Protein AF-0000000080792402 (afdb_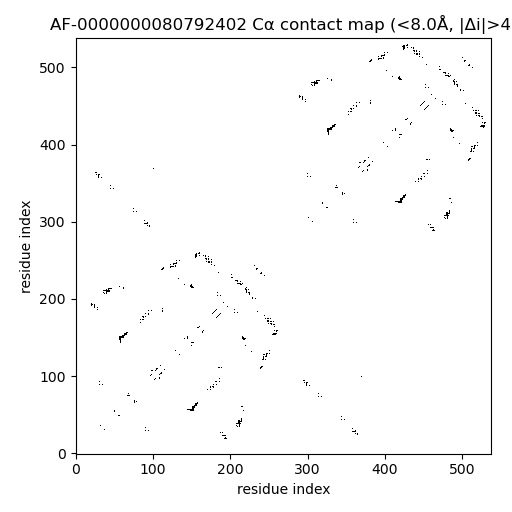homodimer)

pLDDT: mean 88.93, std 15.82, range [32.0, 98.88]

Nearest PDB structures (foldseek):
  7cz9-assembly2_E  TM=2.278E-01  e=2.398E+00  Klebsiella pneumoniae

InterPro domains:
  IPR003675 CAAX prenyl protease 2/Lysostaphin resistance protein A-like domain [PF02517] (164-253)

Foldseek 3Di:
DDPPPPDDPPPDPVVVLQVLLVVLVCVLVVLCCVPLLVLLVVLVVLLVVDVPVDDFQLAAEDEALAFPCPPDVVVSVVVLVVVLVVLCVSLVVLLVCCVPPPPPDPDLCVQLAVDCPPVPVLLVLLVVVLCVLQVVLVVLLVVCSVVRFFYHYHYQNDALDPVSLVSQLSSQLSNLSSLLCSLASRQLSSNVSSPDDLQVSQQVSLQSQLSSQCSGGDSSSVSSSVVSNVLNVVCVVPSHRSSSSNSSSVSSSCVNNVCNVCVVVPVPD/DDPPPPPDPPPDPVVVLQVLLVVLVCVLVVLCCVPLLVLLVVLVVLLVVDVPVDDFQLAAEDEALAFPCPPDVVVSVVVLVVVLVVLCVSLVVLLVCCVPPPPPDPDLCVQLAVDCPPVPVLLVLLVVVLCVLQVVLVVLLVVCSVVRFFYHYHYQNDALDPVSLVSQLSSQLSNLSSLLCSLASRQLSSNVSSPDDLQVSQQVSLQSQLSSQCSGGDSSSVSSSVLSNVLNVVCVVPSHRSSSSNSSSVSSSCVNNVCNVCVVVPVPD

Structure (mmCIF, N/CA/C/O backbone):
data_AF-0000000080792402-model_v1
#
loop_
_entity.id
_entity.type
_entity.pdbx_description
1 polymer 'Hypothetical membrane protein'
#
loop_
_atom_site.group_PDB
_atom_site.id
_atom_site.type_symbol
_atom_site.label_atom_id
_atom_site.label_alt_id
_atom_site.label_comp_id
_atom_site.label_asym_id
_atom_site.label_entity_id
_atom_site.label_seq_id
_atom_site.pdbx_PDB_ins_code
_atom_site.Cartn_x
_atom_site.Cartn_y
_atom_site.Cartn_z
_atom_site.occupancy
_atom_site.B_iso_or_equiv
_atom_site.auth_seq_id
_atom_site.auth_comp_id
_atom_site.auth_asym_id
_atom_site.auth_atom_id
_atom_site.pdbx_PDB_model_num
ATOM 1 N N . MET A 1 1 ? -64.938 14.344 -10.492 1 33.25 1 MET A N 1
ATOM 2 C CA . MET A 1 1 ? -63.719 14.133 -11.297 1 33.25 1 MET A CA 1
ATOM 3 C C . MET A 1 1 ? -62.656 13.43 -10.484 1 33.25 1 MET A C 1
ATOM 5 O O . MET A 1 1 ? -62.25 13.914 -9.43 1 33.25 1 MET A O 1
ATOM 9 N N . PRO A 1 2 ? -62.438 12.086 -10.594 1 41 2 PRO A N 1
ATOM 10 C CA . PRO A 1 2 ? -61.531 11.266 -9.789 1 41 2 PRO A CA 1
ATOM 11 C C . PRO A 1 2 ? -60.062 11.664 -9.969 1 41 2 PRO A C 1
ATOM 13 O O . PRO A 1 2 ? -59.656 12.031 -11.07 1 41 2 PRO A O 1
ATOM 16 N N . LEU A 1 3 ? -59.406 12.336 -8.977 1 40.69 3 LEU A N 1
ATOM 17 C CA . LEU A 1 3 ? -58 12.602 -8.883 1 40.69 3 LEU A CA 1
ATOM 18 C C . LEU A 1 3 ? -57.188 11.336 -9.141 1 40.69 3 LEU A C 1
ATOM 20 O O . LEU A 1 3 ? -57.344 10.328 -8.453 1 40.69 3 LEU A O 1
ATOM 24 N N . SER A 1 4 ? -56.906 10.977 -10.43 1 39.59 4 SER A N 1
ATOM 25 C CA . SER A 1 4 ? -55.969 9.922 -10.812 1 39.59 4 SER A CA 1
ATOM 26 C C . SER A 1 4 ? -54.656 10.086 -10.086 1 39.59 4 SER A C 1
ATOM 28 O O . SER A 1 4 ? -54 11.125 -10.219 1 39.59 4 SER A O 1
ATOM 30 N N . GLY A 1 5 ? -54.5 9.492 -8.922 1 39.06 5 GLY A N 1
ATOM 31 C CA . GLY A 1 5 ? -53.219 9.344 -8.211 1 39.06 5 GLY A CA 1
ATOM 32 C C . GLY A 1 5 ? -52.094 8.852 -9.094 1 39.06 5 GLY A C 1
ATOM 33 O O . GLY A 1 5 ? -52.125 7.703 -9.531 1 39.06 5 GLY A O 1
ATOM 34 N N . GLU A 1 6 ? -51.5 9.719 -9.906 1 39.34 6 GLU A N 1
ATOM 35 C CA . GLU A 1 6 ? -50.25 9.383 -10.625 1 39.34 6 GLU A CA 1
ATOM 36 C C . GLU A 1 6 ? -49.25 8.727 -9.703 1 39.34 6 GLU A C 1
ATOM 38 O O . GLU A 1 6 ? -48.844 9.312 -8.688 1 39.34 6 GLU A O 1
ATOM 43 N N . SER A 1 7 ? -49.312 7.41 -9.641 1 38.84 7 SER A N 1
ATOM 44 C CA . SER A 1 7 ? -48.281 6.629 -8.961 1 38.84 7 SER A CA 1
ATOM 45 C C . SER A 1 7 ? -46.875 7.078 -9.375 1 38.84 7 SER A C 1
ATOM 47 O O . SER A 1 7 ? -46.594 7.254 -10.562 1 38.84 7 SER A O 1
ATOM 49 N N . ALA A 1 8 ? -46.219 7.844 -8.523 1 46.72 8 ALA A N 1
ATOM 50 C CA . ALA A 1 8 ? -44.781 8.102 -8.703 1 46.72 8 ALA A CA 1
ATOM 51 C C . ALA A 1 8 ? -44.094 6.898 -9.32 1 46.72 8 ALA A C 1
ATOM 53 O O . ALA A 1 8 ? -44.312 5.758 -8.914 1 46.72 8 ALA A O 1
ATOM 54 N N . PRO A 1 9 ? -43.594 7.051 -10.531 1 40.91 9 PRO A N 1
ATOM 55 C CA . PRO A 1 9 ? -42.875 5.887 -11.047 1 40.91 9 PRO A CA 1
ATOM 56 C C . PRO A 1 9 ? -41.969 5.223 -9.992 1 40.91 9 PRO A C 1
ATOM 58 O O . PRO A 1 9 ? -41.375 5.91 -9.18 1 40.91 9 PRO A O 1
ATOM 61 N N . LEU A 1 10 ? -42.312 4.027 -9.516 1 39.47 10 LEU A N 1
ATOM 62 C CA . LEU A 1 10 ? -41.375 3.172 -8.781 1 39.47 10 LEU A CA 1
ATOM 63 C C . LEU A 1 10 ? -39.969 3.305 -9.328 1 39.47 10 LEU A C 1
ATOM 65 O O . LEU A 1 10 ? -39.719 3.072 -10.516 1 39.47 10 LEU A O 1
ATOM 69 N N . LEU A 1 11 ? -39.281 4.309 -9.102 1 42.5 11 LEU A N 1
ATOM 70 C CA . LEU A 1 11 ? -37.844 4.176 -9.367 1 42.5 11 LEU A CA 1
ATOM 71 C C . LEU A 1 11 ? -37.406 2.721 -9.273 1 42.5 11 LEU A C 1
ATOM 73 O O . LEU A 1 11 ? -37.469 2.115 -8.203 1 42.5 11 LEU A O 1
ATOM 77 N N . GLY A 1 12 ? -37.656 1.82 -10.281 1 40.66 12 GLY A N 1
ATOM 78 C CA . GLY A 1 12 ? -37.594 0.385 -10.508 1 40.66 12 GLY A CA 1
ATOM 79 C C . GLY A 1 12 ? -36.344 -0.247 -9.961 1 40.66 12 GLY A C 1
ATOM 80 O O . GLY A 1 12 ? -35.375 0.455 -9.625 1 40.66 12 GLY A O 1
ATOM 81 N N . ASP A 1 13 ? -36.219 -1.727 -9.641 1 49.59 13 ASP A N 1
ATOM 82 C CA . ASP A 1 13 ? -35.344 -2.83 -9.227 1 49.59 13 ASP A CA 1
ATOM 83 C C . ASP A 1 13 ? -34 -2.758 -9.93 1 49.59 13 ASP A C 1
ATOM 85 O O . ASP A 1 13 ? -33.031 -3.424 -9.516 1 49.59 13 ASP A O 1
ATOM 89 N N . GLY A 1 14 ? -33.812 -2.078 -11.039 1 49.22 14 GLY A N 1
ATOM 90 C CA . GLY A 1 14 ? -32.625 -2.062 -11.859 1 49.22 14 GLY A CA 1
ATOM 91 C C . GLY A 1 14 ? -31.516 -1.192 -11.289 1 49.22 14 GLY A C 1
ATOM 92 O O . GLY A 1 14 ? -30.328 -1.412 -11.57 1 49.22 14 GLY A O 1
ATOM 93 N N . ALA A 1 15 ? -31.766 -0.056 -10.617 1 55.47 15 ALA A N 1
ATOM 94 C CA . ALA A 1 15 ? -30.797 0.881 -10.07 1 55.47 15 ALA A CA 1
ATOM 95 C C . ALA A 1 15 ? -29.969 0.232 -8.969 1 55.47 15 ALA A C 1
ATOM 97 O O . ALA A 1 15 ? -28.781 0.524 -8.812 1 55.47 15 ALA A O 1
ATOM 98 N N . ARG A 1 16 ? -30.531 -0.619 -8.352 1 70.5 16 ARG A N 1
ATOM 99 C CA . ARG A 1 16 ? -29.875 -1.274 -7.223 1 70.5 16 ARG A CA 1
ATOM 100 C C . ARG A 1 16 ? -28.75 -2.191 -7.691 1 70.5 16 ARG A C 1
ATOM 102 O O . ARG A 1 16 ? -27.656 -2.152 -7.148 1 70.5 16 ARG A O 1
ATOM 109 N N . PRO A 1 17 ? -29.094 -2.861 -8.867 1 72.62 17 PRO A N 1
ATOM 110 C CA . PRO A 1 17 ? -28 -3.697 -9.352 1 72.62 17 PRO A CA 1
ATOM 111 C C . PRO A 1 17 ? -26.844 -2.879 -9.914 1 72.62 17 PRO A C 1
ATOM 113 O O . PRO A 1 17 ? -25.672 -3.229 -9.711 1 72.62 17 PRO A O 1
ATOM 116 N N . ALA A 1 18 ? -27.109 -1.822 -10.578 1 82.38 18 ALA A N 1
ATOM 117 C CA . ALA A 1 18 ? -26.062 -0.973 -11.148 1 82.38 18 ALA A CA 1
ATOM 118 C C . ALA A 1 18 ? -25.234 -0.311 -10.055 1 82.38 18 ALA A C 1
ATOM 120 O O . ALA A 1 18 ? -24.016 -0.23 -10.164 1 82.38 18 ALA A O 1
ATOM 121 N N . ARG A 1 19 ? -25.859 0.147 -9.031 1 82.12 19 ARG A N 1
ATOM 122 C CA . ARG A 1 19 ? -25.156 0.772 -7.91 1 82.12 19 ARG A CA 1
ATOM 123 C C . ARG A 1 19 ? -24.266 -0.233 -7.195 1 82.12 19 ARG A C 1
ATOM 125 O O . ARG A 1 19 ? -23.156 0.105 -6.777 1 82.12 19 ARG A O 1
ATOM 132 N N . ARG A 1 20 ? -24.75 -1.38 -7.16 1 85.31 20 ARG A N 1
ATOM 133 C CA . ARG A 1 20 ? -23.969 -2.439 -6.523 1 85.31 20 ARG A CA 1
ATOM 134 C C . ARG A 1 20 ? -22.719 -2.758 -7.328 1 85.31 20 ARG A C 1
ATOM 136 O O . ARG A 1 20 ? -21.641 -2.945 -6.762 1 85.31 20 ARG A O 1
ATOM 143 N N . ARG A 1 21 ? -22.891 -2.82 -8.633 1 90.12 21 ARG A N 1
ATOM 144 C CA . ARG A 1 21 ? -21.766 -3.092 -9.516 1 90.12 21 ARG A CA 1
ATOM 145 C C . ARG A 1 21 ? -20.688 -2.02 -9.375 1 90.12 21 ARG A C 1
ATOM 147 O O . ARG A 1 21 ? -19.5 -2.332 -9.297 1 90.12 21 ARG A O 1
ATOM 154 N N . VAL A 1 22 ? -21.109 -0.84 -9.289 1 89.62 22 VAL A N 1
ATOM 155 C CA . 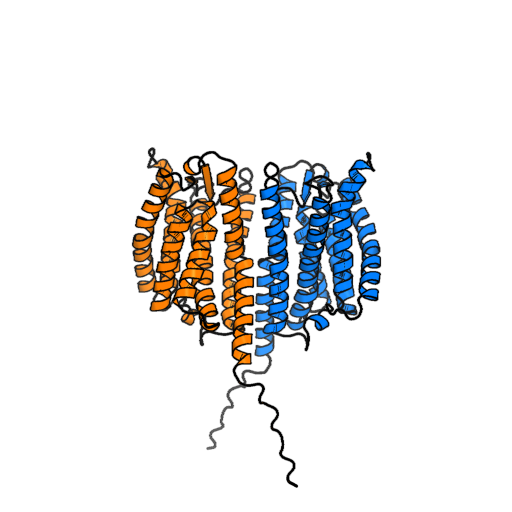VAL A 1 22 ? -20.172 0.279 -9.188 1 89.62 22 VAL A CA 1
ATOM 156 C C . VAL A 1 22 ? -19.469 0.243 -7.828 1 89.62 22 VAL A C 1
ATOM 158 O O . VAL A 1 22 ? -18.266 0.456 -7.742 1 89.62 22 VAL A O 1
ATOM 161 N N . ARG A 1 23 ? -20.203 -0.062 -6.82 1 90.69 23 ARG A N 1
ATOM 162 C CA . ARG A 1 23 ? -19.656 -0.104 -5.473 1 90.69 23 ARG A CA 1
ATOM 163 C C . ARG A 1 23 ? -18.625 -1.218 -5.344 1 90.69 23 ARG A C 1
ATOM 165 O O . ARG A 1 23 ? -17.531 -1.008 -4.793 1 90.69 23 ARG A O 1
ATOM 172 N N . LEU A 1 24 ? -18.938 -2.348 -5.895 1 93.12 24 LEU A N 1
ATOM 173 C CA . LEU A 1 24 ? -18 -3.469 -5.82 1 93.12 24 LEU A CA 1
ATOM 174 C C . LEU A 1 24 ? -16.797 -3.227 -6.711 1 93.12 24 LEU A C 1
ATOM 176 O O . LEU A 1 24 ? -15.68 -3.646 -6.383 1 93.12 24 LEU A O 1
ATOM 180 N N . GLY A 1 25 ? -17.078 -2.547 -7.805 1 93.94 25 GLY A N 1
ATOM 181 C CA . GLY A 1 25 ? -15.969 -2.139 -8.648 1 93.94 25 GLY A CA 1
ATOM 182 C C . GLY A 1 25 ? -15 -1.201 -7.953 1 93.94 25 GLY A C 1
ATOM 183 O O . GLY A 1 25 ? -13.781 -1.375 -8.047 1 93.94 25 GLY A O 1
ATOM 184 N N . LEU A 1 26 ? -15.492 -0.244 -7.246 1 92.56 26 LEU A N 1
ATOM 185 C CA . LEU A 1 26 ? -14.664 0.697 -6.5 1 92.56 26 LEU A CA 1
ATOM 186 C C . LEU A 1 26 ? -13.914 -0.012 -5.379 1 92.56 26 LEU A C 1
ATOM 188 O O . LEU A 1 26 ? -12.742 0.276 -5.133 1 92.56 26 LEU A O 1
ATOM 192 N N . GLU A 1 27 ? -14.562 -0.924 -4.793 1 95 27 GLU A N 1
ATOM 193 C CA . GLU A 1 27 ? -13.953 -1.692 -3.711 1 95 27 GLU A CA 1
ATOM 194 C C . GLU A 1 27 ? -12.758 -2.494 -4.207 1 95 27 GLU A C 1
ATOM 196 O O . GLU A 1 27 ? -11.672 -2.42 -3.623 1 95 27 GLU A O 1
ATOM 201 N N . THR A 1 28 ? -12.992 -3.225 -5.305 1 97.25 28 THR A N 1
ATOM 202 C CA . THR A 1 28 ? -11.938 -4.098 -5.805 1 97.25 28 THR A CA 1
ATOM 203 C C . THR A 1 28 ? -10.805 -3.281 -6.418 1 97.25 28 THR A C 1
ATOM 205 O O . THR A 1 28 ? -9.633 -3.625 -6.27 1 97.25 28 THR A O 1
ATOM 208 N N . PHE A 1 29 ? -11.18 -2.215 -7.098 1 96.19 29 PHE A N 1
ATOM 209 C CA . PHE A 1 29 ?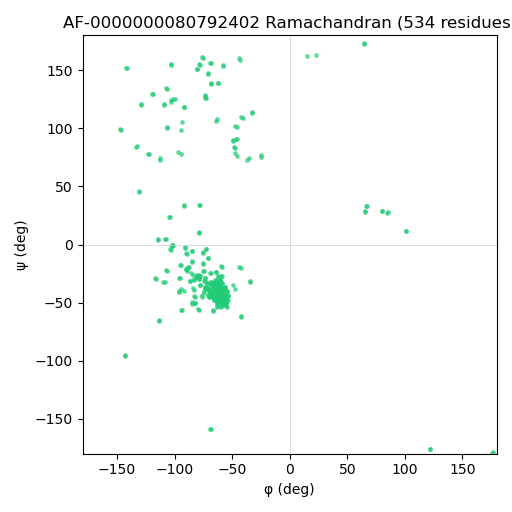 -10.164 -1.318 -7.637 1 96.19 29 PHE A CA 1
ATOM 210 C C . PHE A 1 29 ? -9.328 -0.712 -6.516 1 96.19 29 PHE A C 1
ATOM 212 O O . PHE A 1 29 ? -8.109 -0.621 -6.629 1 96.19 29 PHE A O 1
ATOM 219 N N . GLY A 1 30 ? -9.969 -0.309 -5.461 1 95.94 30 GLY A N 1
ATOM 220 C CA . GLY A 1 30 ? -9.281 0.272 -4.32 1 95.94 30 GLY A CA 1
ATOM 221 C C . GLY A 1 30 ? -8.312 -0.69 -3.654 1 95.94 30 GLY A C 1
ATOM 222 O O . GLY A 1 30 ? -7.145 -0.357 -3.438 1 95.94 30 GLY A O 1
ATOM 223 N N . LEU A 1 31 ? -8.781 -1.885 -3.371 1 96.44 31 LEU A N 1
ATOM 224 C CA . LEU A 1 31 ? -7.93 -2.857 -2.697 1 96.44 31 LEU A CA 1
ATOM 225 C C . LEU A 1 31 ? -6.746 -3.24 -3.576 1 96.44 31 LEU A C 1
ATOM 227 O O . LEU A 1 31 ? -5.605 -3.27 -3.109 1 96.44 31 LEU A O 1
ATOM 231 N N . LEU A 1 32 ? -6.984 -3.463 -4.902 1 97.56 32 LEU A N 1
ATOM 232 C CA . LEU A 1 32 ? -5.914 -3.824 -5.824 1 97.56 32 LEU A CA 1
ATOM 233 C C . LEU A 1 32 ? -4.883 -2.705 -5.926 1 97.56 32 LEU A C 1
ATOM 235 O O . LEU A 1 32 ? -3.678 -2.965 -5.957 1 97.56 32 LEU A O 1
ATOM 239 N N . SER A 1 33 ? -5.375 -1.504 -5.926 1 97.25 33 SER A N 1
ATOM 240 C CA . SER A 1 33 ? -4.5 -0.349 -6.086 1 97.25 33 SER A CA 1
ATOM 241 C C . SER A 1 33 ? -3.645 -0.129 -4.844 1 97.25 33 SER A C 1
ATOM 243 O O . SER A 1 33 ? -2.67 0.626 -4.879 1 97.25 33 SER A O 1
ATOM 245 N N . LEU A 1 34 ? -3.957 -0.804 -3.775 1 96.62 34 LEU A N 1
ATOM 246 C CA . LEU A 1 34 ? -3.162 -0.65 -2.562 1 96.62 34 LEU A CA 1
ATOM 247 C C . LEU A 1 34 ? -2.211 -1.828 -2.385 1 96.62 34 LEU A C 1
ATOM 249 O O . LEU A 1 34 ? -1.453 -1.878 -1.413 1 96.62 34 LEU A O 1
ATOM 253 N N . CYS A 1 35 ? -2.264 -2.785 -3.287 1 96.81 35 CYS A N 1
ATOM 254 C CA . CYS A 1 35 ? -1.363 -3.928 -3.174 1 96.81 35 CYS A CA 1
ATOM 255 C C . CYS A 1 35 ? -0.894 -4.391 -4.547 1 96.81 35 CYS A C 1
ATOM 257 O O . CYS A 1 35 ? -0.061 -3.736 -5.176 1 96.81 35 CYS A O 1
ATOM 259 N N . LEU A 1 36 ? -1.555 -5.422 -5.168 1 98.25 36 LEU A N 1
ATOM 260 C CA . LEU A 1 36 ? -1.001 -6.082 -6.34 1 98.25 36 LEU A CA 1
ATOM 261 C C . LEU A 1 36 ? -1.223 -5.242 -7.594 1 98.25 36 LEU A C 1
ATOM 263 O O . LEU A 1 36 ? -0.445 -5.324 -8.547 1 98.25 36 LEU A O 1
ATOM 267 N N . GLY A 1 37 ? -2.277 -4.445 -7.668 1 98.12 37 GLY A N 1
ATOM 268 C CA . GLY A 1 37 ? -2.441 -3.5 -8.766 1 98.12 37 GLY A CA 1
ATOM 269 C C . GLY A 1 37 ? -1.34 -2.459 -8.82 1 98.12 37 GLY A C 1
ATOM 270 O O . GLY A 1 37 ? -0.89 -2.086 -9.906 1 98.12 37 GLY A O 1
ATOM 271 N N . LYS A 1 38 ? -1.015 -1.963 -7.688 1 97.94 38 LYS A N 1
ATOM 272 C CA . LYS A 1 38 ? 0.117 -1.044 -7.602 1 97.94 38 LYS A CA 1
ATOM 273 C C . LYS A 1 38 ? 1.403 -1.711 -8.078 1 97.94 38 LYS A C 1
ATOM 275 O O . LYS A 1 38 ? 2.158 -1.128 -8.859 1 97.94 38 LYS A O 1
ATOM 280 N N . SER A 1 39 ? 1.643 -2.912 -7.629 1 98.19 39 SER A N 1
ATOM 281 C CA . SER A 1 39 ? 2.816 -3.668 -8.055 1 98.19 39 SER A CA 1
ATOM 282 C C . SER A 1 39 ? 2.848 -3.83 -9.57 1 98.19 39 SER A C 1
ATOM 284 O O . SER A 1 39 ? 3.918 -3.811 -10.18 1 98.19 39 SER A O 1
ATOM 286 N N . ALA A 1 40 ? 1.702 -4.012 -10.141 1 98.69 40 ALA A N 1
ATOM 287 C CA . ALA A 1 40 ? 1.62 -4.168 -11.586 1 98.69 40 ALA A CA 1
ATOM 288 C C . ALA A 1 40 ? 2.109 -2.91 -12.305 1 98.69 40 ALA A C 1
ATOM 290 O O . ALA A 1 40 ? 2.906 -2.992 -13.242 1 98.69 40 ALA A O 1
ATOM 291 N N . VAL A 1 41 ? 1.664 -1.769 -11.859 1 98.5 41 VAL A N 1
ATOM 292 C CA . VAL A 1 41 ? 2.039 -0.502 -12.477 1 98.5 41 VAL A CA 1
ATOM 293 C C . VAL A 1 41 ? 3.547 -0.293 -12.352 1 98.5 41 VAL A C 1
ATOM 295 O O . VAL A 1 41 ? 4.219 0.019 -13.344 1 98.5 41 VAL A O 1
ATOM 298 N N . TYR A 1 42 ? 4.078 -0.532 -11.211 1 98.25 42 TYR A N 1
ATOM 299 C CA . TYR A 1 42 ? 5.5 -0.287 -11.008 1 98.25 42 TYR A CA 1
ATOM 300 C C . TYR A 1 42 ? 6.344 -1.345 -11.711 1 98.25 42 TYR A C 1
ATOM 302 O O . TYR A 1 42 ? 7.477 -1.078 -12.109 1 98.25 42 TYR A O 1
ATOM 310 N N . SER A 1 43 ? 5.805 -2.525 -11.844 1 98.56 43 SER A N 1
ATOM 311 C CA . SER A 1 43 ? 6.477 -3.559 -12.625 1 98.56 43 SER A CA 1
ATOM 312 C C . SER A 1 43 ? 6.598 -3.15 -14.086 1 98.56 43 SER A C 1
ATOM 314 O O . SER A 1 43 ? 7.633 -3.387 -14.719 1 98.56 43 SER A O 1
ATOM 316 N N . VAL A 1 44 ? 5.586 -2.564 -14.602 1 98.5 44 VAL A N 1
ATOM 317 C CA . VAL A 1 44 ? 5.621 -2.064 -15.969 1 98.5 44 VAL A CA 1
ATOM 318 C C . VAL A 1 44 ? 6.684 -0.976 -16.094 1 98.5 44 VAL A C 1
ATOM 320 O O . VAL A 1 44 ? 7.488 -0.987 -17.031 1 98.5 44 VAL A O 1
ATOM 323 N N . LEU A 1 45 ? 6.734 -0.076 -15.148 1 98.38 45 LEU A N 1
ATOM 324 C CA . LEU A 1 45 ? 7.73 0.989 -15.164 1 98.38 45 LEU A CA 1
ATOM 325 C C . LEU A 1 45 ? 9.141 0.417 -15.031 1 98.38 45 LEU A C 1
ATOM 327 O O . LEU A 1 45 ? 10.07 0.899 -15.672 1 98.38 45 LEU A O 1
ATOM 331 N N . SER A 1 46 ? 9.273 -0.588 -14.203 1 97.44 46 SER A N 1
ATOM 332 C CA . SER A 1 46 ? 10.562 -1.255 -14.047 1 97.44 46 SER A CA 1
ATOM 333 C C . SER A 1 46 ? 11.016 -1.911 -15.352 1 97.44 46 SER A C 1
ATOM 335 O O . SER A 1 46 ? 12.195 -1.87 -15.695 1 97.44 46 SER A O 1
ATOM 337 N N . LEU A 1 47 ? 10.086 -2.541 -16.031 1 97.88 47 LEU A N 1
ATOM 338 C CA . LEU A 1 47 ? 10.414 -3.133 -17.328 1 97.88 47 LEU A CA 1
ATOM 339 C C . LEU A 1 47 ? 10.867 -2.064 -18.312 1 97.88 47 LEU A C 1
ATOM 341 O O . LEU A 1 47 ? 11.859 -2.254 -19.031 1 97.88 47 LEU A O 1
ATOM 345 N N . VAL A 1 48 ? 10.125 -0.96 -18.359 1 97.75 48 VAL A N 1
ATOM 346 C CA . VAL A 1 48 ? 10.5 0.146 -19.234 1 97.75 48 VAL A CA 1
ATOM 347 C C . VAL A 1 48 ? 11.898 0.636 -18.875 1 97.75 48 VAL A C 1
ATOM 349 O O . VAL A 1 48 ? 12.703 0.927 -19.766 1 97.75 48 VAL A O 1
ATOM 352 N N . THR A 1 49 ? 12.195 0.688 -17.625 1 97 49 THR A N 1
ATOM 353 C CA . THR A 1 49 ? 13.539 1.062 -17.172 1 97 49 THR A CA 1
ATOM 354 C C . THR A 1 49 ? 14.578 0.08 -17.703 1 97 49 THR A C 1
ATOM 356 O O . THR A 1 49 ? 15.578 0.487 -18.297 1 97 49 THR A O 1
ATOM 359 N N . SER A 1 50 ? 14.344 -1.174 -17.547 1 96.5 50 SER A N 1
ATOM 360 C CA . SER A 1 50 ? 15.281 -2.203 -17.984 1 96.5 50 SER A CA 1
ATOM 361 C C . SER A 1 50 ? 15.477 -2.164 -19.5 1 96.5 50 SER A C 1
ATOM 363 O O . SER A 1 50 ? 16.594 -2.346 -19.984 1 96.5 50 SER A O 1
ATOM 365 N N . LEU A 1 51 ? 14.43 -1.873 -20.203 1 96.69 51 LEU A N 1
ATOM 366 C CA . LEU A 1 51 ? 14.477 -1.864 -21.656 1 96.69 51 LEU A CA 1
ATOM 367 C C . LEU A 1 51 ? 15.219 -0.632 -22.172 1 96.69 51 LEU A C 1
ATOM 369 O O . LEU A 1 51 ? 15.75 -0.639 -23.281 1 96.69 51 LEU A O 1
ATOM 373 N N . THR A 1 52 ? 15.289 0.458 -21.359 1 96.19 52 THR A N 1
ATOM 374 C CA . THR A 1 52 ? 15.812 1.718 -21.891 1 96.19 52 THR A CA 1
ATOM 375 C C . THR A 1 52 ? 17.203 1.991 -21.328 1 96.19 52 THR A C 1
ATOM 377 O O . THR A 1 52 ? 17.953 2.797 -21.891 1 96.19 52 THR A O 1
ATOM 380 N N . VAL A 1 53 ? 17.578 1.413 -20.203 1 91.62 53 VAL A N 1
ATOM 381 C CA . VAL A 1 53 ? 18.906 1.618 -19.641 1 91.62 53 VAL A CA 1
ATOM 382 C C . VAL A 1 53 ? 19.906 0.676 -20.297 1 91.62 53 VAL A C 1
ATOM 384 O O . VAL A 1 53 ? 21.047 1.058 -20.562 1 91.62 53 VAL A O 1
ATOM 387 N N . GLY A 1 54 ? 19.547 -0.452 -20.734 1 83.25 54 GLY A N 1
ATOM 388 C CA . GLY A 1 54 ? 20.438 -1.488 -21.234 1 83.25 54 GLY A CA 1
ATOM 389 C C . GLY A 1 54 ? 21.375 -2.031 -20.172 1 83.25 54 GLY A C 1
ATOM 390 O O . GLY A 1 54 ? 21.297 -1.644 -19 1 83.25 54 GLY A O 1
ATOM 391 N N . PRO A 1 55 ? 22.125 -3.07 -20.516 1 93.19 55 PRO A N 1
ATOM 392 C CA . PRO A 1 55 ? 22.094 -3.816 -21.781 1 93.19 55 PRO A CA 1
ATOM 393 C C . PRO A 1 55 ? 20.797 -4.609 -21.953 1 93.19 55 PRO A C 1
ATOM 395 O O . PRO A 1 55 ? 19.781 -4.27 -21.359 1 93.19 55 PRO A O 1
ATOM 398 N N . LYS A 1 56 ? 20.953 -5.641 -22.859 1 95.44 56 LYS A N 1
ATOM 399 C CA . LYS A 1 56 ? 19.781 -6.465 -23.125 1 95.44 56 LYS A CA 1
ATOM 400 C C . LYS A 1 56 ? 19.234 -7.102 -21.859 1 95.44 56 LYS A C 1
ATOM 402 O O . LYS A 1 56 ? 19.984 -7.285 -20.891 1 95.44 56 LYS A O 1
ATOM 407 N N . LEU A 1 57 ? 17.984 -7.422 -21.812 1 96.12 57 LEU A N 1
ATOM 408 C CA . LEU A 1 57 ? 17.328 -7.93 -20.609 1 96.12 57 LEU A CA 1
ATOM 409 C C . LEU A 1 57 ? 18.062 -9.133 -20.047 1 96.12 57 LEU A C 1
ATOM 411 O O . LEU A 1 57 ? 18.266 -9.234 -18.828 1 96.12 57 LEU A O 1
ATOM 415 N N . ASN A 1 58 ? 18.453 -10.039 -20.969 1 94.75 58 ASN A N 1
ATOM 416 C CA . ASN A 1 58 ? 19.062 -11.273 -20.484 1 94.75 58 ASN A CA 1
ATOM 417 C C . ASN A 1 58 ? 20.469 -11.031 -19.953 1 94.75 58 ASN A C 1
ATOM 419 O O . ASN A 1 58 ? 21.094 -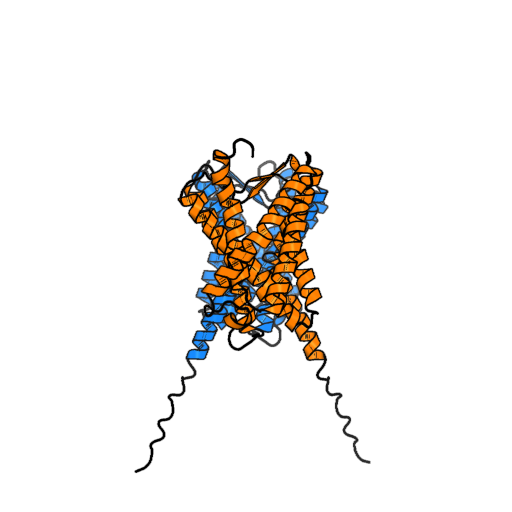11.938 -19.422 1 94.75 58 ASN A O 1
ATOM 423 N N . GLU A 1 59 ? 20.984 -9.859 -20.047 1 95.94 59 GLU A N 1
ATOM 424 C CA . GLU A 1 59 ? 22.266 -9.461 -19.484 1 95.94 59 GLU A CA 1
ATOM 425 C C . GLU A 1 59 ? 22.078 -8.664 -18.203 1 95.94 59 GLU A C 1
ATOM 427 O O . GLU A 1 59 ? 23.047 -8.219 -17.578 1 95.94 59 GLU A O 1
ATOM 432 N N . GLN A 1 60 ? 20.875 -8.477 -17.844 1 95.5 60 GLN A N 1
ATOM 433 C CA . GLN A 1 60 ? 20.531 -7.805 -16.594 1 95.5 60 GLN A CA 1
ATOM 434 C C . GLN A 1 60 ? 20.094 -8.805 -15.523 1 95.5 60 GLN A C 1
ATOM 436 O O . GLN A 1 60 ? 19.703 -9.93 -15.844 1 95.5 60 GLN A O 1
ATOM 441 N N . THR A 1 61 ? 20.234 -8.453 -14.234 1 92.5 61 THR A N 1
ATOM 442 C CA . THR A 1 61 ? 19.828 -9.289 -13.117 1 92.5 61 THR A CA 1
ATOM 443 C C . THR A 1 61 ? 18.766 -8.586 -12.273 1 92.5 61 THR A C 1
ATOM 445 O O . THR A 1 61 ? 18.875 -7.395 -11.984 1 92.5 61 THR A O 1
ATOM 448 N N . THR A 1 62 ? 17.734 -9.25 -12.023 1 91.75 62 THR A N 1
ATOM 449 C CA . THR A 1 62 ? 16.719 -8.828 -11.062 1 91.75 62 THR A CA 1
ATOM 450 C C . THR A 1 62 ? 16.844 -9.609 -9.758 1 91.75 62 THR A C 1
ATOM 452 O O . THR A 1 62 ? 16.812 -10.844 -9.758 1 91.75 62 THR A O 1
ATOM 455 N N . THR A 1 63 ? 17.016 -8.875 -8.68 1 88.44 63 THR A N 1
ATOM 456 C CA . THR A 1 63 ? 17.172 -9.516 -7.379 1 88.44 63 THR A CA 1
ATOM 457 C C . THR A 1 63 ? 15.852 -9.492 -6.605 1 88.44 63 THR A C 1
ATOM 459 O O . THR A 1 63 ? 15.219 -8.445 -6.48 1 88.44 63 THR A O 1
ATOM 462 N N . ILE A 1 64 ? 15.484 -10.617 -6.23 1 87.56 64 ILE A N 1
ATOM 463 C CA . ILE A 1 64 ? 14.297 -10.773 -5.398 1 87.56 64 ILE A CA 1
ATOM 464 C C . ILE A 1 64 ? 14.703 -11.117 -3.971 1 87.56 64 ILE A C 1
ATOM 466 O O . ILE A 1 64 ? 15.586 -11.953 -3.758 1 87.56 64 ILE A O 1
ATOM 470 N N . ASN A 1 65 ? 14.117 -10.469 -2.949 1 85.12 65 ASN A N 1
ATOM 471 C CA . ASN A 1 65 ? 14.383 -10.68 -1.531 1 85.12 65 ASN A CA 1
ATOM 472 C C . ASN A 1 65 ? 15.797 -10.227 -1.157 1 85.12 65 ASN A C 1
ATOM 474 O O . ASN A 1 65 ? 16.469 -10.883 -0.365 1 85.12 65 ASN A O 1
ATOM 478 N N . GLY A 1 66 ? 16.266 -9.211 -1.824 1 84.25 66 GLY A N 1
ATOM 479 C CA . GLY A 1 66 ? 17.578 -8.688 -1.493 1 84.25 66 GLY A CA 1
ATOM 480 C C . GLY A 1 66 ? 17.625 -7.996 -0.142 1 84.25 66 GLY A C 1
ATOM 481 O O . GLY A 1 66 ? 16.578 -7.574 0.378 1 84.25 66 GLY A O 1
ATOM 482 N N . ALA A 1 67 ? 18.812 -7.969 0.374 1 86.81 67 ALA A N 1
ATOM 483 C CA . ALA A 1 67 ? 19 -7.285 1.651 1 86.81 67 ALA A CA 1
ATOM 484 C C . ALA A 1 67 ? 18.812 -5.777 1.498 1 86.81 67 ALA A C 1
ATOM 486 O O . ALA A 1 67 ? 19.266 -5.188 0.516 1 86.81 67 ALA A O 1
ATOM 487 N N . VAL A 1 68 ? 18.156 -5.133 2.406 1 88.94 68 VAL A N 1
ATOM 488 C CA . VAL A 1 68 ? 18 -3.686 2.455 1 88.94 68 VAL A CA 1
ATOM 489 C C . VAL A 1 68 ? 19.234 -3.051 3.102 1 88.94 68 VAL A C 1
ATOM 491 O O . VAL A 1 68 ? 19.703 -2.008 2.65 1 88.94 68 VAL A O 1
ATOM 494 N N . THR A 1 69 ? 19.656 -3.674 4.211 1 92.19 69 THR A N 1
ATOM 495 C CA . THR A 1 69 ? 20.844 -3.238 4.926 1 92.19 69 THR A CA 1
ATOM 496 C C . THR A 1 69 ? 21.859 -4.375 5.027 1 92.19 69 THR A C 1
ATOM 498 O O . THR A 1 69 ? 22.047 -4.945 6.102 1 92.19 69 THR A O 1
ATOM 501 N N . PRO A 1 70 ? 22.578 -4.633 3.965 1 87.69 70 PRO A N 1
ATOM 502 C CA . PRO A 1 70 ? 23.5 -5.781 3.938 1 87.69 70 PRO A CA 1
ATOM 503 C C . PRO A 1 70 ? 24.562 -5.711 5.023 1 87.69 70 PRO A C 1
ATOM 505 O O . PRO A 1 70 ? 25.016 -6.742 5.523 1 87.69 70 PRO A O 1
ATOM 508 N N . ASP A 1 71 ? 24.938 -4.539 5.488 1 91.38 71 ASP A N 1
ATOM 509 C CA . ASP A 1 71 ? 26.016 -4.367 6.457 1 91.38 71 ASP A CA 1
ATOM 510 C C . ASP A 1 71 ? 25.469 -4.43 7.887 1 91.38 71 ASP A C 1
ATOM 512 O O . ASP A 1 71 ? 26.25 -4.438 8.844 1 91.38 71 ASP A O 1
ATOM 516 N N . ARG A 1 72 ? 24.219 -4.469 8.078 1 93.44 72 ARG A N 1
ATOM 517 C CA . ARG A 1 72 ? 23.562 -4.566 9.375 1 93.44 72 ARG A CA 1
ATOM 518 C C . ARG A 1 72 ? 22.469 -5.629 9.359 1 93.44 72 ARG A C 1
ATOM 520 O O . ARG A 1 72 ? 21.281 -5.305 9.234 1 93.44 72 ARG A O 1
ATOM 527 N N . PRO A 1 73 ? 22.828 -6.844 9.57 1 88.19 73 PRO A N 1
ATOM 528 C CA . PRO A 1 73 ? 21.906 -7.965 9.391 1 88.19 73 PRO A CA 1
ATOM 529 C C . PRO A 1 73 ? 20.703 -7.895 10.328 1 88.19 73 PRO A C 1
ATOM 531 O O . PRO A 1 73 ? 19.609 -8.312 9.969 1 88.19 73 PRO A O 1
ATOM 534 N N . TRP A 1 74 ? 20.984 -7.387 11.562 1 92.12 74 TRP A N 1
ATOM 535 C CA . TRP A 1 74 ? 19.875 -7.293 12.508 1 92.12 74 TRP A CA 1
ATOM 536 C C . TRP A 1 74 ? 18.812 -6.324 12 1 92.12 74 TRP A C 1
ATOM 538 O O . TRP A 1 74 ? 17.609 -6.559 12.18 1 92.12 74 TRP A O 1
ATOM 548 N N . LEU A 1 75 ? 19.203 -5.23 11.352 1 94.62 75 LEU A N 1
ATOM 549 C CA . LEU A 1 75 ? 18.266 -4.27 10.797 1 94.62 75 LEU A CA 1
ATOM 550 C C . LEU A 1 75 ? 17.609 -4.82 9.523 1 94.62 75 LEU A C 1
ATOM 552 O O . LEU A 1 75 ? 16.438 -4.555 9.25 1 94.62 75 LEU A O 1
ATOM 556 N N . ASP A 1 76 ? 18.359 -5.609 8.836 1 92.44 76 ASP A N 1
ATOM 557 C CA . ASP A 1 76 ? 17.812 -6.234 7.641 1 92.44 76 ASP A CA 1
ATOM 558 C C . ASP A 1 76 ? 16.672 -7.191 8 1 92.44 76 ASP A C 1
ATOM 560 O O . ASP A 1 76 ? 15.672 -7.273 7.281 1 92.44 76 ASP A O 1
ATOM 564 N N . VAL A 1 77 ? 16.891 -7.941 9.062 1 91.19 77 VAL A N 1
ATOM 565 C CA . VAL A 1 77 ? 15.844 -8.844 9.547 1 91.19 77 VAL A CA 1
ATOM 566 C C . VAL A 1 77 ? 14.594 -8.055 9.891 1 91.19 77 VAL A C 1
ATOM 568 O O . VAL A 1 77 ? 13.477 -8.477 9.586 1 91.19 77 VAL A O 1
ATOM 571 N N . ALA A 1 78 ? 14.758 -6.883 10.492 1 95.25 78 ALA A N 1
ATOM 572 C CA . ALA A 1 78 ? 13.625 -6.039 10.844 1 95.25 78 ALA A CA 1
ATOM 573 C C . ALA A 1 78 ? 12.867 -5.59 9.594 1 95.25 78 ALA A C 1
ATOM 575 O O . ALA A 1 78 ? 11.633 -5.613 9.57 1 95.25 78 ALA A O 1
ATOM 576 N N . TYR A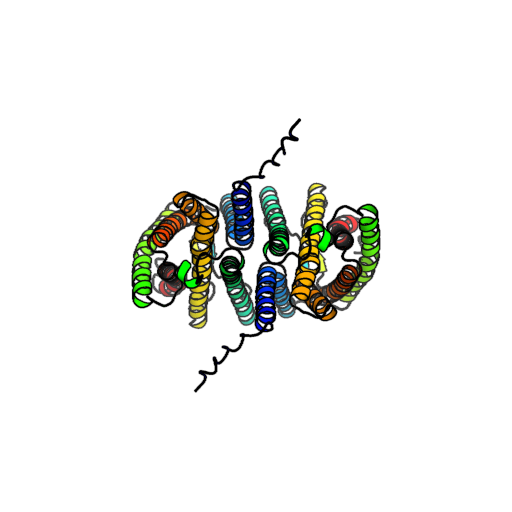 1 79 ? 13.609 -5.199 8.578 1 94.5 79 TYR A N 1
ATOM 577 C CA . TYR A 1 79 ? 12.984 -4.82 7.312 1 94.5 79 TYR A CA 1
ATOM 578 C C . TYR A 1 79 ? 12.219 -5.992 6.711 1 94.5 79 TYR A C 1
ATOM 580 O O . TYR A 1 79 ? 11.094 -5.824 6.223 1 94.5 79 TYR A O 1
ATOM 588 N N . LYS A 1 80 ? 12.781 -7.168 6.734 1 90.88 80 LYS A N 1
ATOM 589 C CA . LYS A 1 80 ? 12.156 -8.352 6.148 1 90.88 80 LYS A CA 1
ATOM 590 C C . LYS A 1 80 ? 10.883 -8.727 6.902 1 90.88 80 LYS A C 1
ATOM 592 O O . LYS A 1 80 ? 9.883 -9.102 6.289 1 90.88 80 LYS A O 1
ATOM 597 N N . LEU A 1 81 ? 10.969 -8.633 8.211 1 92.38 81 LEU A N 1
ATOM 598 C CA . LEU A 1 81 ? 9.789 -8.914 9.023 1 92.38 81 LEU A CA 1
ATOM 599 C C . LEU A 1 81 ? 8.672 -7.918 8.734 1 92.38 81 LEU A C 1
ATOM 601 O O . LEU A 1 81 ? 7.508 -8.297 8.625 1 92.38 81 LEU A O 1
ATOM 605 N N . ALA A 1 82 ? 9.047 -6.648 8.633 1 95.5 82 ALA A N 1
ATOM 606 C CA . ALA A 1 82 ? 8.062 -5.625 8.281 1 95.5 82 ALA A CA 1
ATOM 607 C C . ALA A 1 82 ? 7.449 -5.902 6.914 1 95.5 82 ALA A C 1
ATOM 609 O O . ALA A 1 82 ? 6.227 -5.832 6.75 1 95.5 82 ALA A O 1
ATOM 610 N N . ASP A 1 83 ? 8.273 -6.258 5.957 1 93.5 83 ASP A N 1
ATOM 611 C CA . ASP A 1 83 ? 7.801 -6.547 4.609 1 93.5 83 ASP A CA 1
ATOM 612 C C . ASP A 1 83 ? 6.797 -7.695 4.613 1 93.5 83 ASP A C 1
ATOM 614 O O . ASP A 1 83 ? 5.738 -7.602 3.984 1 93.5 83 ASP A O 1
ATOM 618 N N . ASP A 1 84 ? 7.129 -8.727 5.281 1 90.94 84 ASP A N 1
ATOM 619 C CA . ASP A 1 84 ? 6.254 -9.891 5.324 1 90.94 84 ASP A CA 1
ATOM 620 C C . ASP A 1 84 ? 4.941 -9.57 6.039 1 90.94 84 ASP A C 1
ATOM 622 O O . ASP A 1 84 ? 3.877 -10.047 5.641 1 90.94 84 ASP A O 1
ATOM 626 N N . PHE A 1 85 ? 5.062 -8.82 7.109 1 93.75 85 PHE A N 1
ATOM 627 C CA . PHE A 1 85 ? 3.869 -8.406 7.832 1 93.75 85 PHE A CA 1
ATOM 628 C C . PHE A 1 85 ? 2.918 -7.645 6.914 1 93.75 85 PHE A C 1
ATOM 630 O O . PHE A 1 85 ? 1.723 -7.941 6.867 1 93.75 85 PHE A O 1
ATOM 637 N N . PHE A 1 86 ? 3.406 -6.699 6.176 1 95.44 86 PHE A N 1
ATOM 638 C CA . PHE A 1 86 ? 2.555 -5.84 5.363 1 95.44 86 PHE A CA 1
ATOM 639 C C . PHE A 1 86 ? 2.066 -6.582 4.125 1 95.44 86 PHE A C 1
ATOM 641 O O . PHE A 1 86 ? 1.095 -6.168 3.488 1 95.44 86 PHE A O 1
ATOM 648 N N . LEU A 1 87 ? 2.699 -7.699 3.787 1 94.38 87 LEU A N 1
ATOM 649 C CA . LEU A 1 87 ? 2.229 -8.547 2.697 1 94.38 87 LEU A CA 1
ATOM 650 C C . LEU A 1 87 ? 0.912 -9.227 3.064 1 94.38 87 LEU A C 1
ATOM 652 O O . LEU A 1 87 ? 0.098 -9.523 2.188 1 94.38 87 LEU A O 1
ATOM 656 N N . ILE A 1 88 ? 0.672 -9.375 4.285 1 94.56 88 ILE A N 1
ATOM 657 C CA . ILE A 1 88 ? -0.484 -10.125 4.754 1 94.56 88 ILE A CA 1
ATOM 658 C C . ILE A 1 88 ? -1.678 -9.188 4.926 1 94.56 88 ILE A C 1
ATOM 660 O O . ILE A 1 88 ? -2.83 -9.633 4.895 1 94.56 88 ILE A O 1
ATOM 664 N N . VAL A 1 89 ? -1.435 -7.961 5.059 1 96.56 89 VAL A N 1
ATOM 665 C CA . VAL A 1 89 ? -2.459 -6.988 5.426 1 96.56 89 VAL A CA 1
ATOM 666 C C . VAL A 1 89 ? -3.547 -6.953 4.355 1 96.56 89 VAL A C 1
ATOM 668 O O . VAL A 1 89 ? -4.738 -6.992 4.672 1 96.56 89 VAL A O 1
ATOM 671 N N . PRO A 1 90 ? -3.201 -6.906 3.08 1 97.38 90 PRO A N 1
ATOM 672 C CA . PRO A 1 90 ? -4.266 -6.898 2.074 1 97.38 90 PRO A CA 1
ATOM 673 C C . PRO A 1 90 ? -5.141 -8.148 2.131 1 97.38 90 PRO A C 1
ATOM 675 O O . PRO A 1 90 ? -6.324 -8.094 1.786 1 97.38 90 PRO A O 1
ATOM 678 N N . VAL A 1 91 ? -4.574 -9.266 2.537 1 97.5 91 VAL A N 1
ATOM 679 C CA . VAL A 1 91 ? -5.32 -10.508 2.678 1 97.5 91 VAL A CA 1
ATOM 680 C C . VAL A 1 91 ? -6.395 -10.352 3.752 1 97.5 91 VAL A C 1
ATOM 682 O O . VAL A 1 91 ? -7.562 -10.68 3.525 1 97.5 91 VAL A O 1
ATOM 685 N N . VAL A 1 92 ? -5.992 -9.812 4.863 1 95.69 92 VAL A N 1
ATOM 686 C CA . VAL A 1 92 ? -6.906 -9.609 5.98 1 95.69 92 VAL A CA 1
ATOM 687 C C . VAL A 1 92 ? -8.023 -8.648 5.566 1 95.69 92 VAL A C 1
ATOM 689 O O . VAL A 1 92 ? -9.195 -8.891 5.855 1 95.69 92 VAL A O 1
ATOM 692 N N . LEU A 1 93 ? -7.664 -7.621 4.859 1 95.56 93 LEU A N 1
ATOM 693 C CA . LEU A 1 93 ? -8.664 -6.648 4.426 1 95.56 93 LEU A CA 1
ATOM 694 C C . LEU A 1 93 ? -9.617 -7.258 3.404 1 95.56 93 LEU A C 1
ATOM 696 O O . LEU A 1 93 ? -10.812 -6.969 3.414 1 95.56 93 LEU A O 1
ATOM 700 N N . ALA A 1 94 ? -9.078 -8.047 2.492 1 96.88 94 ALA A N 1
ATOM 701 C CA . ALA A 1 94 ? -9.922 -8.734 1.52 1 96.88 94 ALA A CA 1
ATOM 702 C C . ALA A 1 94 ? -10.961 -9.609 2.217 1 96.88 94 ALA A C 1
ATOM 704 O O . ALA A 1 94 ? -12.141 -9.57 1.868 1 96.88 94 ALA A O 1
ATOM 705 N N . ILE A 1 95 ? -10.539 -10.359 3.199 1 95.94 95 ILE A N 1
ATOM 706 C CA . ILE A 1 95 ? -11.43 -11.242 3.941 1 95.94 95 ILE A CA 1
ATOM 707 C C . ILE A 1 95 ? -12.445 -10.414 4.73 1 95.94 95 ILE A C 1
ATOM 709 O O . ILE A 1 95 ? -13.625 -10.766 4.797 1 95.94 95 ILE A O 1
ATOM 713 N N . TYR A 1 96 ? -11.969 -9.344 5.305 1 94.62 96 TYR A N 1
ATOM 714 C CA . TYR A 1 96 ? -12.852 -8.422 6.016 1 94.62 96 TYR A CA 1
ATOM 715 C C . TYR A 1 96 ? -13.953 -7.898 5.102 1 94.62 96 TYR A C 1
ATOM 717 O O . TYR A 1 96 ? -15.125 -7.875 5.48 1 94.62 96 TYR A O 1
ATOM 725 N N . LEU A 1 97 ? -13.547 -7.461 3.938 1 93.81 97 LEU A N 1
ATOM 726 C CA . LEU A 1 97 ? -14.508 -6.902 2.99 1 93.81 97 LEU A CA 1
ATOM 727 C C . LEU A 1 97 ? -15.5 -7.965 2.531 1 93.81 97 LEU A C 1
ATOM 729 O O . LEU A 1 97 ? -16.703 -7.695 2.434 1 93.81 97 LEU A O 1
ATOM 733 N N . LEU A 1 98 ? -15.039 -9.195 2.268 1 94.81 98 LEU A N 1
ATOM 734 C CA . LEU A 1 98 ? -15.93 -10.289 1.912 1 94.81 98 LEU A CA 1
ATOM 735 C C . LEU A 1 98 ? -16.938 -10.555 3.021 1 94.81 98 LEU A C 1
ATOM 737 O O . LEU A 1 98 ? -18.125 -10.805 2.748 1 94.81 98 LEU A O 1
ATOM 741 N N . ALA A 1 99 ? -16.469 -10.43 4.242 1 92 99 ALA A N 1
ATOM 742 C CA . ALA A 1 99 ? -17.297 -10.773 5.395 1 92 99 ALA A CA 1
ATOM 743 C C . ALA A 1 99 ? -18.266 -9.641 5.734 1 92 99 ALA A C 1
ATOM 745 O O . ALA A 1 99 ? -19.359 -9.883 6.25 1 92 99 ALA A O 1
ATOM 746 N N . SER A 1 100 ? -17.953 -8.406 5.414 1 87 100 SER A N 1
ATOM 747 C CA . SER A 1 100 ? -18.656 -7.273 5.996 1 87 100 SER A CA 1
ATOM 748 C C . SER A 1 100 ? -19.531 -6.582 4.961 1 87 100 SER A C 1
ATOM 750 O O . SER A 1 100 ? -20.531 -5.945 5.312 1 87 100 SER A O 1
ATOM 752 N N . VAL A 1 101 ? -19.125 -6.578 3.736 1 84.5 101 VAL A N 1
ATOM 753 C CA . VAL A 1 101 ? -19.859 -5.793 2.742 1 84.5 101 VAL A CA 1
ATOM 754 C C . VAL A 1 101 ? -20.891 -6.676 2.049 1 84.5 101 VAL A C 1
ATOM 756 O O . VAL A 1 101 ? -22.094 -6.371 2.078 1 84.5 101 VAL A O 1
ATOM 759 N N . ARG A 1 102 ? -20.453 -7.742 1.487 1 86.06 102 ARG A N 1
ATOM 760 C CA . ARG A 1 102 ? -21.328 -8.719 0.841 1 86.06 102 ARG A CA 1
ATOM 761 C C . ARG A 1 102 ? -20.766 -10.133 0.987 1 86.06 102 ARG A C 1
ATOM 763 O O . ARG A 1 102 ? -19.938 -10.57 0.177 1 86.06 102 ARG A O 1
ATOM 770 N N . ARG A 1 103 ? -21.297 -10.75 1.871 1 90.88 103 ARG A N 1
ATOM 771 C CA . ARG A 1 103 ? -20.797 -12.086 2.18 1 90.88 103 ARG A CA 1
ATOM 772 C C . ARG A 1 103 ? -21.203 -13.086 1.104 1 90.88 103 ARG A C 1
ATOM 774 O O . ARG A 1 103 ? -22.375 -13.148 0.723 1 90.88 103 ARG A O 1
ATOM 781 N N . PRO A 1 104 ? -20.234 -13.797 0.622 1 91.94 104 PRO A N 1
ATOM 782 C CA . PRO A 1 104 ? -20.547 -14.758 -0.44 1 91.94 104 PRO A CA 1
ATOM 783 C C . PRO A 1 104 ? -21.25 -16.016 0.082 1 91.94 104 PRO A C 1
ATOM 785 O O . PRO A 1 104 ? -21.781 -16.797 -0.704 1 91.94 104 PRO A O 1
ATOM 788 N N . GLY A 1 105 ? -21.391 -16.234 1.318 1 88 105 GLY A N 1
ATOM 789 C CA . GLY A 1 105 ? -22.016 -17.375 1.982 1 88 105 GLY A CA 1
ATOM 790 C C . GLY A 1 105 ? -21.906 -17.312 3.494 1 88 105 GLY A C 1
ATOM 791 O O . GLY A 1 105 ? -21.422 -16.328 4.047 1 88 105 GLY A O 1
ATOM 792 N N . PRO A 1 106 ? -22.406 -18.281 4.098 1 86.44 106 PRO A N 1
ATOM 793 C CA . PRO A 1 106 ? -22.391 -18.266 5.562 1 86.44 106 PRO A CA 1
ATOM 794 C C . PRO A 1 106 ? -20.984 -18.219 6.141 1 86.44 106 PRO A C 1
ATOM 796 O O . PRO A 1 106 ? -20.781 -17.625 7.203 1 86.44 106 PRO A O 1
ATOM 799 N N . SER A 1 107 ? -20.109 -18.812 5.406 1 93.06 107 SER A N 1
ATOM 800 C CA . SER A 1 107 ? -18.703 -18.766 5.805 1 93.06 107 SER A CA 1
ATOM 801 C C . SER A 1 107 ? -17.812 -18.312 4.652 1 93.06 107 SER A C 1
ATOM 803 O O . SER A 1 107 ? -17.781 -18.953 3.598 1 93.06 107 SER A O 1
ATOM 805 N N . VAL A 1 108 ? -17.125 -17.219 4.93 1 94.88 108 VAL A N 1
ATOM 806 C CA . VAL A 1 108 ? -16.219 -16.703 3.916 1 94.88 108 VAL A CA 1
ATOM 807 C C . VAL A 1 108 ? -15.125 -17.734 3.631 1 94.88 108 VAL A C 1
ATOM 809 O O . VAL A 1 108 ? -14.75 -17.953 2.477 1 94.88 108 VAL A O 1
ATOM 812 N N . TRP A 1 109 ? -14.656 -18.453 4.637 1 94.69 109 TRP A N 1
ATOM 813 C CA . TRP A 1 109 ? -13.602 -19.453 4.516 1 94.69 109 TRP A CA 1
ATOM 814 C C . TRP A 1 109 ? -14.039 -20.609 3.613 1 94.69 109 TRP A C 1
ATOM 816 O O . TRP A 1 109 ? -13.281 -21.047 2.756 1 94.69 109 TRP A O 1
ATOM 826 N N . ARG A 1 110 ? -15.211 -21.031 3.785 1 94.19 110 ARG A N 1
ATOM 827 C CA . ARG A 1 110 ? -15.75 -22.109 2.963 1 94.19 110 ARG A CA 1
ATOM 828 C C . ARG A 1 110 ? -16.047 -21.609 1.55 1 94.19 110 ARG A C 1
ATOM 830 O O . ARG A 1 110 ? -15.828 -22.344 0.577 1 94.19 110 ARG A O 1
ATOM 837 N N . ALA A 1 111 ? -16.516 -20.406 1.518 1 95 111 ALA A N 1
ATOM 838 C CA . ALA A 1 111 ? -16.938 -19.859 0.232 1 95 111 ALA A CA 1
ATOM 839 C C . ALA A 1 111 ? -15.758 -19.734 -0.728 1 95 111 ALA A C 1
ATOM 841 O O . ALA A 1 111 ? -15.914 -19.906 -1.94 1 95 111 ALA A O 1
ATOM 842 N N . ILE A 1 112 ? -14.578 -19.469 -0.191 1 96.06 112 ILE A N 1
ATOM 843 C CA . ILE A 1 112 ? -13.453 -19.281 -1.094 1 96.06 112 ILE A CA 1
ATOM 844 C C . ILE A 1 112 ? -12.516 -20.484 -1.005 1 96.06 112 ILE A C 1
ATOM 846 O O . ILE A 1 112 ? -11.438 -20.484 -1.606 1 96.06 112 ILE A O 1
ATOM 850 N N . GLY A 1 113 ? -12.93 -21.5 -0.231 1 96.44 113 GLY A N 1
ATOM 851 C CA . GLY A 1 113 ? -12.227 -22.781 -0.25 1 96.44 113 GLY A CA 1
ATOM 852 C C . GLY A 1 113 ? -11.031 -22.812 0.681 1 96.44 113 GLY A C 1
ATOM 853 O O . GLY A 1 113 ? -10.047 -23.5 0.406 1 96.44 113 GLY A O 1
ATOM 854 N N . LEU A 1 114 ? -11.102 -21.984 1.741 1 96.31 114 LEU A N 1
ATOM 855 C CA . LEU A 1 114 ? -10.031 -21.953 2.732 1 96.31 114 LEU A CA 1
ATOM 856 C C . LEU A 1 114 ? -10.453 -22.688 4.004 1 96.31 114 LEU A C 1
ATOM 858 O O . LEU A 1 114 ? -9.891 -22.453 5.074 1 96.31 114 LEU A O 1
ATOM 862 N N . ASP A 1 115 ? -11.359 -23.516 3.738 1 91.88 115 ASP A N 1
ATOM 863 C CA . ASP A 1 115 ? -11.734 -24.328 4.898 1 91.88 115 ASP A CA 1
ATOM 864 C C . ASP A 1 115 ? -10.742 -25.469 5.125 1 91.88 115 ASP A C 1
ATOM 866 O O . ASP A 1 115 ? -9.938 -25.781 4.246 1 91.88 115 ASP A O 1
ATOM 870 N N . GLY A 1 116 ? -10.445 -26.016 6.223 1 89.81 116 GLY A N 1
ATOM 871 C CA . GLY A 1 116 ? -9.508 -27.078 6.562 1 89.81 116 GLY A CA 1
ATOM 872 C C . GLY A 1 116 ? -10.133 -28.469 6.543 1 89.81 116 GLY A C 1
ATOM 873 O O . GLY A 1 116 ? -9.703 -29.359 7.266 1 89.81 116 GLY A O 1
ATOM 874 N N . LEU A 1 117 ? -11.086 -28.641 5.609 1 89.44 117 LEU A N 1
ATOM 875 C CA . LEU A 1 117 ? -11.875 -29.875 5.66 1 89.44 117 LEU A CA 1
ATOM 876 C C . LEU A 1 117 ? -11.297 -30.938 4.738 1 89.44 117 LEU A C 1
ATOM 878 O O . LEU A 1 117 ? -11.609 -32.125 4.867 1 89.44 117 LEU A O 1
ATOM 882 N N . ARG A 1 118 ? -10.477 -30.625 3.793 1 94.19 118 ARG A N 1
ATOM 883 C CA . ARG A 1 118 ? -9.922 -31.547 2.811 1 94.19 118 ARG A CA 1
ATOM 884 C C . ARG A 1 118 ? -8.406 -31.391 2.707 1 94.19 118 ARG A C 1
ATOM 886 O O . ARG A 1 118 ? -7.855 -31.328 1.604 1 94.19 118 ARG A O 1
ATOM 893 N N . VAL A 1 119 ? -7.789 -31.328 3.775 1 92.5 119 VAL A N 1
ATOM 894 C CA . VAL A 1 119 ? -6.379 -30.969 3.871 1 92.5 119 VAL A CA 1
ATOM 895 C C . VAL A 1 119 ? -5.543 -31.906 3.018 1 92.5 119 VAL A C 1
ATOM 897 O O . VAL A 1 119 ? -4.719 -31.469 2.213 1 92.5 119 VAL A O 1
ATOM 900 N N . ARG A 1 120 ? -5.723 -33.25 3.178 1 96 120 ARG A N 1
ATOM 901 C CA . ARG A 1 120 ? -4.906 -34.219 2.455 1 96 120 ARG A CA 1
ATOM 902 C C . ARG A 1 120 ? -5.07 -34.062 0.948 1 96 120 ARG A C 1
ATOM 904 O O . ARG A 1 120 ? -4.082 -34 0.214 1 96 120 ARG A O 1
ATOM 911 N N . ARG A 1 121 ? -6.246 -34 0.493 1 96.56 121 ARG A N 1
ATOM 912 C CA . ARG A 1 121 ? -6.516 -33.844 -0.932 1 96.56 121 ARG A CA 1
ATOM 913 C C . ARG A 1 121 ? -5.984 -32.5 -1.45 1 96.56 121 ARG A C 1
ATOM 915 O O . ARG A 1 121 ? -5.41 -32.438 -2.539 1 96.56 121 ARG A O 1
ATOM 922 N N . ASP A 1 122 ? -6.207 -31.422 -0.725 1 97.62 122 ASP A N 1
ATOM 923 C CA . ASP A 1 122 ? -5.738 -30.094 -1.122 1 97.62 122 ASP A CA 1
ATOM 924 C C . ASP A 1 122 ? -4.219 -30.078 -1.273 1 97.62 122 ASP A C 1
ATOM 926 O O . ASP A 1 122 ? -3.693 -29.516 -2.236 1 97.62 122 ASP A O 1
ATOM 930 N N . VAL A 1 123 ? -3.545 -30.703 -0.349 1 97.5 123 VAL A N 1
ATOM 931 C CA . VAL A 1 123 ? -2.088 -30.734 -0.389 1 97.5 123 VAL A CA 1
ATOM 932 C C . VAL A 1 123 ? -1.622 -31.578 -1.581 1 97.5 123 VAL A C 1
ATOM 934 O O . VAL A 1 123 ? -0.72 -31.172 -2.316 1 97.5 123 VAL A O 1
ATOM 937 N N . LEU A 1 124 ? -2.221 -32.719 -1.822 1 97.75 124 LEU A N 1
ATOM 938 C CA . LEU A 1 124 ? -1.825 -33.594 -2.918 1 97.75 124 LEU A CA 1
ATOM 939 C C . LEU A 1 124 ? -2.053 -32.938 -4.266 1 97.75 124 LEU A C 1
ATOM 941 O O . LEU A 1 124 ? -1.188 -32.969 -5.145 1 97.75 124 LEU A O 1
ATOM 945 N N . VAL A 1 125 ? -3.199 -32.312 -4.41 1 97.81 125 VAL A N 1
ATOM 946 C CA . VAL A 1 125 ? -3.494 -31.594 -5.645 1 97.81 125 VAL A CA 1
ATOM 947 C C . VAL A 1 125 ? -2.52 -30.438 -5.805 1 97.81 125 VAL A C 1
ATOM 949 O O . VAL A 1 125 ? -2.047 -30.172 -6.914 1 97.81 125 VAL A O 1
ATOM 952 N N . GLY A 1 126 ? -2.217 -29.719 -4.699 1 98.38 126 GLY A N 1
ATOM 953 C CA . GLY A 1 126 ? -1.244 -28.625 -4.734 1 98.38 126 GLY A CA 1
ATOM 954 C C . GLY A 1 126 ? 0.132 -29.078 -5.188 1 98.38 126 GLY A C 1
ATOM 955 O O . GLY A 1 126 ? 0.776 -28.422 -6 1 98.38 126 GLY A O 1
ATOM 956 N N . VAL A 1 127 ? 0.531 -30.203 -4.684 1 97.94 127 VAL A N 1
ATOM 957 C CA . VAL A 1 127 ? 1.83 -30.766 -5.055 1 97.94 127 VAL A CA 1
ATOM 958 C C . VAL A 1 127 ? 1.829 -31.141 -6.535 1 97.94 127 VAL A C 1
ATOM 960 O O . VAL A 1 127 ? 2.785 -30.844 -7.254 1 97.94 127 VAL A O 1
ATOM 963 N N . GLY A 1 128 ? 0.798 -31.812 -6.926 1 98.06 128 GLY A N 1
ATOM 964 C CA . GLY A 1 128 ? 0.669 -32.125 -8.344 1 98.06 128 GLY A CA 1
ATOM 965 C C . GLY A 1 128 ? 0.679 -30.891 -9.227 1 98.06 128 GLY A C 1
ATOM 966 O O . GLY A 1 128 ? 1.322 -30.891 -10.273 1 98.06 128 GLY A O 1
ATOM 967 N N . ALA A 1 129 ? -0.023 -29.844 -8.805 1 98.19 129 ALA A N 1
ATOM 968 C CA . ALA A 1 129 ? -0.087 -28.594 -9.555 1 98.19 129 ALA A CA 1
ATOM 969 C C . ALA A 1 129 ? 1.278 -27.906 -9.602 1 98.19 129 ALA A C 1
ATOM 971 O O . ALA A 1 129 ? 1.6 -27.219 -10.57 1 98.19 129 ALA A O 1
ATOM 972 N N . THR A 1 130 ? 2.049 -28.062 -8.547 1 97.75 130 THR A N 1
ATOM 973 C CA . THR A 1 130 ? 3.402 -27.531 -8.531 1 97.75 130 THR A CA 1
ATOM 974 C C . THR A 1 130 ? 4.207 -28.047 -9.719 1 97.75 130 THR A C 1
ATOM 976 O O . THR A 1 130 ? 4.828 -27.25 -10.438 1 97.75 130 THR A O 1
ATOM 979 N N . ALA A 1 131 ? 4.195 -29.312 -9.922 1 96.5 131 ALA A N 1
ATOM 980 C CA . ALA A 1 131 ? 4.93 -29.906 -11.031 1 96.5 131 ALA A CA 1
ATOM 981 C C . ALA A 1 131 ? 4.328 -29.5 -12.367 1 96.5 131 ALA A C 1
ATOM 983 O O . ALA A 1 131 ? 5.059 -29.141 -13.305 1 96.5 131 ALA A O 1
ATOM 984 N N . ALA A 1 132 ? 3.014 -29.531 -12.414 1 97.31 132 ALA A N 1
ATOM 985 C CA . ALA A 1 132 ? 2.311 -29.234 -13.664 1 97.31 132 ALA A CA 1
ATOM 986 C C . ALA A 1 132 ? 2.584 -27.797 -14.117 1 97.31 132 ALA A C 1
ATOM 988 O O . ALA A 1 132 ? 2.68 -27.531 -15.32 1 97.31 132 ALA A O 1
ATOM 989 N N . VAL A 1 133 ? 2.746 -26.891 -13.203 1 96.94 133 VAL A N 1
ATOM 990 C CA . VAL A 1 133 ? 2.965 -25.484 -13.508 1 96.94 133 VAL A CA 1
ATOM 991 C C . VAL A 1 133 ? 4.461 -25.172 -13.492 1 96.94 133 VAL A C 1
ATOM 993 O O . VAL A 1 133 ? 4.953 -24.422 -14.336 1 96.94 133 VAL A O 1
ATOM 996 N N . GLY A 1 134 ? 5.113 -25.75 -12.539 1 95.25 134 GLY A N 1
ATOM 997 C CA . GLY A 1 134 ? 6.52 -25.438 -12.32 1 95.25 134 GLY A CA 1
ATOM 998 C C . GLY A 1 134 ? 7.414 -25.906 -13.461 1 95.25 134 GLY A C 1
ATOM 999 O O . GLY A 1 134 ? 8.328 -25.188 -13.859 1 95.25 134 GLY A O 1
ATOM 1000 N N . ILE A 1 135 ? 7.223 -27.031 -13.984 1 93.56 135 ILE A N 1
ATOM 1001 C CA . ILE A 1 135 ? 8.078 -27.609 -15.023 1 93.56 135 ILE A CA 1
ATOM 1002 C C . ILE A 1 135 ? 7.961 -26.781 -16.297 1 93.56 135 ILE A C 1
ATOM 1004 O O . ILE A 1 135 ? 8.961 -26.25 -16.797 1 93.56 135 ILE A O 1
ATOM 1008 N N . PRO A 1 136 ? 6.777 -26.609 -16.828 1 94.44 136 PRO A N 1
ATOM 1009 C CA . PRO A 1 136 ? 6.684 -25.719 -17.984 1 94.44 136 PRO A CA 1
ATOM 1010 C C . PRO A 1 136 ? 7.125 -24.281 -17.672 1 94.44 136 PRO A C 1
ATOM 1012 O O . PRO A 1 136 ? 7.652 -23.594 -18.547 1 94.44 136 PRO A O 1
ATOM 1015 N N . GLY A 1 137 ? 6.84 -23.828 -16.438 1 93.06 137 GLY A N 1
ATOM 1016 C CA . GLY A 1 137 ? 7.277 -22.516 -16.031 1 93.06 137 GLY A CA 1
ATOM 1017 C C . GLY A 1 137 ? 8.781 -22.328 -16.109 1 93.06 137 GLY A C 1
ATOM 1018 O O . GLY A 1 137 ? 9.273 -21.297 -16.562 1 93.06 137 GLY A O 1
ATOM 1019 N N . LEU A 1 138 ? 9.469 -23.328 -15.672 1 90.62 138 LEU A N 1
ATOM 1020 C CA . LEU A 1 138 ? 10.922 -23.297 -15.773 1 90.62 138 LEU A CA 1
ATOM 1021 C C . LEU A 1 138 ? 11.367 -23.297 -17.234 1 90.62 138 LEU A C 1
ATOM 1023 O O . LEU A 1 138 ? 12.312 -22.578 -17.594 1 90.62 138 LEU A O 1
ATOM 1027 N N . GLY A 1 139 ? 10.75 -24.094 -18.031 1 92.56 139 GLY A N 1
ATOM 1028 C CA . GLY A 1 139 ? 11.016 -24.062 -19.469 1 92.56 139 GLY A CA 1
ATOM 1029 C C . GLY A 1 139 ? 10.805 -22.703 -20.078 1 92.56 139 GLY A C 1
ATOM 1030 O O . GLY A 1 139 ? 11.625 -22.234 -20.875 1 92.56 139 GLY A O 1
ATOM 1031 N N . CYS A 1 140 ? 9.734 -22.078 -19.672 1 93.62 140 CYS A N 1
ATOM 1032 C CA . CYS A 1 140 ? 9.414 -20.75 -20.156 1 93.62 140 CYS A CA 1
ATOM 1033 C C . CYS A 1 140 ? 10.484 -19.734 -19.734 1 93.62 140 CYS A C 1
ATOM 1035 O O . CYS A 1 140 ? 10.891 -18.891 -20.531 1 93.62 140 CYS A O 1
ATOM 1037 N N . TYR A 1 141 ? 10.898 -19.844 -18.531 1 90.5 141 TYR A N 1
ATOM 1038 C CA . TYR A 1 141 ? 11.93 -18.938 -18.016 1 90.5 141 TYR A CA 1
ATOM 1039 C C . TYR A 1 141 ? 13.242 -19.125 -18.766 1 90.5 141 TYR A C 1
ATOM 1041 O O . TYR A 1 141 ? 13.852 -18.156 -19.203 1 90.5 141 TYR A O 1
ATOM 1049 N N . LEU A 1 142 ? 13.656 -20.359 -19.016 1 90.69 142 LEU A N 1
ATOM 1050 C CA . LEU A 1 142 ? 14.922 -20.656 -19.688 1 90.69 142 LEU A CA 1
ATOM 1051 C C . LEU A 1 142 ? 14.875 -20.25 -21.156 1 90.69 142 LEU A C 1
ATOM 1053 O O . LEU A 1 142 ? 15.836 -19.672 -21.672 1 90.69 142 LEU A O 1
ATOM 1057 N N . LEU A 1 143 ? 13.758 -20.516 -21.734 1 93.62 143 LEU A N 1
ATOM 1058 C CA . LEU A 1 143 ? 13.586 -20.078 -23.125 1 93.62 143 LEU A CA 1
ATOM 1059 C C . LEU A 1 143 ? 13.578 -18.562 -23.219 1 93.62 143 LEU A C 1
ATOM 1061 O O . LEU A 1 143 ? 14.172 -17.984 -24.141 1 93.62 143 LEU A O 1
ATOM 1065 N N . GLY A 1 144 ? 12.961 -17.953 -22.344 1 93.88 144 GLY A N 1
ATOM 1066 C CA . GLY A 1 144 ? 12.93 -16.5 -22.297 1 93.88 144 GLY A CA 1
ATOM 1067 C C . GLY A 1 144 ? 14.305 -15.875 -22.125 1 93.88 144 GLY A C 1
ATOM 1068 O O . GLY A 1 144 ? 14.633 -14.891 -22.781 1 93.88 144 GLY A O 1
ATOM 1069 N N . ARG A 1 145 ? 15.016 -16.438 -21.266 1 91.75 145 ARG A N 1
ATOM 1070 C CA . ARG A 1 145 ? 16.375 -15.953 -21.062 1 91.75 145 ARG A CA 1
ATOM 1071 C C . ARG A 1 145 ? 17.219 -16.109 -22.328 1 91.75 145 ARG A C 1
ATOM 1073 O O . ARG A 1 145 ? 17.938 -15.203 -22.719 1 91.75 145 ARG A O 1
ATOM 1080 N N . GLN A 1 146 ? 17.109 -17.219 -22.938 1 93.69 146 GLN A N 1
ATOM 1081 C CA . GLN A 1 146 ? 17.859 -17.484 -24.156 1 93.69 146 GLN A CA 1
ATOM 1082 C C . GLN A 1 146 ? 17.484 -16.516 -25.266 1 93.69 146 GLN A C 1
ATOM 1084 O O . GLN A 1 146 ? 18.344 -16.094 -26.047 1 93.69 146 GLN A O 1
ATOM 1089 N N . LEU A 1 147 ? 16.234 -16.141 -25.266 1 96.44 147 LEU A N 1
ATOM 1090 C CA . LEU A 1 147 ? 15.727 -15.281 -26.328 1 96.44 147 LEU A CA 1
ATOM 1091 C C . LEU A 1 147 ? 15.867 -13.812 -25.938 1 96.44 147 LEU A C 1
ATOM 1093 O O . LEU A 1 147 ? 15.461 -12.93 -26.703 1 96.44 147 LEU A O 1
ATOM 1097 N N . GLY A 1 148 ? 16.328 -13.57 -24.766 1 95.19 148 GLY A N 1
ATOM 1098 C CA . GLY A 1 148 ? 16.531 -12.203 -24.312 1 95.19 148 GLY A CA 1
ATOM 1099 C C . GLY A 1 148 ? 15.258 -11.531 -23.844 1 95.19 148 GLY A C 1
ATOM 1100 O O . GLY A 1 148 ? 15.125 -10.305 -23.922 1 95.19 148 GLY A O 1
ATOM 1101 N N . LEU A 1 149 ? 14.359 -12.305 -23.359 1 96.31 149 LEU A N 1
ATOM 1102 C CA . LEU A 1 149 ? 13.047 -11.789 -22.984 1 96.31 149 LEU A CA 1
ATOM 1103 C C . LEU A 1 149 ? 12.922 -11.633 -21.484 1 96.31 149 LEU A C 1
ATOM 1105 O O . LEU A 1 149 ? 11.914 -11.117 -20.984 1 96.31 149 LEU A O 1
ATOM 1109 N N . ASN A 1 150 ? 14.008 -12.086 -20.719 1 95.81 150 ASN A N 1
ATOM 1110 C CA . ASN A 1 150 ? 13.984 -11.984 -19.266 1 95.81 150 ASN A CA 1
ATOM 1111 C C . ASN A 1 150 ? 15.359 -11.594 -18.703 1 95.81 150 ASN A C 1
ATOM 1113 O O . ASN A 1 150 ? 16.391 -11.922 -19.297 1 95.81 150 ASN A O 1
ATOM 1117 N N . THR A 1 151 ? 15.219 -10.953 -17.578 1 94.06 151 THR A N 1
ATOM 1118 C CA . THR A 1 151 ? 16.422 -10.781 -16.781 1 94.06 151 THR A CA 1
ATOM 1119 C C . THR A 1 151 ? 16.812 -12.078 -16.078 1 94.06 151 THR A C 1
ATOM 1121 O O . THR A 1 151 ? 16.016 -13.031 -16.047 1 94.06 151 THR A O 1
ATOM 1124 N N . THR A 1 152 ? 18.047 -12.156 -15.664 1 90.81 152 THR A N 1
ATOM 1125 C CA . THR A 1 152 ? 18.422 -13.234 -14.758 1 90.81 152 THR A CA 1
ATOM 1126 C C . THR A 1 152 ? 17.875 -12.984 -13.359 1 90.81 152 THR A C 1
ATOM 1128 O O . THR A 1 152 ? 18.062 -11.906 -12.789 1 90.81 152 THR A O 1
ATOM 1131 N N . ILE A 1 153 ? 17.156 -13.938 -12.828 1 86.69 153 ILE A N 1
ATOM 1132 C CA . ILE A 1 153 ? 16.531 -13.781 -11.523 1 86.69 153 ILE A CA 1
ATOM 1133 C C . ILE A 1 153 ? 17.469 -14.305 -10.438 1 86.69 153 ILE A C 1
ATOM 1135 O O . ILE A 1 153 ? 17.859 -15.477 -10.461 1 86.69 153 ILE A O 1
ATOM 1139 N N . ASN A 1 154 ? 17.844 -13.445 -9.578 1 83.38 154 ASN A N 1
ATOM 1140 C CA . ASN A 1 154 ? 18.625 -13.789 -8.391 1 83.38 154 ASN A CA 1
ATOM 1141 C C . ASN A 1 154 ? 17.766 -13.719 -7.129 1 83.38 154 ASN A C 1
ATOM 1143 O O . ASN A 1 154 ? 17.375 -12.633 -6.707 1 83.38 154 ASN A O 1
ATOM 1147 N N . THR A 1 155 ? 17.234 -14.82 -6.52 1 75.88 155 THR A N 1
ATOM 1148 C CA . THR A 1 155 ? 16.281 -14.852 -5.414 1 75.88 155 THR A CA 1
ATOM 1149 C C . THR A 1 155 ? 17.016 -14.852 -4.074 1 75.88 155 THR A C 1
ATOM 1151 O O . THR A 1 155 ? 16.422 -14.594 -3.029 1 75.88 155 THR A O 1
ATOM 1154 N N . ALA A 1 156 ? 18.391 -15.297 -3.896 1 66 156 ALA A N 1
ATOM 1155 C CA . ALA A 1 156 ? 18.922 -15.531 -2.559 1 66 156 ALA A CA 1
ATOM 1156 C C . ALA A 1 156 ? 20 -14.508 -2.211 1 66 156 ALA A C 1
ATOM 1158 O O . ALA A 1 156 ? 20.969 -14.328 -2.961 1 66 156 ALA A O 1
ATOM 1159 N N . GLY A 1 157 ? 19.328 -13.219 -1.925 1 55.81 157 GLY A N 1
ATOM 1160 C CA . GLY A 1 157 ? 20.344 -12.297 -1.424 1 55.81 157 GLY A CA 1
ATOM 1161 C C . GLY A 1 157 ? 21.297 -12.945 -0.438 1 55.81 157 GLY A C 1
ATOM 1162 O O . GLY A 1 157 ? 22.516 -12.797 -0.559 1 55.81 157 GLY A O 1
ATOM 1163 N N . SER A 1 158 ? 20.656 -13.398 0.729 1 54.94 158 SER A N 1
ATOM 1164 C CA . SER A 1 158 ? 21.469 -13.672 1.915 1 54.94 158 SER A CA 1
ATOM 1165 C C . SER A 1 158 ? 21.859 -15.141 1.988 1 54.94 158 SER A C 1
ATOM 1167 O O . SER A 1 158 ? 21 -16.016 2.057 1 54.94 158 SER A O 1
ATOM 1169 N N . GLY A 1 159 ? 22.828 -15.492 1.654 1 59.91 159 GLY A N 1
ATOM 1170 C CA . GLY A 1 159 ? 23.531 -16.75 1.859 1 59.91 159 GLY A CA 1
ATOM 1171 C C . GLY A 1 159 ? 22.594 -17.906 2.197 1 59.91 159 GLY A C 1
ATOM 1172 O O . GLY A 1 159 ? 21.391 -17.719 2.305 1 59.91 159 GLY A O 1
ATOM 1173 N N . ALA A 1 160 ? 22.891 -19.156 2.129 1 65.75 160 ALA A N 1
ATOM 1174 C CA . ALA A 1 160 ? 22.25 -20.453 2.324 1 65.75 160 ALA A CA 1
ATOM 1175 C C . ALA A 1 160 ? 22.156 -20.797 3.807 1 65.75 160 ALA A C 1
ATOM 1177 O O . ALA A 1 160 ? 22.094 -21.984 4.172 1 65.75 160 ALA A O 1
ATOM 1178 N N . SER A 1 161 ? 21.969 -19.766 4.66 1 75.94 161 SER A N 1
ATOM 1179 C CA . SER A 1 161 ? 21.828 -20.125 6.066 1 75.94 161 SER A CA 1
ATOM 1180 C C . SER A 1 161 ? 20.422 -20.656 6.359 1 75.94 161 SER A C 1
ATOM 1182 O O . SER A 1 161 ? 19.484 -20.422 5.586 1 75.94 161 SER A O 1
ATOM 1184 N N . LEU A 1 162 ? 20.297 -21.469 7.391 1 80.5 162 LEU A N 1
ATOM 1185 C CA . LEU A 1 162 ? 19.016 -22.031 7.809 1 80.5 162 LEU A CA 1
ATOM 1186 C C . LEU A 1 162 ? 18.016 -20.922 8.094 1 80.5 162 LEU A C 1
ATOM 1188 O O . LEU A 1 162 ? 16.828 -21.062 7.773 1 80.5 162 LEU A O 1
ATOM 1192 N N . ALA A 1 163 ? 18.484 -19.859 8.68 1 80.94 163 ALA A N 1
ATOM 1193 C CA . ALA A 1 163 ? 17.625 -18.719 8.977 1 80.94 163 ALA A CA 1
ATOM 1194 C C . ALA A 1 163 ? 17.094 -18.078 7.691 1 80.94 163 ALA A C 1
ATOM 1196 O O . ALA A 1 163 ? 15.922 -17.719 7.613 1 80.94 163 ALA A O 1
ATOM 1197 N N . ALA A 1 164 ? 17.953 -17.984 6.754 1 81.25 164 ALA A N 1
ATOM 1198 C CA . ALA A 1 164 ? 17.547 -17.422 5.473 1 81.25 164 ALA A CA 1
ATOM 1199 C C . ALA A 1 164 ? 16.516 -18.297 4.789 1 81.25 164 ALA A C 1
ATOM 1201 O O . ALA A 1 164 ? 15.523 -17.797 4.238 1 81.25 164 ALA A O 1
ATOM 1202 N N . ILE A 1 165 ? 16.75 -19.562 4.875 1 84.12 165 ILE A N 1
ATOM 1203 C CA . ILE A 1 165 ? 15.828 -20.516 4.266 1 84.12 165 ILE A CA 1
ATOM 1204 C C . ILE A 1 165 ? 14.453 -20.406 4.926 1 84.12 165 ILE A C 1
ATOM 1206 O O . ILE A 1 165 ? 13.43 -20.375 4.242 1 84.12 165 ILE A O 1
ATOM 1210 N N . ALA A 1 166 ? 14.43 -20.375 6.234 1 86.81 166 ALA A N 1
ATOM 1211 C CA . ALA A 1 166 ? 13.172 -20.25 6.961 1 86.81 166 ALA A CA 1
ATOM 1212 C C . ALA A 1 166 ? 12.43 -18.984 6.539 1 86.81 166 ALA A C 1
ATOM 1214 O O . ALA A 1 166 ? 11.211 -19.016 6.344 1 86.81 166 ALA A O 1
ATOM 1215 N N . PHE A 1 167 ? 13.172 -17.906 6.355 1 85.88 167 PHE A N 1
ATOM 1216 C CA . PHE A 1 167 ? 12.578 -16.641 5.938 1 85.88 167 PHE A CA 1
ATOM 1217 C C . PHE A 1 167 ? 11.977 -16.766 4.543 1 85.88 167 PHE A C 1
ATOM 1219 O O . PHE A 1 167 ? 10.883 -16.25 4.281 1 85.88 167 PHE A O 1
ATOM 1226 N N . TYR A 1 168 ? 12.68 -17.469 3.715 1 87.31 168 TYR A N 1
ATOM 1227 C CA . TYR A 1 168 ? 12.227 -17.594 2.336 1 87.31 168 TYR A CA 1
ATOM 1228 C C . TYR A 1 168 ? 10.961 -18.438 2.256 1 87.31 168 TYR A C 1
ATOM 1230 O O . TYR A 1 168 ? 10.094 -18.188 1.418 1 87.31 168 TYR A O 1
ATOM 1238 N N . VAL A 1 169 ? 10.898 -19.391 3.115 1 91.31 169 VAL A N 1
ATOM 1239 C CA . VAL A 1 169 ? 9.703 -20.234 3.154 1 91.31 169 VAL A CA 1
ATOM 1240 C C . VAL A 1 169 ? 8.508 -19.406 3.619 1 91.31 169 VAL A C 1
ATOM 1242 O O . VAL A 1 169 ? 7.422 -19.5 3.035 1 91.31 169 VAL A O 1
ATOM 1245 N N . VAL A 1 170 ? 8.758 -18.594 4.594 1 92 170 VAL A N 1
ATOM 1246 C CA . VAL A 1 170 ? 7.695 -17.734 5.109 1 92 170 VAL A CA 1
ATOM 1247 C C . VAL A 1 170 ? 7.289 -16.719 4.051 1 92 170 VAL A C 1
ATOM 1249 O O . VAL A 1 170 ? 6.098 -16.5 3.816 1 92 170 VAL A O 1
ATOM 1252 N N . ALA A 1 171 ? 8.305 -16.141 3.426 1 91.81 171 ALA A N 1
ATOM 1253 C CA . ALA A 1 171 ? 8.039 -15.164 2.369 1 91.81 171 ALA A CA 1
ATOM 1254 C C . ALA A 1 171 ? 7.254 -15.797 1.225 1 91.81 171 ALA A C 1
ATOM 1256 O O . ALA A 1 171 ? 6.336 -15.18 0.678 1 91.81 171 ALA A O 1
ATOM 1257 N N . ALA A 1 172 ? 7.641 -17.031 0.892 1 94.44 172 ALA A N 1
ATOM 1258 C CA . ALA A 1 172 ? 6.953 -17.766 -0.166 1 94.44 172 ALA A CA 1
ATOM 1259 C C . ALA A 1 172 ? 5.484 -17.984 0.184 1 94.44 172 ALA A C 1
ATOM 1261 O O . ALA A 1 172 ? 4.602 -17.734 -0.639 1 94.44 172 ALA A O 1
ATOM 1262 N N . ALA A 1 173 ? 5.238 -18.391 1.39 1 96.31 173 ALA A N 1
ATOM 1263 C CA . ALA A 1 173 ? 3.871 -18.625 1.839 1 96.31 173 ALA A CA 1
ATOM 1264 C C . ALA A 1 173 ? 3.062 -17.344 1.877 1 96.31 173 ALA A C 1
ATOM 1266 O O . ALA A 1 173 ? 1.89 -17.312 1.497 1 96.31 173 ALA A O 1
ATOM 1267 N N . ALA A 1 174 ? 3.697 -16.281 2.338 1 96 174 ALA A N 1
ATOM 1268 C CA . ALA A 1 174 ? 3.031 -14.984 2.408 1 96 174 ALA A CA 1
ATOM 1269 C C . ALA A 1 174 ? 2.666 -14.477 1.017 1 96 174 ALA A C 1
ATOM 1271 O O . ALA A 1 174 ? 1.55 -14 0.795 1 96 174 ALA A O 1
ATOM 1272 N N . ASN A 1 175 ? 3.572 -14.586 0.104 1 96.5 175 ASN A N 1
ATOM 1273 C CA . ASN A 1 175 ? 3.332 -14.164 -1.273 1 96.5 175 ASN A CA 1
ATOM 1274 C C . ASN A 1 175 ? 2.215 -14.984 -1.921 1 96.5 175 ASN A C 1
ATOM 1276 O O . ASN A 1 175 ? 1.33 -14.422 -2.57 1 96.5 175 ASN A O 1
ATOM 1280 N N . ALA A 1 176 ? 2.314 -16.25 -1.727 1 98.19 176 ALA A N 1
ATOM 1281 C CA . ALA A 1 176 ? 1.288 -17.141 -2.268 1 98.19 176 ALA A CA 1
ATOM 1282 C C . ALA A 1 176 ? -0.084 -16.812 -1.685 1 98.19 176 ALA A C 1
ATOM 1284 O O . ALA A 1 176 ? -1.077 -16.75 -2.412 1 98.19 176 ALA A O 1
ATOM 1285 N N . GLY A 1 177 ? -0.115 -16.672 -0.377 1 97.94 177 GLY A N 1
ATOM 1286 C CA . GLY A 1 177 ? -1.359 -16.281 0.266 1 97.94 177 GLY A CA 1
ATOM 1287 C C . GLY A 1 177 ? -1.929 -14.977 -0.275 1 97.94 177 GLY A C 1
ATOM 1288 O O . GLY A 1 177 ? -3.119 -14.898 -0.583 1 97.94 177 GLY A O 1
ATOM 1289 N N . LEU A 1 178 ? -1.099 -13.977 -0.373 1 98.25 178 LEU A N 1
ATOM 1290 C CA . LEU A 1 178 ? -1.532 -12.68 -0.894 1 98.25 178 LEU A CA 1
ATOM 1291 C C . LEU A 1 178 ? -2.109 -12.828 -2.297 1 98.25 178 LEU A C 1
ATOM 1293 O O . LEU A 1 178 ? -3.234 -12.398 -2.559 1 98.25 178 LEU A O 1
ATOM 1297 N N . GLU A 1 179 ? -1.37 -13.445 -3.137 1 98.75 179 GLU A N 1
ATOM 1298 C CA . GLU A 1 179 ? -1.758 -13.492 -4.543 1 98.75 179 GLU A CA 1
ATOM 1299 C C . GLU A 1 179 ? -2.988 -14.375 -4.746 1 98.75 179 GLU A C 1
ATOM 1301 O O . GLU A 1 179 ? -3.938 -13.977 -5.426 1 98.75 179 GLU A O 1
ATOM 1306 N N . GLU A 1 180 ? -3.016 -15.531 -4.137 1 98.81 180 GLU A N 1
ATOM 1307 C CA . GLU A 1 180 ? -4.125 -16.438 -4.398 1 98.81 180 GLU A CA 1
ATOM 1308 C C . GLU A 1 180 ? -5.402 -15.969 -3.709 1 98.81 180 GLU A C 1
ATOM 1310 O O . GLU A 1 180 ? -6.492 -16.078 -4.273 1 98.81 180 GLU A O 1
ATOM 1315 N N . ILE A 1 181 ? -5.289 -15.484 -2.51 1 98.62 181 ILE A N 1
ATOM 1316 C CA . ILE A 1 181 ? -6.484 -15.047 -1.796 1 98.62 181 ILE A CA 1
ATOM 1317 C C . ILE A 1 181 ? -7.031 -13.773 -2.439 1 98.62 181 ILE A C 1
ATOM 1319 O O . ILE A 1 181 ? -8.242 -13.633 -2.617 1 98.62 181 ILE A O 1
ATOM 1323 N N . VAL A 1 182 ? -6.168 -12.867 -2.857 1 98.69 182 VAL A N 1
ATOM 1324 C CA . VAL A 1 182 ? -6.637 -11.594 -3.4 1 98.69 182 VAL A CA 1
ATOM 1325 C C . VAL A 1 182 ? -7.02 -11.773 -4.867 1 98.69 182 VAL A C 1
ATOM 1327 O O . VAL A 1 182 ? -8.125 -11.414 -5.273 1 98.69 182 VAL A O 1
ATOM 1330 N N . MET A 1 183 ? -6.168 -12.367 -5.711 1 98.75 183 MET A N 1
ATOM 1331 C CA . MET A 1 183 ? -6.359 -12.398 -7.156 1 98.75 183 MET A CA 1
ATOM 1332 C C . MET A 1 183 ? -7.398 -13.445 -7.547 1 98.75 183 MET A C 1
ATOM 1334 O O . MET A 1 183 ? -8.016 -13.344 -8.609 1 98.75 183 MET A O 1
ATOM 1338 N N . ILE A 1 184 ? -7.559 -14.477 -6.746 1 98.69 184 ILE A N 1
ATOM 1339 C CA . ILE A 1 184 ? -8.484 -15.539 -7.113 1 98.69 184 ILE A CA 1
ATOM 1340 C C . ILE A 1 184 ? -9.656 -15.562 -6.137 1 98.69 184 ILE A C 1
ATOM 1342 O O . ILE A 1 184 ? -10.758 -15.117 -6.465 1 98.69 184 ILE A O 1
ATOM 1346 N N . GLY A 1 185 ? -9.438 -15.859 -4.871 1 98.25 185 GLY A N 1
ATOM 1347 C CA . GLY A 1 185 ? -10.516 -15.961 -3.9 1 98.25 185 GLY A CA 1
ATOM 1348 C C . GLY A 1 185 ? -11.375 -14.711 -3.822 1 98.25 185 GLY A C 1
ATOM 1349 O O . GLY A 1 185 ? -12.594 -14.773 -3.994 1 98.25 185 GLY A O 1
ATOM 1350 N N . TYR A 1 186 ? -10.758 -13.617 -3.627 1 98.5 186 TYR A N 1
ATOM 1351 C CA . TYR A 1 186 ? -11.445 -12.359 -3.402 1 98.5 186 TYR A CA 1
ATOM 1352 C C . TYR A 1 186 ? -11.93 -11.758 -4.719 1 98.5 186 TYR A C 1
ATOM 1354 O O . TYR A 1 186 ? -13.133 -11.523 -4.895 1 98.5 186 TYR A O 1
ATOM 1362 N N . LEU A 1 187 ? -11.07 -11.531 -5.707 1 98.44 187 LEU A N 1
ATOM 1363 C CA . LEU A 1 187 ? -11.391 -10.781 -6.914 1 98.44 187 LEU A CA 1
ATOM 1364 C C . LEU A 1 187 ? -12.414 -11.523 -7.762 1 98.44 187 LEU A C 1
ATOM 1366 O O . LEU A 1 187 ? -13.367 -10.922 -8.273 1 98.44 187 LEU A O 1
ATOM 1370 N N . LEU A 1 188 ? -12.234 -12.82 -7.938 1 98.31 188 LEU A N 1
ATOM 1371 C CA . LEU A 1 188 ? -13.18 -13.562 -8.766 1 98.31 188 LEU A CA 1
ATOM 1372 C C . LEU A 1 188 ? -14.547 -13.625 -8.102 1 98.31 188 LEU A C 1
ATOM 1374 O O . LEU A 1 188 ? -15.578 -13.594 -8.781 1 98.31 188 LEU A O 1
ATOM 1378 N N . THR A 1 189 ? -14.578 -13.711 -6.754 1 97.81 189 THR A N 1
ATOM 1379 C CA . THR A 1 189 ? -15.836 -13.656 -6.023 1 97.81 189 THR A CA 1
ATOM 1380 C C . THR A 1 189 ? -16.516 -12.305 -6.207 1 97.81 189 THR A C 1
ATOM 1382 O O . THR A 1 189 ? -17.703 -12.234 -6.555 1 97.81 189 THR A O 1
ATOM 1385 N N . ARG A 1 190 ? -15.773 -11.234 -6.047 1 97.56 190 ARG A N 1
ATOM 1386 C CA . ARG A 1 190 ? -16.328 -9.891 -6.117 1 97.56 190 ARG A CA 1
ATOM 1387 C C . ARG A 1 190 ? -16.766 -9.555 -7.535 1 97.56 190 ARG A C 1
ATOM 1389 O O . ARG A 1 190 ? -17.828 -8.961 -7.738 1 97.56 190 ARG A O 1
ATOM 1396 N N . TRP A 1 191 ? -15.922 -9.93 -8.477 1 97.69 191 TRP A N 1
ATOM 1397 C CA . TRP A 1 191 ? -16.281 -9.602 -9.852 1 97.69 191 TRP A CA 1
ATOM 1398 C C . TRP A 1 191 ? -17.484 -10.406 -10.312 1 97.69 191 TRP A C 1
ATOM 1400 O O . TRP A 1 191 ? -18.312 -9.914 -11.078 1 97.69 191 TRP A O 1
ATOM 1410 N N . ARG A 1 192 ? -17.641 -11.609 -9.828 1 95.88 192 ARG A N 1
ATOM 1411 C CA . ARG A 1 192 ? -18.875 -12.367 -10.086 1 95.88 192 ARG A CA 1
ATOM 1412 C C . ARG A 1 192 ? -20.078 -11.68 -9.445 1 95.88 192 ARG A C 1
ATOM 1414 O O . ARG A 1 192 ? -21.125 -11.555 -10.078 1 95.88 192 ARG A O 1
ATOM 1421 N N . GLN A 1 193 ? -19.891 -11.266 -8.234 1 95.38 193 GLN A N 1
ATOM 1422 C CA . GLN A 1 193 ? -20.953 -10.562 -7.527 1 95.38 193 GLN A CA 1
ATOM 1423 C C . GLN A 1 193 ? -21.312 -9.258 -8.234 1 95.38 193 GLN A C 1
ATOM 1425 O O . GLN A 1 193 ? -22.438 -8.781 -8.141 1 95.38 193 GLN A O 1
ATOM 1430 N N . ALA A 1 194 ? -20.359 -8.719 -8.914 1 95.5 194 ALA A N 1
ATOM 1431 C CA . ALA A 1 194 ? -20.562 -7.473 -9.648 1 95.5 194 ALA A CA 1
ATOM 1432 C C . ALA A 1 194 ? -21.156 -7.742 -11.031 1 95.5 194 ALA A C 1
ATOM 1434 O O . ALA A 1 194 ? -21.406 -6.809 -11.797 1 95.5 194 ALA A O 1
ATOM 1435 N N . GLY A 1 195 ? -21.297 -9.047 -11.438 1 95.31 195 GLY A N 1
ATOM 1436 C CA . GLY A 1 195 ? -22 -9.406 -12.664 1 95.31 195 GLY A CA 1
ATOM 1437 C C . GLY A 1 195 ? -21.062 -9.727 -13.812 1 95.31 195 GLY A C 1
ATOM 1438 O O . GLY A 1 195 ? -21.5 -9.859 -14.961 1 95.31 195 GLY A O 1
ATOM 1439 N N . TRP A 1 196 ? -19.812 -9.867 -13.492 1 96.5 196 TRP A N 1
ATOM 1440 C CA . TRP A 1 196 ? -18.875 -10.203 -14.555 1 96.5 196 TRP A CA 1
ATOM 1441 C C . TRP A 1 196 ? -19.078 -11.641 -15.023 1 96.5 196 TRP A C 1
ATOM 1443 O O . TRP A 1 196 ? -19.438 -12.516 -14.234 1 96.5 196 TRP A O 1
ATOM 1453 N N . ASN A 1 197 ? -18.797 -11.742 -16.359 1 97.06 197 ASN A N 1
ATOM 1454 C CA . ASN A 1 197 ? -18.609 -13.086 -16.891 1 97.06 197 ASN A CA 1
ATOM 1455 C C . ASN A 1 197 ? -17.406 -13.781 -16.234 1 97.06 197 ASN A C 1
ATOM 1457 O O . ASN A 1 197 ? -16.375 -13.148 -16.016 1 97.06 197 ASN A O 1
ATOM 1461 N N . ALA A 1 198 ? -17.594 -15.078 -15.945 1 96.56 198 ALA A N 1
ATOM 1462 C CA . ALA A 1 198 ? -16.562 -15.828 -15.242 1 96.56 198 ALA A CA 1
ATOM 1463 C C . ALA A 1 198 ? -15.234 -15.781 -16 1 96.56 198 ALA A C 1
ATOM 1465 O O . ALA A 1 198 ? -14.172 -15.602 -15.398 1 96.56 198 ALA A O 1
ATOM 1466 N N . TRP A 1 199 ? -15.266 -15.953 -17.281 1 97.69 199 TRP A N 1
ATOM 1467 C CA . TRP A 1 199 ? -14.047 -15.984 -18.078 1 97.69 199 TRP A CA 1
ATOM 1468 C C . TRP A 1 199 ? -13.406 -14.602 -18.156 1 97.69 199 TRP A C 1
ATOM 1470 O O . TRP A 1 199 ? -12.18 -14.477 -18.125 1 97.69 199 TRP A O 1
ATOM 1480 N N . ALA A 1 200 ? -14.195 -13.578 -18.281 1 98.38 200 ALA A N 1
ATOM 1481 C CA . ALA A 1 200 ? -13.656 -12.219 -18.266 1 98.38 200 ALA A CA 1
ATOM 1482 C C . ALA A 1 200 ? -12.922 -11.93 -16.953 1 98.38 200 ALA A C 1
ATOM 1484 O O . ALA A 1 200 ? -11.859 -11.305 -16.953 1 98.38 200 ALA A O 1
ATOM 1485 N N . ALA A 1 201 ? -13.539 -12.391 -15.891 1 98.5 201 ALA A N 1
ATOM 1486 C CA . ALA A 1 201 ? -12.922 -12.203 -14.578 1 98.5 201 ALA A CA 1
ATOM 1487 C C . ALA A 1 201 ? -11.594 -12.938 -14.484 1 98.5 201 ALA A C 1
ATOM 1489 O O . ALA A 1 201 ? -10.586 -12.367 -14.055 1 98.5 201 ALA A O 1
ATOM 1490 N N . ILE A 1 202 ? -11.57 -14.172 -14.961 1 98.75 202 ILE A N 1
ATOM 1491 C CA . ILE A 1 202 ? -10.367 -15 -14.898 1 98.75 202 ILE A CA 1
ATOM 1492 C C . ILE A 1 202 ? -9.273 -14.391 -15.766 1 98.75 202 ILE A C 1
ATOM 1494 O O . ILE A 1 202 ? -8.133 -14.242 -15.328 1 98.75 202 ILE A O 1
ATOM 1498 N N . VAL A 1 203 ? -9.617 -13.984 -16.953 1 98.81 203 VAL A N 1
ATOM 1499 C CA . VAL A 1 203 ? -8.648 -13.453 -17.891 1 98.81 203 VAL A CA 1
ATOM 1500 C C . VAL A 1 203 ? -8.086 -12.133 -17.375 1 98.81 203 VAL A C 1
ATOM 1502 O O . VAL A 1 203 ? -6.871 -11.906 -17.422 1 98.81 203 VAL A O 1
ATOM 1505 N N . THR A 1 204 ? -8.969 -11.258 -16.891 1 98.75 204 THR A N 1
ATOM 1506 C CA . THR A 1 204 ? -8.516 -9.969 -16.359 1 98.75 204 THR A CA 1
ATOM 1507 C C . THR A 1 204 ? -7.605 -10.18 -15.156 1 98.75 204 THR A C 1
ATOM 1509 O O . THR A 1 204 ? -6.543 -9.555 -15.062 1 98.75 204 THR A O 1
ATOM 1512 N N . SER A 1 205 ? -7.988 -11.062 -14.273 1 98.81 205 SER A N 1
ATOM 1513 C CA . SER A 1 205 ? -7.164 -11.375 -13.109 1 98.81 205 SER A CA 1
ATOM 1514 C C . SER A 1 205 ? -5.801 -11.922 -13.523 1 98.81 205 SER A C 1
ATOM 1516 O O . SER A 1 205 ? -4.77 -11.516 -12.984 1 98.81 205 SER A O 1
ATOM 1518 N N . ALA A 1 206 ? -5.793 -12.789 -14.492 1 98.88 206 ALA A N 1
ATOM 1519 C CA . ALA A 1 206 ? -4.559 -13.398 -14.984 1 98.88 206 ALA A CA 1
ATOM 1520 C C . ALA A 1 206 ? -3.65 -12.344 -15.625 1 98.88 206 ALA A C 1
ATOM 1522 O O . ALA A 1 206 ? -2.428 -12.398 -15.461 1 98.88 206 ALA A O 1
ATOM 1523 N N . LEU A 1 207 ? -4.219 -11.445 -16.344 1 98.88 207 LEU A N 1
ATOM 1524 C CA . LEU A 1 207 ? -3.438 -10.391 -16.984 1 98.88 207 LEU A CA 1
ATOM 1525 C C . LEU A 1 207 ? -2.82 -9.469 -15.93 1 98.88 207 LEU A C 1
ATOM 1527 O O . LEU A 1 207 ? -1.679 -9.023 -16.078 1 98.88 207 LEU A O 1
ATOM 1531 N N . ILE A 1 208 ? -3.551 -9.164 -14.891 1 98.81 208 ILE A N 1
ATOM 1532 C CA . ILE A 1 208 ? -3.006 -8.367 -13.797 1 98.81 208 ILE A CA 1
ATOM 1533 C C . ILE A 1 208 ? -1.857 -9.117 -13.133 1 98.81 208 ILE A C 1
ATOM 1535 O O . ILE A 1 208 ? -0.801 -8.547 -12.867 1 98.81 208 ILE A O 1
ATOM 1539 N N . ARG A 1 209 ? -2.041 -10.422 -12.953 1 98.75 209 ARG A N 1
ATOM 1540 C CA . ARG A 1 209 ? -0.994 -11.266 -12.383 1 98.75 209 ARG A CA 1
ATOM 1541 C C . ARG A 1 209 ? 0.266 -11.227 -13.242 1 98.75 209 ARG A C 1
ATOM 1543 O O . ARG A 1 209 ? 1.369 -11.039 -12.727 1 98.75 209 ARG A O 1
ATOM 1550 N N . GLY A 1 210 ? 0.086 -11.43 -14.461 1 98.69 210 GLY A N 1
ATOM 1551 C CA . GLY A 1 210 ? 1.229 -11.32 -15.352 1 98.69 210 GLY A CA 1
ATOM 1552 C C . GLY A 1 210 ? 1.907 -9.961 -15.281 1 98.69 210 GLY A C 1
ATOM 1553 O O . GLY A 1 210 ? 3.137 -9.875 -15.312 1 98.69 210 GLY A O 1
ATOM 1554 N N . SER A 1 211 ? 1.146 -8.914 -15.18 1 98.75 211 SER A N 1
ATOM 1555 C CA . SER A 1 211 ? 1.663 -7.551 -15.219 1 98.75 211 SER A CA 1
ATOM 1556 C C . SER A 1 211 ? 2.57 -7.27 -14.023 1 98.75 211 SER A C 1
ATOM 1558 O O . SER A 1 211 ? 3.6 -6.605 -14.164 1 98.75 211 SER A O 1
ATOM 1560 N N . TYR A 1 212 ? 2.191 -7.754 -12.844 1 98.56 212 TYR A N 1
ATOM 1561 C CA . TYR A 1 212 ? 3.072 -7.441 -11.719 1 98.56 212 TYR A CA 1
ATOM 1562 C C . TYR A 1 212 ? 4.297 -8.352 -11.719 1 98.56 212 TYR A C 1
ATOM 1564 O O . TYR A 1 212 ? 5.109 -8.305 -10.797 1 98.56 212 TYR A O 1
ATOM 1572 N N . HIS A 1 213 ? 4.582 -9.148 -12.781 1 98.25 213 HIS A N 1
ATOM 1573 C CA . HIS A 1 213 ? 5.805 -9.914 -12.969 1 98.25 213 HIS A CA 1
ATOM 1574 C C . HIS A 1 213 ? 6.602 -9.406 -14.164 1 98.25 213 HIS A C 1
ATOM 1576 O O . HIS A 1 213 ? 7.648 -9.969 -14.5 1 98.25 213 HIS A O 1
ATOM 1582 N N . LEU A 1 214 ? 6.141 -8.336 -14.766 1 98.38 214 LEU A N 1
ATOM 1583 C CA . LEU A 1 214 ? 6.82 -7.773 -15.93 1 98.38 214 LEU A CA 1
ATOM 1584 C C . LEU A 1 214 ? 8.211 -7.273 -15.555 1 98.38 214 LEU A C 1
ATOM 1586 O O . LEU A 1 214 ? 9.086 -7.152 -16.422 1 98.38 214 LEU A O 1
ATOM 1590 N N . TYR A 1 215 ? 8.445 -6.941 -14.266 1 97.12 215 TYR A N 1
ATOM 1591 C CA . TYR A 1 215 ? 9.758 -6.484 -13.836 1 97.12 215 TYR A CA 1
ATOM 1592 C C . TYR A 1 215 ? 10.82 -7.539 -14.109 1 97.12 215 TYR A C 1
ATOM 1594 O O . TYR A 1 215 ? 12.016 -7.23 -14.172 1 97.12 215 TYR A O 1
ATOM 1602 N N . GLN A 1 216 ? 10.383 -8.781 -14.305 1 96.06 216 GLN A N 1
ATOM 1603 C CA . GLN A 1 216 ? 11.297 -9.883 -14.609 1 96.06 216 GLN A CA 1
ATOM 1604 C C . GLN A 1 216 ? 11.539 -9.992 -16.109 1 96.06 216 GLN A C 1
ATOM 1606 O O . GLN A 1 216 ? 12.461 -10.68 -16.547 1 96.06 216 GLN A O 1
ATOM 1611 N N . GLY A 1 217 ? 10.672 -9.43 -16.906 1 97.56 217 GLY A N 1
ATOM 1612 C CA . GLY A 1 217 ? 10.68 -9.562 -18.344 1 97.56 217 GLY A CA 1
ATOM 1613 C C . GLY A 1 217 ? 9.398 -10.141 -18.906 1 97.56 217 GLY A C 1
ATOM 1614 O O . GLY A 1 217 ? 8.438 -10.367 -18.172 1 97.56 217 GLY A O 1
ATOM 1615 N N . PHE A 1 218 ? 9.398 -10.359 -20.188 1 97.94 218 PHE A N 1
ATOM 1616 C CA . PHE A 1 218 ? 8.195 -10.773 -20.906 1 97.94 218 PHE A CA 1
ATOM 1617 C C . PHE A 1 218 ? 7.863 -12.234 -20.609 1 97.94 218 PHE A C 1
ATOM 1619 O O . PHE A 1 218 ? 6.691 -12.609 -20.562 1 97.94 218 PHE A O 1
ATOM 1626 N N . ALA A 1 219 ? 8.875 -13.039 -20.469 1 96.69 219 ALA A N 1
ATOM 1627 C CA . ALA A 1 219 ? 8.617 -14.43 -20.125 1 96.69 219 ALA A CA 1
ATOM 1628 C C . ALA A 1 219 ? 7.969 -14.555 -18.75 1 96.69 219 ALA A C 1
ATOM 1630 O O . ALA A 1 219 ? 7.121 -15.422 -18.531 1 96.69 219 ALA A O 1
ATOM 1631 N N . GLY A 1 220 ? 8.461 -13.719 -17.828 1 96.19 220 GLY A N 1
ATOM 1632 C CA . GLY A 1 220 ? 7.801 -13.672 -16.531 1 96.19 220 GLY A CA 1
ATOM 1633 C C . GLY A 1 220 ? 6.328 -13.32 -16.625 1 96.19 220 GLY A C 1
ATOM 1634 O O . GLY A 1 220 ? 5.496 -13.914 -15.938 1 96.19 220 GLY A O 1
ATOM 1635 N N . PHE A 1 221 ? 5.992 -12.391 -17.453 1 98.25 221 PHE A N 1
ATOM 1636 C CA . PHE A 1 221 ? 4.609 -12.008 -17.719 1 98.25 221 PHE A CA 1
ATOM 1637 C C . PHE A 1 221 ? 3.816 -13.188 -18.25 1 98.25 221 PHE A C 1
ATOM 1639 O O . PHE A 1 221 ? 2.777 -13.555 -17.703 1 98.25 221 PHE A O 1
ATOM 1646 N N . ILE A 1 222 ? 4.316 -13.797 -19.281 1 98.06 222 ILE A N 1
ATOM 1647 C CA . ILE A 1 222 ? 3.615 -14.875 -19.969 1 98.06 222 ILE A CA 1
ATOM 1648 C C . ILE A 1 222 ? 3.414 -16.047 -19.016 1 98.06 222 ILE A C 1
ATOM 1650 O O . ILE A 1 222 ? 2.311 -16.594 -18.922 1 98.06 222 ILE A O 1
ATOM 1654 N N . GLY A 1 223 ? 4.465 -16.469 -18.328 1 97.38 223 GLY A N 1
ATOM 1655 C CA . GLY A 1 223 ? 4.367 -17.562 -17.391 1 97.38 223 GLY A CA 1
ATOM 1656 C C . GLY A 1 223 ? 3.314 -17.344 -16.312 1 97.38 223 GLY A C 1
ATOM 1657 O O . GLY A 1 223 ? 2.553 -18.266 -15.992 1 97.38 223 GLY A O 1
ATOM 1658 N N . ASN A 1 224 ? 3.242 -16.203 -15.844 1 98.19 224 ASN A N 1
ATOM 1659 C CA . ASN A 1 224 ? 2.318 -15.93 -14.75 1 98.19 224 ASN A CA 1
ATOM 1660 C C . ASN A 1 224 ? 0.893 -15.727 -15.258 1 98.19 224 ASN A C 1
ATOM 1662 O O . ASN A 1 224 ? -0.071 -16 -14.539 1 98.19 224 ASN A O 1
ATOM 1666 N N . VAL A 1 225 ? 0.729 -15.25 -16.5 1 98.62 225 VAL A N 1
ATOM 1667 C CA . VAL A 1 225 ? -0.601 -15.219 -17.109 1 98.62 225 VAL A CA 1
ATOM 1668 C C . VAL A 1 225 ? -1.141 -16.641 -17.234 1 98.62 225 VAL A C 1
ATOM 1670 O O . VAL A 1 225 ? -2.283 -16.922 -16.859 1 98.62 225 VAL A O 1
ATOM 1673 N N . VAL A 1 226 ? -0.286 -17.531 -17.703 1 98.44 226 VAL A N 1
ATOM 1674 C CA . VAL A 1 226 ? -0.691 -18.922 -17.906 1 98.44 226 VAL A CA 1
ATOM 1675 C C . VAL A 1 226 ? -1.058 -19.547 -16.562 1 98.44 226 VAL A C 1
ATOM 1677 O O . VAL A 1 226 ? -2.096 -20.203 -16.438 1 98.44 226 VAL A O 1
ATOM 1680 N N . MET A 1 227 ? -0.221 -19.328 -15.586 1 98.31 227 MET A N 1
ATOM 1681 C CA . MET A 1 227 ? -0.523 -19.844 -14.258 1 98.31 227 MET A CA 1
ATOM 1682 C C . MET A 1 227 ? -1.831 -19.266 -13.727 1 98.31 227 MET A C 1
ATOM 1684 O O . MET A 1 227 ? -2.65 -19.984 -13.156 1 98.31 227 MET A O 1
ATOM 1688 N N . GLY A 1 228 ? -2.01 -17.938 -13.883 1 98.62 228 GLY A N 1
ATOM 1689 C CA . GLY A 1 228 ? -3.238 -17.297 -13.445 1 98.62 228 GLY A CA 1
ATOM 1690 C C . GLY A 1 228 ? -4.48 -17.859 -14.109 1 98.62 228 GLY A C 1
ATOM 1691 O O . GLY A 1 228 ? -5.512 -18.031 -13.453 1 98.62 228 GLY A O 1
ATOM 1692 N N . LEU A 1 229 ? -4.406 -18.125 -15.391 1 98.69 229 LEU A N 1
ATOM 1693 C CA . LEU A 1 229 ? -5.52 -18.734 -16.109 1 98.69 229 LEU A CA 1
ATOM 1694 C C . LEU A 1 229 ? -5.828 -20.125 -15.57 1 98.69 229 LEU A C 1
ATOM 1696 O O . LEU A 1 229 ? -6.988 -20.453 -15.32 1 98.69 229 LEU A O 1
ATOM 1700 N N . ALA A 1 230 ? -4.793 -20.906 -15.375 1 98.69 230 ALA A N 1
ATOM 1701 C CA . ALA A 1 230 ? -4.961 -22.281 -14.867 1 98.69 230 ALA A CA 1
ATOM 1702 C C . ALA A 1 230 ? -5.551 -22.266 -13.461 1 98.69 230 ALA A C 1
ATOM 1704 O O . ALA A 1 230 ? -6.508 -23 -13.188 1 98.69 230 ALA A O 1
ATOM 1705 N N . PHE A 1 231 ? -4.992 -21.453 -12.602 1 98.81 231 PHE A N 1
ATOM 1706 C CA . PHE A 1 231 ? -5.449 -21.406 -11.219 1 98.81 231 PHE A CA 1
ATOM 1707 C C . PHE A 1 231 ? -6.871 -20.859 -11.141 1 98.81 231 PHE A C 1
ATOM 1709 O O . PHE A 1 231 ? -7.695 -21.375 -10.375 1 98.81 231 PHE A O 1
ATOM 1716 N N . GLY A 1 232 ? -7.117 -19.766 -11.891 1 98.75 232 GLY A N 1
ATOM 1717 C CA . GLY A 1 232 ? -8.469 -19.234 -11.93 1 98.75 232 GLY A CA 1
ATOM 1718 C C . GLY A 1 232 ? -9.5 -20.25 -12.391 1 98.75 232 GLY A C 1
ATOM 1719 O O . GLY A 1 232 ? -10.586 -20.344 -11.812 1 98.75 232 GLY A O 1
ATOM 1720 N N . TRP A 1 233 ? -9.148 -21 -13.445 1 98.5 233 TRP A N 1
ATOM 1721 C CA . TRP A 1 233 ? -10.031 -22.031 -13.961 1 98.5 233 TRP A CA 1
ATOM 1722 C C . TRP A 1 233 ? -10.273 -23.109 -12.914 1 98.5 233 TRP A C 1
ATOM 1724 O O . TRP A 1 233 ? -11.414 -23.531 -12.695 1 98.5 233 TRP A O 1
ATOM 1734 N N . TYR A 1 234 ? -9.25 -23.578 -12.297 1 98.56 234 TYR A N 1
ATOM 1735 C CA . TYR A 1 234 ? -9.367 -24.594 -11.273 1 98.56 234 TYR A CA 1
ATOM 1736 C C . TYR A 1 234 ? -10.289 -24.141 -10.148 1 98.56 234 TYR A C 1
ATOM 1738 O O . TYR A 1 234 ? -11.172 -24.891 -9.719 1 98.56 234 TYR A O 1
ATOM 1746 N N . TRP A 1 235 ? -10.07 -22.938 -9.672 1 98.44 235 TRP A N 1
ATOM 1747 C CA . TRP A 1 235 ? -10.883 -22.422 -8.578 1 98.44 235 TRP A CA 1
ATOM 1748 C C . TRP A 1 235 ? -12.336 -22.281 -9 1 98.44 235 TRP A C 1
ATOM 1750 O O . TRP A 1 235 ? -13.25 -22.547 -8.219 1 98.44 235 TRP A O 1
ATOM 1760 N N . GLN A 1 236 ? -12.523 -21.828 -10.227 1 97.31 236 GLN A N 1
ATOM 1761 C CA . GLN A 1 236 ? -13.883 -21.688 -10.734 1 97.31 236 GLN A CA 1
ATOM 1762 C C . GLN A 1 236 ? -14.617 -23.031 -10.711 1 97.31 236 GLN A C 1
ATOM 1764 O O . GLN A 1 236 ? -15.82 -23.078 -10.445 1 97.31 236 GLN A O 1
ATOM 1769 N N . ARG A 1 237 ? -13.906 -24.047 -10.914 1 96.69 237 ARG A N 1
ATOM 1770 C CA . ARG A 1 237 ? -14.5 -25.375 -11.023 1 96.69 237 ARG A CA 1
ATOM 1771 C C . ARG A 1 237 ? -14.656 -26.016 -9.648 1 96.69 237 ARG A C 1
ATOM 1773 O O . ARG A 1 237 ? -15.602 -26.781 -9.414 1 96.69 237 ARG A O 1
ATOM 1780 N N . THR A 1 238 ? -13.766 -25.688 -8.781 1 96.94 238 THR A N 1
ATOM 1781 C CA . THR A 1 238 ? -13.727 -26.484 -7.559 1 96.94 238 THR A CA 1
ATOM 1782 C C . THR A 1 238 ? -14.047 -25.625 -6.34 1 96.94 238 THR A C 1
ATOM 1784 O O . THR A 1 238 ? -14.383 -26.156 -5.277 1 96.94 238 THR A O 1
ATOM 1787 N N . ARG A 1 239 ? -13.711 -24.344 -6.461 1 96.25 239 ARG A N 1
ATOM 1788 C CA . ARG A 1 239 ? -13.844 -23.375 -5.379 1 96.25 239 ARG A CA 1
ATOM 1789 C C . ARG A 1 239 ? -12.914 -23.719 -4.215 1 96.25 239 ARG A C 1
ATOM 1791 O O . ARG A 1 239 ? -13.266 -23.5 -3.053 1 96.25 239 ARG A O 1
ATOM 1798 N N . ARG A 1 240 ? -11.867 -24.344 -4.566 1 97.81 240 ARG A N 1
ATOM 1799 C CA . ARG A 1 240 ? -10.867 -24.672 -3.555 1 97.81 240 ARG A CA 1
ATOM 1800 C C . ARG A 1 240 ? -9.609 -23.828 -3.732 1 97.81 240 ARG A C 1
ATOM 1802 O O . ARG A 1 240 ? -8.922 -23.938 -4.75 1 97.81 240 ARG A O 1
ATOM 1809 N N . LEU A 1 241 ? -9.266 -23.094 -2.768 1 98.25 241 LEU A N 1
ATOM 1810 C CA . LEU A 1 241 ? -8.133 -22.188 -2.875 1 98.25 241 LEU A CA 1
ATOM 1811 C C . LEU A 1 241 ? -6.871 -22.812 -2.309 1 98.25 241 LEU A C 1
ATOM 1813 O O . LEU A 1 241 ? -5.762 -22.5 -2.746 1 98.25 241 LEU A O 1
ATOM 1817 N N . TRP A 1 242 ? -6.965 -23.703 -1.341 1 98.25 242 TRP A N 1
ATOM 1818 C CA . TRP A 1 242 ? -5.82 -24.266 -0.631 1 98.25 242 TRP A CA 1
ATOM 1819 C C . TRP A 1 242 ? -4.844 -24.922 -1.603 1 98.25 242 TRP A C 1
ATOM 1821 O O . TRP A 1 242 ? -3.633 -24.719 -1.513 1 98.25 242 TRP A O 1
ATOM 1831 N N . PRO A 1 243 ? -5.328 -25.766 -2.598 1 98.5 243 PRO A N 1
ATOM 1832 C CA . PRO A 1 243 ? -4.375 -26.359 -3.535 1 98.5 243 PRO A CA 1
ATOM 1833 C C . PRO A 1 243 ? -3.527 -25.312 -4.258 1 98.5 243 PRO A C 1
ATOM 1835 O O . PRO A 1 243 ? -2.338 -25.531 -4.496 1 98.5 243 PRO A O 1
ATOM 1838 N N . LEU A 1 244 ? -4.121 -24.203 -4.574 1 98.81 244 LEU A N 1
ATOM 1839 C CA . LEU A 1 244 ? -3.414 -23.141 -5.277 1 98.81 244 LEU A CA 1
ATOM 1840 C C . LEU A 1 244 ? -2.355 -22.5 -4.383 1 98.81 244 LEU A C 1
ATOM 1842 O O . LEU A 1 244 ? -1.237 -22.234 -4.824 1 98.81 244 LEU A O 1
ATOM 1846 N N . ILE A 1 245 ? -2.707 -22.25 -3.123 1 98.62 245 ILE A N 1
ATOM 1847 C CA . ILE A 1 245 ? -1.778 -21.656 -2.166 1 98.62 245 ILE A CA 1
ATOM 1848 C C . ILE A 1 245 ? -0.602 -22.609 -1.936 1 98.62 245 ILE A C 1
ATOM 1850 O O . ILE A 1 245 ? 0.554 -22.172 -1.915 1 98.62 245 ILE A O 1
ATOM 1854 N N . VAL A 1 246 ? -0.902 -23.859 -1.815 1 98.5 246 VAL A N 1
ATOM 1855 C CA . VAL A 1 246 ? 0.137 -24.875 -1.613 1 98.5 246 VAL A CA 1
ATOM 1856 C C . VAL A 1 246 ? 1.06 -24.906 -2.83 1 98.5 246 VAL A C 1
ATOM 1858 O O . VAL A 1 246 ? 2.283 -24.844 -2.691 1 98.5 246 VAL A O 1
ATOM 1861 N N . ALA A 1 247 ? 0.509 -25.062 -3.986 1 98.69 247 ALA A N 1
ATOM 1862 C CA . ALA A 1 247 ? 1.293 -25.125 -5.219 1 98.69 247 ALA A CA 1
ATOM 1863 C C . ALA A 1 247 ? 2.174 -23.891 -5.371 1 98.69 247 ALA A C 1
ATOM 1865 O O . ALA A 1 247 ? 3.371 -24 -5.652 1 98.69 247 ALA A O 1
ATOM 1866 N N . HIS A 1 248 ? 1.591 -22.719 -5.223 1 98.69 248 HIS A N 1
ATOM 1867 C CA . HIS A 1 248 ? 2.301 -21.453 -5.371 1 98.69 248 HIS A CA 1
ATOM 1868 C C . HIS A 1 248 ? 3.426 -21.328 -4.348 1 98.69 248 HIS A C 1
ATOM 1870 O O . HIS A 1 248 ? 4.527 -20.891 -4.684 1 98.69 248 HIS A O 1
ATOM 1876 N N . THR A 1 249 ? 3.115 -21.703 -3.117 1 98.06 249 THR A N 1
ATOM 1877 C CA . THR A 1 249 ? 4.141 -21.688 -2.078 1 98.06 249 THR A CA 1
ATOM 1878 C C . THR A 1 249 ? 5.32 -22.562 -2.471 1 98.06 249 THR A C 1
ATOM 1880 O O . THR A 1 249 ? 6.477 -22.141 -2.369 1 98.06 249 THR A O 1
ATOM 1883 N N . LEU A 1 250 ? 5.016 -23.719 -2.896 1 97.25 250 LEU A N 1
ATOM 1884 C CA . LEU A 1 250 ? 6.074 -24.656 -3.273 1 97.25 250 LEU A CA 1
ATOM 1885 C C . LEU A 1 250 ? 6.867 -24.125 -4.465 1 97.25 250 LEU A C 1
ATOM 1887 O O . LEU A 1 250 ? 8.094 -24.25 -4.5 1 97.25 250 LEU A O 1
ATOM 1891 N N . LEU A 1 251 ? 6.215 -23.609 -5.418 1 96.31 251 LEU A N 1
ATOM 1892 C CA . LEU A 1 251 ? 6.898 -23.016 -6.559 1 96.31 251 LEU A CA 1
ATOM 1893 C C . LEU A 1 251 ? 7.895 -21.953 -6.102 1 96.31 251 LEU A C 1
ATOM 1895 O O . LEU A 1 251 ? 9.039 -21.938 -6.551 1 96.31 251 LEU A O 1
ATOM 1899 N N . ASP A 1 252 ? 7.422 -21.078 -5.191 1 94.62 252 ASP A N 1
ATOM 1900 C CA . ASP A 1 252 ? 8.281 -20.016 -4.691 1 94.62 252 ASP A CA 1
ATOM 1901 C C . ASP A 1 252 ? 9.43 -20.578 -3.854 1 94.62 252 ASP A C 1
ATOM 1903 O O . ASP A 1 252 ? 10.555 -20.094 -3.93 1 94.62 252 ASP A O 1
ATOM 1907 N N . VAL A 1 253 ? 9.148 -21.547 -3.061 1 92.38 253 VAL A N 1
ATOM 1908 C CA . VAL A 1 253 ? 10.195 -22.156 -2.24 1 92.38 253 VAL A CA 1
ATOM 1909 C C . VAL A 1 253 ? 11.273 -22.75 -3.139 1 92.38 253 VAL A C 1
ATOM 1911 O O . VAL A 1 253 ? 12.461 -22.547 -2.906 1 92.38 253 VAL A O 1
ATOM 1914 N N . PHE A 1 254 ? 10.898 -23.453 -4.184 1 89.88 254 PHE A N 1
ATOM 1915 C CA . PHE A 1 254 ? 11.852 -24.016 -5.125 1 89.88 254 PHE A CA 1
ATOM 1916 C C . PHE A 1 254 ? 12.648 -22.922 -5.816 1 89.88 254 PHE A C 1
ATOM 1918 O O . PHE A 1 254 ? 13.859 -23.062 -6.02 1 89.88 254 PHE A O 1
ATOM 1925 N N . SER A 1 255 ? 11.992 -21.875 -6.102 1 87.12 255 SER A N 1
ATOM 1926 C CA . SER A 1 255 ? 12.648 -20.766 -6.777 1 87.12 255 SER A CA 1
ATOM 1927 C C . SER A 1 255 ? 13.633 -20.047 -5.855 1 87.12 255 SER A C 1
ATOM 1929 O O . SER A 1 255 ? 14.734 -19.703 -6.27 1 87.12 255 SER A O 1
ATOM 1931 N N . PHE A 1 256 ? 13.195 -19.828 -4.621 1 84.62 256 PHE A N 1
ATOM 1932 C CA . PHE A 1 256 ? 14 -19.062 -3.676 1 84.62 256 PHE A CA 1
ATOM 1933 C C . PHE A 1 256 ? 15.156 -19.891 -3.137 1 84.62 256 PHE A C 1
ATOM 1935 O O . PHE A 1 256 ? 16.281 -19.406 -3.039 1 84.62 256 PHE A O 1
ATOM 1942 N N . VAL A 1 257 ? 14.852 -21.156 -2.795 1 80.69 257 VAL A N 1
ATOM 1943 C CA . VAL A 1 257 ? 15.805 -22 -2.08 1 80.69 257 VAL A CA 1
ATOM 1944 C C . VAL A 1 257 ? 16.594 -22.844 -3.074 1 80.69 257 VAL A C 1
ATOM 1946 O O . VAL A 1 257 ? 17.766 -23.172 -2.836 1 80.69 257 VAL A O 1
ATOM 1949 N N . GLY A 1 258 ? 15.953 -23.328 -4.105 1 74.06 258 GLY A N 1
ATOM 1950 C CA . GLY A 1 258 ? 16.641 -24.141 -5.086 1 74.06 258 GLY A CA 1
ATOM 1951 C C . GLY A 1 258 ? 17.875 -23.469 -5.664 1 74.06 258 GLY A C 1
ATOM 1952 O O . GLY A 1 258 ? 18.938 -24.094 -5.785 1 74.06 258 GLY A O 1
ATOM 1953 N N . TYR A 1 259 ? 17.703 -22.297 -5.871 1 63.09 259 TYR A N 1
ATOM 1954 C CA . TYR A 1 259 ? 18.828 -21.531 -6.367 1 63.09 259 TYR A CA 1
ATOM 1955 C C . TYR A 1 259 ? 19.969 -21.516 -5.34 1 63.09 259 TYR A C 1
ATOM 1957 O O . TYR A 1 259 ? 21.125 -21.688 -5.691 1 63.09 259 TYR A O 1
ATOM 1965 N N . ALA A 1 260 ? 19.562 -21.328 -4.172 1 62.16 260 ALA A N 1
ATOM 1966 C CA . ALA A 1 260 ? 20.547 -21.234 -3.104 1 62.16 260 ALA A CA 1
ATOM 1967 C C . ALA A 1 260 ? 21.281 -22.562 -2.912 1 62.16 260 ALA A C 1
ATOM 1969 O O . ALA A 1 260 ? 22.469 -22.594 -2.627 1 62.16 260 ALA A O 1
ATOM 1970 N N . LEU A 1 261 ? 20.484 -23.609 -3.08 1 62.94 261 LEU A N 1
ATOM 1971 C CA . LEU A 1 261 ? 21.047 -24.922 -2.822 1 62.94 261 LEU A CA 1
ATOM 1972 C C . LEU A 1 261 ? 21.797 -25.453 -4.047 1 62.94 261 LEU A C 1
ATOM 1974 O O . LEU A 1 261 ? 22.828 -26.109 -3.916 1 62.94 261 LEU A O 1
ATOM 1978 N N . LEU A 1 262 ? 21.219 -25.141 -5.172 1 59.47 262 LEU A N 1
ATOM 1979 C CA . LEU A 1 262 ? 21.781 -25.75 -6.375 1 59.47 262 LEU A CA 1
ATOM 1980 C C . LEU A 1 262 ? 22.953 -24.906 -6.906 1 59.47 262 LEU A C 1
ATOM 1982 O O . LEU A 1 262 ? 23.734 -25.391 -7.73 1 59.47 262 LEU A O 1
ATOM 1986 N N . LYS A 1 263 ? 22.953 -23.625 -6.582 1 55.34 263 LYS A N 1
ATOM 1987 C CA . LYS A 1 263 ? 24.094 -22.812 -7.035 1 55.34 263 LYS A CA 1
ATOM 1988 C C . LYS A 1 263 ? 25.422 -23.516 -6.723 1 55.34 263 LYS A C 1
ATOM 1990 O O . LYS A 1 263 ? 26.375 -23.391 -7.484 1 55.34 263 LYS A O 1
ATOM 1995 N N . ASN A 1 264 ? 25.469 -24.156 -5.566 1 51.28 264 ASN A N 1
ATOM 1996 C CA . ASN A 1 264 ? 26.703 -24.844 -5.238 1 51.28 264 ASN A CA 1
ATOM 1997 C C . ASN A 1 264 ? 26.812 -26.188 -5.973 1 51.28 264 ASN A C 1
ATOM 1999 O O . ASN A 1 264 ? 27.875 -26.781 -6.023 1 51.28 264 ASN A O 1
ATOM 2003 N N . VAL A 1 265 ? 25.656 -26.641 -6.25 1 47.31 265 VAL A N 1
ATOM 2004 C CA . VAL A 1 265 ? 25.734 -27.969 -6.859 1 47.31 265 VAL A CA 1
ATOM 2005 C C . VAL A 1 265 ? 25.969 -27.828 -8.359 1 47.31 265 VAL A C 1
ATOM 2007 O O . VAL A 1 265 ? 26.75 -28.594 -8.945 1 47.31 265 VAL A O 1
ATOM 2010 N N . TRP A 1 266 ? 25.094 -26.922 -9 1 43.44 266 TRP A N 1
ATOM 2011 C CA . TRP A 1 266 ? 25.203 -26.922 -10.453 1 43.44 266 TRP A CA 1
ATOM 2012 C C . TRP A 1 266 ? 26.109 -25.781 -10.922 1 43.44 266 TRP A C 1
ATOM 2014 O O . TRP A 1 266 ? 25.781 -24.609 -10.75 1 43.44 266 TRP A O 1
ATOM 2024 N N . THR A 1 267 ? 27.438 -25.906 -10.859 1 42.59 267 THR A N 1
ATOM 2025 C CA . THR A 1 267 ? 28.469 -25.078 -11.469 1 42.59 267 THR A CA 1
ATOM 2026 C C . THR A 1 267 ? 28 -24.562 -12.828 1 42.59 267 THR A C 1
ATOM 2028 O O . THR A 1 267 ? 28.547 -23.594 -13.359 1 42.59 267 THR A O 1
ATOM 2031 N N . TRP A 1 268 ? 27.156 -25.312 -13.625 1 38.25 268 TRP A N 1
ATOM 2032 C CA . TRP A 1 268 ? 26.797 -24.844 -14.961 1 38.25 268 TRP A CA 1
ATOM 2033 C C . TRP A 1 268 ? 25.625 -23.891 -14.914 1 38.25 268 TRP A C 1
ATOM 2035 O O . TRP A 1 268 ? 25.266 -23.281 -15.922 1 38.25 268 TRP A O 1
ATOM 2045 N N . LEU A 1 269 ? 24.922 -23.828 -13.859 1 32.22 269 LEU A N 1
ATOM 2046 C CA . LEU A 1 269 ? 23.781 -22.922 -13.922 1 32.22 269 LEU A CA 1
ATOM 2047 C C . LEU A 1 269 ? 24.203 -21.5 -13.555 1 32.22 269 LEU A C 1
ATOM 2049 O O . LEU A 1 269 ? 24.984 -21.297 -12.617 1 32.22 269 LEU A O 1
ATOM 2053 N N . MET B 1 1 ? -48.438 -29.625 36.812 1 32.72 1 MET B N 1
ATOM 2054 C CA . MET B 1 1 ? -47.094 -29.078 36.969 1 32.72 1 MET B CA 1
ATOM 2055 C C . MET B 1 1 ? -46.688 -28.188 35.812 1 32.72 1 MET B C 1
ATOM 2057 O O . MET B 1 1 ? -46.719 -28.625 34.656 1 32.72 1 MET B O 1
ATOM 2061 N N . PRO B 1 2 ? -46.781 -26.812 35.906 1 40.59 2 PRO B N 1
ATOM 2062 C CA . PRO B 1 2 ? -46.562 -25.859 34.812 1 40.59 2 PRO B CA 1
ATOM 2063 C C . PRO B 1 2 ? -45.125 -25.891 34.281 1 40.59 2 PRO B C 1
ATOM 2065 O O . PRO B 1 2 ? -44.188 -26.078 35.031 1 40.59 2 PRO B O 1
ATOM 2068 N N . LEU B 1 3 ? -44.875 -26.453 33.031 1 40.59 3 LEU B N 1
ATOM 2069 C CA . LEU B 1 3 ? -43.625 -26.391 32.281 1 40.59 3 LEU B CA 1
ATOM 2070 C C . LEU B 1 3 ? -43.094 -24.969 32.25 1 40.59 3 LEU B C 1
ATOM 2072 O O . LEU B 1 3 ? -43.781 -24.047 31.766 1 40.59 3 LEU B O 1
ATOM 2076 N N . SER B 1 4 ? -42.375 -24.516 33.281 1 39.56 4 SER B N 1
ATOM 2077 C CA . SER B 1 4 ? -41.625 -23.25 33.281 1 39.56 4 SER B CA 1
ATOM 2078 C C . SER B 1 4 ? -40.75 -23.125 32.031 1 39.56 4 SER B C 1
ATOM 2080 O O . SER B 1 4 ? -39.906 -23.984 31.766 1 39.56 4 SER B O 1
ATOM 2082 N N . GLY B 1 5 ? -41.312 -22.578 30.984 1 39.38 5 GLY B N 1
ATOM 2083 C CA . GLY B 1 5 ? -40.594 -22.156 29.797 1 39.38 5 GLY B CA 1
ATOM 2084 C C . GLY B 1 5 ? -39.312 -21.375 30.109 1 39.38 5 GLY B C 1
ATOM 2085 O O . GLY B 1 5 ? -39.375 -20.25 30.594 1 39.38 5 GLY B O 1
ATOM 2086 N N . GLU B 1 6 ? -38.25 -22.062 30.516 1 39.16 6 GLU B N 1
ATOM 2087 C CA . GLU B 1 6 ? -36.938 -21.422 30.625 1 39.16 6 GLU B CA 1
ATOM 2088 C C . GLU B 1 6 ? -36.594 -20.594 29.391 1 39.16 6 GLU B C 1
ATOM 2090 O O . GLU B 1 6 ? -36.594 -21.109 28.266 1 39.16 6 GLU B O 1
ATOM 2095 N N . SER B 1 7 ? -36.969 -19.328 29.453 1 39.12 7 SER B N 1
ATOM 2096 C CA . SER B 1 7 ? -36.562 -18.344 28.453 1 39.12 7 SER B CA 1
ATOM 2097 C C . SER B 1 7 ? -35.094 -18.453 28.156 1 39.12 7 SER B C 1
ATOM 2099 O O . SER B 1 7 ? -34.25 -18.5 29.078 1 39.12 7 SER B O 1
ATOM 2101 N N . ALA B 1 8 ? -34.75 -19.078 27.062 1 47.03 8 ALA B N 1
ATOM 2102 C CA . ALA B 1 8 ? -33.375 -18.984 26.547 1 47.03 8 ALA B CA 1
ATOM 2103 C C . ALA B 1 8 ? -32.75 -17.625 26.859 1 47.03 8 ALA B C 1
ATOM 2105 O O . ALA B 1 8 ? -33.406 -16.594 26.672 1 47.03 8 ALA B O 1
ATOM 2106 N N . PRO B 1 9 ? -31.75 -17.609 27.703 1 41.06 9 PRO B N 1
ATOM 2107 C CA . PRO B 1 9 ? -31.141 -16.297 27.906 1 41.06 9 PRO B CA 1
ATOM 2108 C C . PRO B 1 9 ? -31 -15.5 26.609 1 41.06 9 PRO B C 1
ATOM 2110 O O . PRO B 1 9 ? -30.719 -16.078 25.562 1 41.06 9 PRO B O 1
ATOM 2113 N N . LEU B 1 10 ? -31.766 -14.445 26.391 1 39.84 10 LEU B N 1
ATOM 2114 C CA . LEU B 1 10 ? -31.5 -13.453 25.359 1 39.84 10 LEU B CA 1
ATOM 2115 C C . LEU B 1 10 ? -30 -13.211 25.219 1 39.84 10 LEU B C 1
ATOM 2117 O O . LEU B 1 10 ? -29.328 -12.836 26.172 1 39.84 10 LEU B O 1
ATOM 2121 N N . LEU B 1 11 ? -29.281 -14.055 24.703 1 43.09 11 LEU B N 1
ATOM 2122 C CA . LEU B 1 11 ? -27.953 -13.594 24.297 1 43.09 11 LEU B CA 1
ATOM 2123 C C . LEU B 1 11 ? -27.953 -12.086 24.031 1 43.09 11 LEU B C 1
ATOM 2125 O O . LEU B 1 11 ? -28.609 -11.617 23.094 1 43.09 11 LEU B O 1
ATOM 2129 N N . GLY B 1 12 ? -27.984 -11.164 25.078 1 40.47 12 GLY B N 1
ATOM 2130 C CA . GLY B 1 12 ? -28.203 -9.742 25.297 1 40.47 12 GLY B CA 1
ATOM 2131 C C . GLY B 1 12 ? -27.484 -8.867 24.281 1 40.47 12 GLY B C 1
ATOM 2132 O O . GLY B 1 12 ? -26.594 -9.344 23.562 1 40.47 12 GLY B O 1
ATOM 2133 N N . ASP B 1 13 ? -27.875 -7.434 24.031 1 50.06 13 ASP B N 1
ATOM 2134 C CA . ASP B 1 13 ? -27.562 -6.18 23.344 1 50.06 13 ASP B CA 1
ATOM 2135 C C . ASP B 1 13 ? -26.078 -5.863 23.422 1 50.06 13 ASP B C 1
ATOM 2137 O O . ASP B 1 13 ? -25.578 -5.008 22.688 1 50.06 13 ASP B O 1
ATOM 2141 N N . GLY B 1 14 ? -25.281 -6.41 24.312 1 49.06 14 GLY B N 1
ATOM 2142 C CA . GLY B 1 14 ? -23.891 -6.07 24.562 1 49.06 14 GLY B CA 1
ATOM 2143 C C . GLY B 1 14 ? -22.938 -6.652 23.531 1 49.06 14 GLY B C 1
ATOM 2144 O O . GLY B 1 14 ? -21.844 -6.109 23.312 1 49.06 14 GLY B O 1
ATOM 2145 N N . ALA B 1 15 ? -23.141 -7.855 22.953 1 55.69 15 ALA B N 1
ATOM 2146 C CA . ALA B 1 15 ? -22.266 -8.531 22 1 55.69 15 ALA B CA 1
ATOM 2147 C C . ALA B 1 15 ? -22.172 -7.75 20.688 1 55.69 15 ALA B C 1
ATOM 2149 O O . ALA B 1 15 ? -21.125 -7.727 20.047 1 55.69 15 ALA B O 1
ATOM 2150 N N . ARG B 1 16 ? -23.156 -7.125 20.422 1 70.88 16 ARG B N 1
ATOM 2151 C CA . ARG B 1 16 ? -23.234 -6.387 19.172 1 70.88 16 ARG B CA 1
ATOM 2152 C C . ARG B 1 16 ? -22.297 -5.18 19.188 1 70.88 16 ARG B C 1
ATOM 2154 O O . ARG B 1 16 ? -21.547 -4.957 18.234 1 70.88 16 ARG B O 1
ATOM 2161 N N . PRO B 1 17 ? -22.266 -4.559 20.438 1 72.69 17 PRO B N 1
ATOM 2162 C CA . PRO B 1 17 ? -21.328 -3.436 20.469 1 72.69 17 PRO B CA 1
ATOM 2163 C C . PRO B 1 17 ? -19.875 -3.891 20.453 1 72.69 17 PRO B C 1
ATOM 2165 O O . PRO B 1 17 ? -19.031 -3.256 19.797 1 72.69 17 PRO B O 1
ATOM 2168 N N . ALA B 1 18 ? -19.547 -4.938 21.094 1 82.44 18 ALA B N 1
ATOM 2169 C CA . ALA B 1 18 ? -18.172 -5.449 21.125 1 82.44 18 ALA B CA 1
ATOM 2170 C C . ALA B 1 18 ? -17.734 -5.93 19.75 1 82.44 18 ALA B C 1
ATOM 2172 O O . ALA B 1 18 ? -16.609 -5.676 19.328 1 82.44 18 ALA B O 1
ATOM 2173 N N . ARG B 1 19 ? -18.594 -6.586 19.047 1 82.31 19 ARG B N 1
ATOM 2174 C CA . ARG B 1 19 ? -18.281 -7.066 17.703 1 82.31 19 ARG B CA 1
ATOM 2175 C C . ARG B 1 19 ? -18.078 -5.906 16.75 1 82.31 19 ARG B C 1
ATOM 2177 O O . ARG B 1 19 ? -17.203 -5.961 15.875 1 82.31 19 ARG B O 1
ATOM 2184 N N . ARG B 1 20 ? -18.812 -4.934 16.984 1 85.31 20 ARG B N 1
ATOM 2185 C CA . ARG B 1 20 ? -18.688 -3.744 16.156 1 85.31 20 ARG B CA 1
ATOM 2186 C C . ARG B 1 20 ? -17.344 -3.062 16.375 1 85.31 20 ARG B C 1
ATOM 2188 O O . ARG B 1 20 ? -16.688 -2.631 15.414 1 85.31 20 ARG B O 1
ATOM 2195 N N . ARG B 1 21 ? -16.969 -2.967 17.625 1 90.31 21 ARG B N 1
ATOM 2196 C CA . ARG B 1 21 ? -15.68 -2.357 17.969 1 90.31 21 ARG B CA 1
ATOM 2197 C C . ARG B 1 21 ? -14.523 -3.115 17.328 1 90.31 21 ARG B C 1
ATOM 2199 O O . ARG B 1 21 ? -13.609 -2.506 16.781 1 90.31 21 ARG B O 1
ATOM 2206 N N . VAL B 1 22 ? -14.617 -4.371 17.359 1 89.75 22 VAL B N 1
ATOM 2207 C CA . VAL B 1 22 ? -13.562 -5.211 16.797 1 89.75 22 VAL B CA 1
ATOM 2208 C C . VAL B 1 22 ? -13.531 -5.07 15.273 1 89.75 22 VAL B C 1
ATOM 2210 O O . VAL B 1 22 ? -12.461 -4.961 14.672 1 89.75 22 VAL B O 1
ATOM 2213 N N . ARG B 1 23 ? -14.672 -5.035 14.695 1 90.75 23 ARG B N 1
ATOM 2214 C CA . ARG B 1 23 ? -14.766 -4.922 13.242 1 90.75 23 ARG B CA 1
ATOM 2215 C C . ARG B 1 23 ? -14.219 -3.586 12.758 1 90.75 23 ARG B C 1
ATOM 2217 O O . ARG B 1 23 ? -13.453 -3.537 11.789 1 90.75 23 ARG B O 1
ATOM 2224 N N . LEU B 1 24 ? -14.555 -2.543 13.461 1 93.19 24 LEU B N 1
ATOM 2225 C CA . LEU B 1 24 ? -14.07 -1.225 13.062 1 93.19 24 LEU B CA 1
ATOM 2226 C C . LEU B 1 24 ? -12.578 -1.091 13.344 1 93.19 24 LEU B C 1
ATOM 2228 O O . LEU B 1 24 ? -11.859 -0.414 12.609 1 93.19 24 LEU B O 1
ATOM 2232 N N . GLY B 1 25 ? -12.18 -1.756 14.414 1 93.94 25 GLY B N 1
ATOM 2233 C CA . GLY B 1 25 ? -10.75 -1.811 14.688 1 93.94 25 GLY B CA 1
ATOM 2234 C C . GLY B 1 25 ? -9.961 -2.502 13.594 1 93.94 25 GLY B C 1
ATOM 2235 O O . GLY B 1 25 ? -8.906 -2.012 13.18 1 93.94 25 GLY B O 1
ATOM 2236 N N . LEU B 1 26 ? -10.438 -3.594 13.102 1 92.69 26 LEU B N 1
ATOM 2237 C CA . LEU B 1 26 ? -9.789 -4.328 12.023 1 92.69 26 LEU B CA 1
ATOM 2238 C C . LEU B 1 26 ? -9.797 -3.514 10.734 1 92.69 26 LEU B C 1
ATOM 2240 O O . LEU B 1 26 ? -8.805 -3.496 10 1 92.69 26 LEU B O 1
ATOM 2244 N N . GLU B 1 27 ? -10.844 -2.842 10.531 1 95.06 27 GLU B N 1
ATOM 2245 C CA . GLU B 1 27 ? -10.977 -2.006 9.344 1 95.06 27 GLU B CA 1
ATOM 2246 C C . GLU B 1 27 ? -9.938 -0.892 9.328 1 95.06 27 GLU B C 1
ATOM 2248 O O . GLU B 1 27 ? -9.219 -0.713 8.344 1 95.06 27 GLU B O 1
ATOM 2253 N N . THR B 1 28 ? -9.867 -0.184 10.477 1 97.25 28 THR B N 1
ATOM 2254 C CA . THR B 1 28 ? -8.969 0.962 10.531 1 97.25 28 THR B CA 1
ATOM 2255 C C . THR B 1 28 ? -7.512 0.507 10.562 1 97.25 28 THR B C 1
ATOM 2257 O O . THR B 1 28 ? -6.645 1.138 9.953 1 97.25 28 THR B O 1
ATOM 2260 N N . PHE B 1 29 ? -7.281 -0.581 11.273 1 96.12 29 PHE B N 1
ATOM 2261 C CA . PHE B 1 29 ? -5.934 -1.146 11.281 1 96.12 29 PHE B CA 1
ATOM 2262 C C . PHE B 1 29 ? -5.523 -1.578 9.875 1 96.12 29 PHE B C 1
ATOM 2264 O O . PHE B 1 29 ? -4.387 -1.34 9.461 1 96.12 29 PHE B O 1
ATOM 2271 N N . GLY B 1 30 ? -6.418 -2.199 9.172 1 95.94 30 GLY B N 1
ATOM 2272 C CA . GLY B 1 30 ? -6.141 -2.648 7.816 1 95.94 30 GLY B CA 1
ATOM 2273 C C . GLY B 1 30 ? -5.832 -1.509 6.863 1 95.94 30 GLY B C 1
ATOM 2274 O O . GLY B 1 30 ? -4.824 -1.541 6.156 1 95.94 30 GLY B O 1
ATOM 2275 N N . LEU B 1 31 ? -6.68 -0.495 6.879 1 96.44 31 LEU B N 1
ATOM 2276 C CA . LEU B 1 31 ? -6.473 0.625 5.969 1 96.44 31 LEU B CA 1
ATOM 2277 C C . LEU B 1 31 ? -5.172 1.354 6.289 1 96.44 31 LEU B C 1
ATOM 2279 O O . LEU B 1 31 ? -4.383 1.65 5.387 1 96.44 31 LEU B O 1
ATOM 2283 N N . LEU B 1 32 ? -4.875 1.583 7.602 1 97.5 32 LEU B N 1
ATOM 2284 C CA . LEU B 1 32 ? -3.652 2.264 8.008 1 97.5 32 LEU B CA 1
ATOM 2285 C C . LEU B 1 32 ? -2.422 1.46 7.605 1 97.5 32 LEU B C 1
ATOM 2287 O O . LEU B 1 32 ? -1.43 2.027 7.141 1 97.5 32 LEU B O 1
ATOM 2291 N N . SER B 1 33 ? -2.539 0.178 7.742 1 97.25 33 SER B N 1
ATOM 2292 C CA . SER B 1 33 ? -1.406 -0.697 7.453 1 97.25 33 SER B CA 1
ATOM 2293 C C . SER B 1 33 ? -1.128 -0.763 5.957 1 97.25 33 SER B C 1
ATOM 2295 O O . SER B 1 33 ? -0.076 -1.249 5.535 1 97.25 33 SER B O 1
ATOM 2297 N N . LEU B 1 34 ? -2.023 -0.256 5.156 1 96.62 34 LEU B N 1
ATOM 2298 C CA . LEU B 1 34 ? -1.8 -0.271 3.715 1 96.62 34 LEU B CA 1
ATOM 2299 C C . LEU B 1 34 ? -1.357 1.102 3.219 1 96.62 34 LEU B C 1
ATOM 2301 O O . LEU B 1 34 ? -1.123 1.288 2.023 1 96.62 34 LEU B O 1
ATOM 2305 N N . CYS B 1 35 ? -1.274 2.066 4.113 1 96.81 35 CYS B N 1
ATOM 2306 C CA . CYS B 1 35 ? -0.836 3.395 3.695 1 96.81 35 CYS B CA 1
ATOM 2307 C C . CYS B 1 35 ? 0.032 4.043 4.77 1 96.81 35 CYS B C 1
ATOM 2309 O O . CYS B 1 35 ? 1.191 3.666 4.945 1 96.81 35 CYS B O 1
ATOM 2311 N N . LEU B 1 36 ? -0.558 4.895 5.672 1 98.31 36 LEU B N 1
ATOM 2312 C CA . LEU B 1 36 ? 0.247 5.746 6.543 1 98.31 36 LEU B CA 1
ATOM 2313 C C . LEU B 1 36 ? 0.803 4.949 7.719 1 98.31 36 LEU B C 1
ATOM 2315 O O . LEU B 1 36 ? 1.858 5.289 8.258 1 98.31 36 LEU B O 1
ATOM 2319 N N . GLY B 1 37 ? 0.123 3.908 8.172 1 98.06 37 GLY B N 1
ATOM 2320 C CA . GLY B 1 37 ? 0.688 3.02 9.18 1 98.06 37 GLY B CA 1
ATOM 2321 C C . GLY B 1 37 ? 1.943 2.309 8.703 1 98.06 37 GLY B C 1
ATOM 2322 O O . GLY B 1 37 ? 2.889 2.131 9.477 1 98.06 37 GLY B O 1
ATOM 2323 N N . LYS B 1 38 ? 1.883 1.844 7.52 1 97.94 38 LYS B N 1
ATOM 2324 C CA . LYS B 1 38 ? 3.07 1.251 6.906 1 97.94 38 LYS B CA 1
ATOM 2325 C C . LYS B 1 38 ? 4.215 2.258 6.84 1 97.94 38 LYS B C 1
ATOM 2327 O O . LYS B 1 38 ? 5.352 1.939 7.195 1 97.94 38 LYS B O 1
ATOM 2332 N N . SER B 1 39 ? 3.914 3.451 6.402 1 98.19 39 SER B N 1
ATOM 2333 C CA . SER B 1 39 ? 4.914 4.512 6.34 1 98.19 39 SER B CA 1
ATOM 2334 C C . SER B 1 39 ? 5.539 4.766 7.707 1 98.19 39 SER B C 1
ATOM 2336 O O . SER B 1 39 ? 6.73 5.062 7.809 1 98.19 39 SER B O 1
ATOM 2338 N N . ALA B 1 40 ? 4.734 4.68 8.711 1 98.69 40 ALA B N 1
ATOM 2339 C CA . ALA B 1 40 ? 5.23 4.895 10.07 1 98.69 40 ALA B CA 1
ATOM 2340 C C . ALA B 1 40 ? 6.285 3.854 10.438 1 98.69 40 ALA B C 1
ATOM 2342 O O . ALA B 1 40 ? 7.352 4.195 10.953 1 98.69 40 ALA B O 1
ATOM 2343 N N . VAL B 1 41 ? 6.004 2.607 10.156 1 98.5 41 VAL B N 1
ATOM 2344 C CA . VAL B 1 41 ? 6.922 1.522 10.492 1 98.5 41 VAL B CA 1
ATOM 2345 C C . VAL B 1 41 ? 8.234 1.705 9.727 1 98.5 41 VAL B C 1
ATOM 2347 O O . VAL B 1 41 ? 9.312 1.639 10.32 1 98.5 41 VAL B O 1
ATOM 2350 N N . TYR B 1 42 ? 8.156 2.01 8.484 1 98.25 42 TYR B N 1
ATOM 2351 C CA . TYR B 1 42 ? 9.375 2.133 7.688 1 98.25 42 TYR B CA 1
ATOM 2352 C C . TYR B 1 42 ? 10.125 3.412 8.031 1 98.25 42 TYR B C 1
ATOM 2354 O O . TYR B 1 42 ? 11.352 3.475 7.906 1 98.25 42 TYR B O 1
ATOM 2362 N N . SER B 1 43 ? 9.406 4.422 8.445 1 98.56 43 SER B N 1
ATOM 2363 C CA . SER B 1 43 ? 10.047 5.637 8.93 1 98.56 43 SER B CA 1
ATOM 2364 C C . SER B 1 43 ? 10.875 5.363 10.18 1 98.56 43 SER B C 1
ATOM 2366 O O . SER B 1 43 ? 11.977 5.898 10.328 1 98.56 43 SER B O 1
ATOM 2368 N N . VAL B 1 44 ? 10.359 4.562 11.031 1 98.5 44 VAL B N 1
ATOM 2369 C CA . VAL B 1 44 ? 11.102 4.168 12.234 1 98.5 44 VAL B CA 1
ATOM 2370 C C . VAL B 1 44 ? 12.359 3.404 11.836 1 98.5 44 VAL B C 1
ATOM 2372 O O . VAL B 1 44 ? 13.445 3.682 12.344 1 98.5 44 VAL B O 1
ATOM 2375 N N . LEU B 1 45 ? 12.234 2.49 10.906 1 98.38 45 LEU B N 1
ATOM 2376 C CA . LEU B 1 45 ? 13.391 1.725 10.438 1 98.38 45 LEU B CA 1
ATOM 2377 C C . LEU B 1 45 ? 14.406 2.635 9.758 1 98.38 45 LEU B C 1
ATOM 2379 O O . LEU B 1 45 ? 15.609 2.451 9.914 1 98.38 45 LEU B O 1
ATOM 2383 N N . SER B 1 46 ? 13.922 3.594 9.008 1 97.44 46 SER B N 1
ATOM 2384 C CA . SER B 1 46 ? 14.805 4.562 8.367 1 97.44 46 SER B CA 1
ATOM 2385 C C . SER B 1 46 ? 15.57 5.387 9.391 1 97.44 46 SER B C 1
ATOM 2387 O O . SER B 1 46 ? 16.75 5.676 9.211 1 97.44 46 SER B O 1
ATOM 2389 N N . LEU B 1 47 ? 14.883 5.789 10.438 1 97.88 47 LEU B N 1
ATOM 2390 C CA . LEU B 1 47 ? 15.562 6.523 11.5 1 97.88 47 LEU B CA 1
ATOM 2391 C C . LEU B 1 47 ? 16.641 5.672 12.141 1 97.88 47 LEU B C 1
ATOM 2393 O O . LEU B 1 47 ? 17.75 6.148 12.383 1 97.88 47 LEU B O 1
ATOM 2397 N N . VAL B 1 48 ? 16.312 4.418 12.43 1 97.75 48 VAL B N 1
ATOM 2398 C CA . VAL B 1 48 ? 17.297 3.5 13 1 97.75 48 VAL B CA 1
ATOM 2399 C C . VAL B 1 48 ? 18.484 3.369 12.062 1 97.75 48 VAL B C 1
ATOM 2401 O O . VAL B 1 48 ? 19.641 3.35 12.508 1 97.75 48 VAL B O 1
ATOM 2404 N N . THR B 1 49 ? 18.234 3.328 10.797 1 97 49 THR B N 1
ATOM 2405 C CA . THR B 1 49 ? 19.297 3.287 9.805 1 97 49 THR B CA 1
ATOM 2406 C C . THR B 1 49 ? 20.172 4.539 9.906 1 97 49 THR B C 1
ATOM 2408 O O . THR B 1 49 ? 21.406 4.441 9.992 1 97 49 THR B O 1
ATOM 2411 N N . SER B 1 50 ? 19.578 5.68 9.945 1 96.5 50 SER B N 1
ATOM 2412 C CA . SER B 1 50 ? 20.312 6.941 10 1 96.5 50 SER B CA 1
ATOM 2413 C C . SER B 1 50 ? 21.125 7.051 11.289 1 96.5 50 SER B C 1
ATOM 2415 O O . SER B 1 50 ? 22.25 7.555 11.273 1 96.5 50 SER B O 1
ATOM 2417 N N . LEU B 1 51 ? 20.578 6.523 12.336 1 96.69 51 LEU B N 1
ATOM 2418 C CA . LEU B 1 51 ? 21.234 6.617 13.633 1 96.69 51 LEU B CA 1
ATOM 2419 C C . LEU B 1 51 ? 22.422 5.652 13.719 1 96.69 51 LEU B C 1
ATOM 2421 O O . LEU B 1 51 ? 23.344 5.863 14.508 1 96.69 51 LEU B O 1
ATOM 2425 N N . THR B 1 52 ? 22.422 4.578 12.891 1 96.19 52 THR B N 1
ATOM 2426 C CA . THR B 1 52 ? 23.422 3.531 13.07 1 96.19 52 THR B CA 1
ATOM 2427 C C . THR B 1 52 ? 24.469 3.596 11.961 1 96.19 52 THR B C 1
ATOM 2429 O O . THR B 1 52 ? 25.562 3.045 12.109 1 96.19 52 THR B O 1
ATOM 2432 N N . VAL B 1 53 ? 24.172 4.172 10.82 1 91.5 53 VAL B N 1
ATOM 2433 C CA . VAL B 1 53 ? 25.141 4.273 9.727 1 91.5 53 VAL B CA 1
ATOM 2434 C C . VAL B 1 53 ? 26.047 5.473 9.953 1 91.5 53 VAL B C 1
ATOM 2436 O O . VAL B 1 53 ? 27.25 5.414 9.672 1 91.5 53 VAL B O 1
ATOM 2439 N N . GLY B 1 54 ? 25.641 6.516 10.57 1 83.06 54 GLY B N 1
ATOM 2440 C CA . GLY B 1 54 ? 26.359 7.766 10.695 1 83.06 54 GLY B CA 1
ATOM 2441 C C . GLY B 1 54 ? 26.578 8.469 9.375 1 83.06 54 GLY B C 1
ATOM 2442 O O . GLY B 1 54 ? 26.109 8 8.336 1 83.06 54 GLY B O 1
ATOM 2443 N N . PRO B 1 55 ? 27.094 9.703 9.43 1 93.06 55 PRO B N 1
ATOM 2444 C CA . PRO B 1 55 ? 27.406 10.484 10.633 1 93.06 55 PRO B CA 1
ATOM 2445 C C . PRO B 1 55 ? 26.156 10.93 11.383 1 93.06 55 PRO B C 1
ATOM 2447 O O . PRO B 1 55 ? 25.109 10.297 11.266 1 93.06 55 PRO B O 1
ATOM 2450 N N . LYS B 1 56 ? 26.391 12.008 12.195 1 95.38 56 LYS B N 1
ATOM 2451 C CA . LYS B 1 56 ? 25.281 12.516 12.992 1 95.38 56 LYS B CA 1
ATOM 2452 C C . LYS B 1 56 ? 24.109 12.914 12.102 1 95.38 56 LYS B C 1
ATOM 2454 O O . LYS B 1 56 ? 24.297 13.227 10.922 1 95.38 56 LYS B O 1
ATOM 2459 N N . LEU B 1 57 ? 22.922 12.891 12.602 1 96.19 57 LEU B N 1
ATOM 2460 C CA . LEU B 1 57 ? 21.703 13.133 11.828 1 96.19 57 LEU B CA 1
ATOM 2461 C C . LEU B 1 57 ? 21.797 14.461 11.078 1 96.19 57 LEU B C 1
ATOM 2463 O O . LEU B 1 57 ? 21.438 14.531 9.898 1 96.19 57 LEU B O 1
ATOM 2467 N N . ASN B 1 58 ? 22.281 15.484 11.812 1 94.62 58 ASN B N 1
ATOM 2468 C CA . ASN B 1 58 ? 22.281 16.797 11.188 1 94.62 58 ASN B CA 1
ATOM 2469 C C . ASN B 1 58 ? 23.359 16.906 10.102 1 94.62 58 ASN B C 1
ATOM 2471 O O . ASN B 1 58 ? 23.438 17.906 9.391 1 94.62 58 ASN B O 1
ATOM 2475 N N . GLU B 1 59 ? 24.156 15.922 9.906 1 95.88 59 GLU B N 1
ATOM 2476 C CA . GLU B 1 59 ? 25.125 15.836 8.828 1 95.88 59 GLU B CA 1
ATOM 2477 C C . GLU B 1 59 ? 24.625 14.945 7.695 1 95.88 59 GLU B C 1
ATOM 2479 O O . GLU B 1 59 ? 25.328 14.734 6.703 1 95.88 59 GLU B O 1
ATOM 2484 N N . GLN B 1 60 ? 23.469 14.422 7.875 1 95.38 60 GLN B N 1
ATOM 2485 C CA . GLN B 1 60 ? 22.828 13.602 6.852 1 95.38 60 GLN B CA 1
ATOM 2486 C C . GLN B 1 60 ? 21.734 14.391 6.129 1 95.38 60 GLN B C 1
ATOM 2488 O O . GLN B 1 60 ? 21.234 15.391 6.652 1 95.38 60 GLN B O 1
ATOM 2493 N N . THR B 1 61 ? 21.406 14.016 4.871 1 92.44 61 THR B N 1
ATOM 2494 C CA . THR B 1 61 ? 20.359 14.656 4.078 1 92.44 61 THR B CA 1
ATOM 2495 C C . THR B 1 61 ? 19.266 13.648 3.723 1 92.44 61 THR B C 1
ATOM 2497 O O . THR B 1 61 ? 19.562 12.516 3.344 1 92.44 61 THR B O 1
ATOM 2500 N N . THR B 1 62 ? 18.094 14 3.971 1 91.75 62 THR B N 1
ATOM 2501 C CA . THR B 1 62 ? 16.922 13.266 3.5 1 91.75 62 THR B CA 1
ATOM 2502 C C . THR B 1 62 ? 16.281 13.984 2.312 1 91.75 62 THR B C 1
ATOM 2504 O O . THR B 1 62 ? 15.93 15.164 2.402 1 91.75 62 THR B O 1
ATOM 2507 N N . THR B 1 63 ? 16.141 13.25 1.23 1 88.38 63 THR B N 1
ATOM 2508 C CA . THR B 1 63 ? 15.57 13.836 0.027 1 88.38 63 THR B CA 1
ATOM 2509 C C . THR B 1 63 ? 14.102 13.43 -0.121 1 88.38 63 THR B C 1
ATOM 2511 O O . THR B 1 63 ? 13.773 12.242 -0.027 1 88.38 63 THR B O 1
ATOM 2514 N N . ILE B 1 64 ? 13.336 14.383 -0.24 1 87.69 64 ILE B N 1
ATOM 2515 C CA . ILE B 1 64 ? 11.914 14.172 -0.485 1 87.69 64 ILE B CA 1
ATOM 2516 C C . ILE B 1 64 ? 11.578 14.539 -1.931 1 87.69 64 ILE B C 1
ATOM 2518 O O . ILE B 1 64 ? 12.047 15.555 -2.445 1 87.69 64 ILE B O 1
ATOM 2522 N N . ASN B 1 65 ? 10.797 13.711 -2.646 1 85.25 65 ASN B N 1
ATOM 2523 C CA . ASN B 1 65 ? 10.383 13.898 -4.031 1 85.25 65 ASN B CA 1
ATOM 2524 C C . ASN B 1 65 ? 11.57 13.812 -4.988 1 85.25 65 ASN B C 1
ATOM 2526 O O . ASN B 1 65 ? 11.656 14.578 -5.953 1 85.25 65 ASN B O 1
ATOM 2530 N N . GLY B 1 66 ? 12.523 13 -4.645 1 84.38 66 GLY B N 1
ATOM 2531 C CA . GLY B 1 66 ? 13.664 12.812 -5.531 1 84.38 66 GLY B CA 1
ATOM 2532 C C . GLY B 1 66 ? 13.312 12.086 -6.812 1 84.38 66 GLY B C 1
ATOM 2533 O O . GLY B 1 66 ? 12.305 11.375 -6.871 1 84.38 66 GLY B O 1
ATOM 2534 N N . ALA B 1 67 ? 14.148 12.352 -7.773 1 86.94 67 ALA B N 1
ATOM 2535 C CA . ALA B 1 67 ? 13.945 11.664 -9.047 1 86.94 67 ALA B CA 1
ATOM 2536 C C . ALA B 1 67 ? 14.234 10.172 -8.914 1 86.94 67 ALA B C 1
ATOM 2538 O O . ALA B 1 67 ? 15.195 9.773 -8.25 1 86.94 67 ALA B O 1
ATOM 2539 N N . VAL B 1 68 ? 13.453 9.328 -9.508 1 89 68 VAL B N 1
ATOM 2540 C CA . VAL B 1 68 ? 13.664 7.887 -9.57 1 89 68 VAL B CA 1
ATOM 2541 C C . VAL B 1 68 ? 14.625 7.555 -10.711 1 89 68 VAL B C 1
ATOM 2543 O O . VAL B 1 68 ? 15.5 6.699 -10.562 1 89 68 VAL B O 1
ATOM 2546 N N . THR B 1 69 ? 14.383 8.203 -11.844 1 92.25 69 THR B N 1
ATOM 2547 C CA . THR B 1 69 ? 15.227 8.047 -13.023 1 92.25 69 THR B CA 1
ATOM 2548 C C . THR B 1 69 ? 15.766 9.398 -13.484 1 92.25 69 THR B C 1
ATOM 2550 O O . THR B 1 69 ? 15.328 9.93 -14.5 1 92.25 69 THR B O 1
ATOM 2553 N N . PRO B 1 70 ? 16.766 9.906 -12.812 1 87.62 70 PRO B N 1
ATOM 2554 C CA . PRO B 1 70 ? 17.266 11.25 -13.117 1 87.62 70 PRO B CA 1
ATOM 2555 C C . PRO B 1 70 ? 17.75 11.391 -14.555 1 87.62 70 PRO B C 1
ATOM 2557 O O . PRO B 1 70 ? 17.672 12.469 -15.141 1 87.62 70 PRO B O 1
ATOM 2560 N N . ASP B 1 71 ? 18.188 10.328 -15.188 1 91.38 71 ASP B N 1
ATOM 2561 C CA . ASP B 1 71 ? 18.766 10.375 -16.531 1 91.38 71 ASP B CA 1
ATOM 2562 C C . ASP B 1 71 ? 17.672 10.211 -17.594 1 91.38 71 ASP B C 1
ATOM 2564 O O . ASP B 1 71 ? 17.938 10.359 -18.781 1 91.38 71 ASP B O 1
ATOM 2568 N N . ARG B 1 72 ? 16.5 9.914 -17.234 1 93.5 72 ARG B N 1
ATOM 2569 C CA . ARG B 1 72 ? 15.344 9.758 -18.125 1 93.5 72 ARG B CA 1
ATOM 2570 C C . ARG B 1 72 ? 14.125 10.5 -17.578 1 93.5 72 ARG B C 1
ATOM 2572 O O . ARG B 1 72 ? 13.234 9.883 -17 1 93.5 72 ARG B O 1
ATOM 2579 N N . PRO B 1 73 ? 14.047 11.758 -17.859 1 88.19 73 PRO B N 1
ATOM 2580 C CA . PRO B 1 73 ? 13.023 12.609 -17.25 1 88.19 73 PRO B CA 1
ATOM 2581 C C . PRO B 1 73 ? 11.602 12.172 -17.594 1 88.19 73 PRO B C 1
ATOM 2583 O O . PRO B 1 73 ? 10.695 12.312 -16.781 1 88.19 73 PRO B O 1
ATOM 2586 N N . TRP B 1 74 ? 11.461 11.688 -18.859 1 92.12 74 TRP B N 1
ATOM 2587 C CA . TRP B 1 74 ? 10.125 11.25 -19.25 1 92.12 74 TRP B CA 1
ATOM 2588 C C . TRP B 1 74 ? 9.664 10.07 -18.391 1 92.12 74 TRP B C 1
ATOM 2590 O O . TRP B 1 74 ? 8.492 9.977 -18.031 1 92.12 74 TRP B O 1
ATOM 2600 N N . LEU B 1 75 ? 10.57 9.148 -18.047 1 94.62 75 LEU B N 1
ATOM 2601 C CA . LEU B 1 75 ? 10.234 8.016 -17.188 1 94.62 75 LEU B CA 1
ATOM 2602 C C . LEU B 1 75 ? 10.07 8.453 -15.742 1 94.62 75 LEU B C 1
ATOM 2604 O O . LEU B 1 75 ? 9.234 7.906 -15.016 1 94.62 75 LEU B O 1
ATOM 2608 N N . ASP B 1 76 ? 10.797 9.445 -15.383 1 92.5 76 ASP B N 1
ATOM 2609 C CA . ASP B 1 76 ? 10.664 9.977 -14.031 1 92.5 76 ASP B CA 1
ATOM 2610 C C . ASP B 1 76 ? 9.273 10.578 -13.82 1 92.5 76 ASP B C 1
ATOM 2612 O O . ASP B 1 76 ? 8.688 10.438 -12.742 1 92.5 76 ASP B O 1
ATOM 2616 N N . VAL B 1 77 ? 8.812 11.289 -14.836 1 91.19 77 VAL B N 1
ATOM 2617 C CA . VAL B 1 77 ? 7.473 11.859 -14.773 1 91.19 77 VAL B CA 1
ATOM 2618 C C . VAL B 1 77 ? 6.441 10.75 -14.609 1 91.19 77 VAL B C 1
ATOM 2620 O O . VAL B 1 77 ? 5.492 10.883 -13.828 1 91.19 77 VAL B O 1
ATOM 2623 N N . ALA B 1 78 ? 6.633 9.633 -15.289 1 95.25 78 ALA B N 1
ATOM 2624 C CA . ALA B 1 78 ? 5.715 8.5 -15.172 1 95.25 78 ALA B CA 1
ATOM 2625 C C . ALA B 1 78 ? 5.703 7.945 -13.75 1 95.25 78 ALA B C 1
ATOM 2627 O O . ALA B 1 78 ? 4.637 7.645 -13.203 1 95.25 78 ALA B O 1
ATOM 2628 N N . TYR B 1 79 ? 6.887 7.824 -13.164 1 94.56 79 TYR B N 1
ATOM 2629 C CA . TYR B 1 79 ? 6.973 7.371 -11.781 1 94.56 79 TYR B CA 1
ATOM 2630 C C . TYR B 1 79 ? 6.258 8.336 -10.844 1 94.56 79 TYR B C 1
ATOM 2632 O O . TYR B 1 79 ? 5.535 7.914 -9.945 1 94.56 79 TYR B O 1
ATOM 2640 N N . LYS B 1 80 ? 6.426 9.617 -11.023 1 90.94 80 LYS B N 1
ATOM 2641 C CA . LYS B 1 80 ? 5.82 10.633 -10.164 1 90.94 80 LYS B CA 1
ATOM 2642 C C . LYS B 1 80 ? 4.301 10.617 -10.289 1 90.94 80 LYS B C 1
ATOM 2644 O O . LYS B 1 80 ? 3.588 10.758 -9.289 1 90.94 80 LYS B O 1
ATOM 2649 N N . LEU B 1 81 ? 3.846 10.461 -11.516 1 92.56 81 LEU B N 1
ATOM 2650 C CA . LEU B 1 81 ? 2.406 10.383 -11.734 1 92.56 81 LEU B CA 1
ATOM 2651 C C . LEU B 1 81 ? 1.82 9.148 -11.062 1 92.56 81 LEU B C 1
ATOM 2653 O O . LEU B 1 81 ? 0.754 9.211 -10.453 1 92.56 81 LEU B O 1
ATOM 2657 N N . ALA B 1 82 ? 2.514 8.023 -11.195 1 95.5 82 ALA B N 1
ATOM 2658 C CA . ALA B 1 82 ? 2.076 6.801 -10.523 1 95.5 82 ALA B CA 1
ATOM 2659 C C . ALA B 1 82 ? 2.045 6.988 -9.016 1 95.5 82 ALA B C 1
ATOM 2661 O O . ALA B 1 82 ? 1.07 6.613 -8.359 1 95.5 82 ALA B O 1
ATOM 2662 N N . ASP B 1 83 ? 3.08 7.598 -8.477 1 93.56 83 ASP B N 1
ATOM 2663 C CA . ASP B 1 83 ? 3.166 7.832 -7.043 1 93.56 83 ASP B CA 1
ATOM 2664 C C . ASP B 1 83 ? 1.992 8.68 -6.551 1 93.56 83 ASP B C 1
ATOM 2666 O O . ASP B 1 83 ? 1.361 8.352 -5.543 1 93.56 83 ASP B O 1
ATOM 2670 N N . ASP B 1 84 ? 1.731 9.727 -7.23 1 91.06 84 ASP B N 1
ATOM 2671 C CA . ASP B 1 84 ? 0.651 10.625 -6.832 1 91.06 84 ASP B CA 1
ATOM 2672 C C . ASP B 1 84 ? -0.707 9.938 -6.945 1 91.06 84 ASP B C 1
ATOM 2674 O O . ASP B 1 84 ? -1.586 10.141 -6.109 1 91.06 84 ASP B O 1
ATOM 2678 N N . PHE B 1 85 ? -0.859 9.188 -8.016 1 93.75 85 PHE B N 1
ATOM 2679 C CA . PHE B 1 85 ? -2.094 8.438 -8.195 1 93.75 85 PHE B CA 1
ATOM 2680 C C . PHE B 1 85 ? -2.338 7.508 -7.012 1 93.75 85 PHE B C 1
ATOM 2682 O O . PHE B 1 85 ? -3.436 7.488 -6.449 1 93.75 85 PHE B O 1
ATOM 2689 N N . PHE B 1 86 ? -1.361 6.762 -6.605 1 95.44 86 PHE B N 1
ATOM 2690 C CA . PHE B 1 86 ? -1.538 5.758 -5.562 1 95.44 86 PHE B CA 1
ATOM 2691 C C . PHE B 1 86 ? -1.638 6.414 -4.191 1 95.44 86 PHE B C 1
ATOM 2693 O O . PHE B 1 86 ? -2.113 5.801 -3.234 1 95.44 86 PHE B O 1
ATOM 2700 N N . LEU B 1 87 ? -1.223 7.672 -4.082 1 94.38 87 LEU B N 1
ATOM 2701 C CA . LEU B 1 87 ? -1.396 8.43 -2.846 1 94.38 87 LEU B CA 1
ATOM 2702 C C . LEU B 1 87 ? -2.871 8.719 -2.588 1 94.38 87 LEU B C 1
ATOM 2704 O O . LEU B 1 87 ? -3.291 8.844 -1.436 1 94.38 87 LEU B O 1
ATOM 2708 N N . ILE B 1 88 ? -3.629 8.734 -3.584 1 94.62 88 ILE B N 1
ATOM 2709 C CA . ILE B 1 88 ? -5.027 9.133 -3.477 1 94.62 88 ILE B CA 1
ATOM 2710 C C . ILE B 1 88 ? -5.895 7.91 -3.186 1 94.62 88 ILE B C 1
ATOM 2712 O O . ILE B 1 88 ? -6.996 8.039 -2.65 1 94.62 88 ILE B O 1
ATOM 2716 N N . VAL B 1 89 ? -5.418 6.777 -3.477 1 96.62 89 VAL B N 1
ATOM 2717 C CA . VAL B 1 89 ? -6.211 5.555 -3.439 1 96.62 89 VAL B CA 1
ATOM 2718 C C . VAL B 1 89 ? -6.699 5.297 -2.016 1 96.62 89 VAL B C 1
ATOM 2720 O O . VAL B 1 89 ? -7.883 5.008 -1.8 1 96.62 89 VAL B O 1
ATOM 2723 N N . PRO B 1 90 ? -5.848 5.418 -1.007 1 97.38 90 PRO B N 1
ATOM 2724 C CA . PRO B 1 90 ? -6.352 5.188 0.35 1 97.38 90 PRO B CA 1
ATOM 2725 C C . PRO B 1 90 ? -7.461 6.16 0.741 1 97.38 90 PRO B C 1
ATOM 2727 O O . PRO B 1 90 ? -8.328 5.82 1.547 1 97.38 90 PRO B O 1
ATOM 2730 N N . VAL B 1 91 ? -7.43 7.363 0.203 1 97.5 91 VAL B N 1
ATOM 2731 C CA . VAL B 1 91 ? -8.461 8.359 0.464 1 97.5 91 VAL B CA 1
ATOM 2732 C C . VAL B 1 91 ? -9.805 7.867 -0.068 1 97.5 91 VAL B C 1
ATOM 2734 O O . VAL B 1 91 ? -10.812 7.898 0.645 1 97.5 91 VAL B O 1
ATOM 2737 N N . VAL B 1 92 ? -9.781 7.383 -1.284 1 95.69 92 VAL B N 1
ATOM 2738 C CA . VAL B 1 92 ? -11 6.883 -1.922 1 95.69 92 VAL B CA 1
ATOM 2739 C C . VAL B 1 92 ? -11.547 5.691 -1.136 1 95.69 92 VAL B C 1
ATOM 2741 O O . VAL B 1 92 ? -12.75 5.602 -0.89 1 95.69 92 VAL B O 1
ATOM 2744 N N . LEU B 1 93 ? -10.672 4.836 -0.7 1 95.56 93 LEU B N 1
ATOM 2745 C CA . LEU B 1 93 ? -11.102 3.664 0.053 1 95.56 93 LEU B CA 1
ATOM 2746 C C . LEU B 1 93 ? -11.656 4.066 1.415 1 95.56 93 LEU B C 1
ATOM 2748 O O . LEU B 1 93 ? -12.625 3.475 1.893 1 95.56 93 LEU B O 1
ATOM 2752 N N . ALA B 1 94 ? -11.008 5.016 2.059 1 96.88 94 ALA B N 1
ATOM 2753 C CA . ALA B 1 94 ? -11.516 5.52 3.336 1 96.88 94 ALA B CA 1
ATOM 2754 C C . ALA B 1 94 ? -12.938 6.051 3.193 1 96.88 94 ALA B C 1
ATOM 2756 O O . ALA B 1 94 ? -13.812 5.73 4.004 1 96.88 94 ALA B O 1
ATOM 2757 N N . ILE B 1 95 ? -13.18 6.824 2.176 1 96 95 ILE B N 1
ATOM 2758 C CA . ILE B 1 95 ? -14.5 7.402 1.933 1 96 95 ILE B CA 1
ATOM 2759 C C . ILE B 1 95 ? -15.492 6.293 1.596 1 96 95 ILE B C 1
ATOM 2761 O O . ILE B 1 95 ? -16.641 6.32 2.053 1 96 95 ILE B O 1
ATOM 2765 N N . TYR B 1 96 ? -15.039 5.352 0.815 1 94.69 96 TYR B N 1
ATOM 2766 C CA . TYR B 1 96 ? -15.867 4.195 0.485 1 94.69 96 TYR B CA 1
ATOM 2767 C C . TYR B 1 96 ? -16.297 3.457 1.746 1 94.69 96 TYR B C 1
ATOM 2769 O O . TYR B 1 96 ? -17.484 3.111 1.897 1 94.69 96 TYR B O 1
ATOM 2777 N N . LEU B 1 97 ? -15.352 3.201 2.602 1 93.75 97 LEU B N 1
ATOM 2778 C CA . LEU B 1 97 ? -15.641 2.467 3.83 1 93.75 97 LEU B CA 1
ATOM 2779 C C . LEU B 1 97 ? -16.578 3.26 4.727 1 93.75 97 LEU B C 1
ATOM 2781 O O . LEU B 1 97 ? -17.516 2.697 5.305 1 93.75 97 LEU B O 1
ATOM 2785 N N . LEU B 1 98 ? -16.391 4.59 4.844 1 94.81 98 LEU B N 1
ATOM 2786 C CA . LEU B 1 98 ? -17.297 5.438 5.609 1 94.81 98 LEU B CA 1
ATOM 2787 C C . LEU B 1 98 ? -18.719 5.359 5.051 1 94.81 98 LEU B C 1
ATOM 2789 O O . LEU B 1 98 ? -19.688 5.316 5.809 1 94.81 98 LEU B O 1
ATOM 2793 N N . ALA B 1 99 ? -18.781 5.293 3.736 1 92.06 99 ALA B N 1
ATOM 2794 C CA . ALA B 1 99 ? -20.078 5.336 3.066 1 92.06 99 ALA B CA 1
ATOM 2795 C C . ALA B 1 99 ? -20.766 3.977 3.107 1 92.06 99 ALA B C 1
ATOM 2797 O O . ALA B 1 99 ? -22 3.896 3.121 1 92.06 99 ALA B O 1
ATOM 2798 N N . SER B 1 100 ? -20.047 2.885 3.191 1 87.25 100 SER B N 1
ATOM 2799 C CA . SER B 1 100 ? -20.609 1.568 2.906 1 87.25 100 SER B CA 1
ATOM 2800 C C . SER B 1 100 ? -20.766 0.747 4.184 1 87.25 100 SER B C 1
ATOM 2802 O O . SER B 1 100 ? -21.609 -0.145 4.254 1 87.25 100 SER B O 1
ATOM 2804 N N . VAL B 1 101 ? -19.922 0.919 5.125 1 84.94 101 VAL B N 1
ATOM 2805 C CA . VAL B 1 101 ? -19.938 0.043 6.289 1 84.94 101 VAL B CA 1
ATOM 2806 C C . VAL B 1 101 ? -20.766 0.674 7.402 1 84.94 101 VAL B C 1
ATOM 2808 O O . VAL B 1 101 ? -21.734 0.076 7.879 1 84.94 101 VAL B O 1
ATOM 2811 N N . ARG B 1 102 ? -20.422 1.849 7.797 1 86.25 102 ARG B N 1
ATOM 2812 C CA . ARG B 1 102 ? -21.156 2.613 8.805 1 86.25 102 ARG B CA 1
ATOM 2813 C C . ARG B 1 102 ? -21.094 4.109 8.508 1 86.25 102 ARG B C 1
ATOM 2815 O O . ARG B 1 102 ? -20.156 4.789 8.93 1 86.25 102 ARG B O 1
ATOM 2822 N N . ARG B 1 103 ? -22.078 4.512 7.949 1 91 103 ARG B N 1
ATOM 2823 C CA . ARG B 1 103 ? -22.109 5.906 7.52 1 91 103 ARG B CA 1
ATOM 2824 C C . ARG B 1 103 ? -22.281 6.84 8.711 1 91 103 ARG B C 1
ATOM 2826 O O . ARG B 1 103 ? -23.172 6.633 9.547 1 91 103 ARG B O 1
ATOM 2833 N N . PRO B 1 104 ? -21.406 7.797 8.789 1 92.06 104 PRO B N 1
ATOM 2834 C CA . PRO B 1 104 ? -21.484 8.711 9.93 1 92.06 104 PRO B CA 1
ATOM 2835 C C . PRO B 1 104 ? -22.625 9.711 9.812 1 92.06 104 PRO B C 1
ATOM 2837 O O . PRO B 1 104 ? -22.953 10.398 10.789 1 92.06 104 PRO B O 1
ATOM 2840 N N . GLY B 1 105 ? -23.344 9.812 8.773 1 88.12 105 GLY B N 1
ATOM 2841 C CA . GLY B 1 105 ? -24.453 10.711 8.492 1 88.12 105 GLY B CA 1
ATOM 2842 C C . GLY B 1 105 ? -24.984 10.586 7.078 1 88.12 105 GLY B C 1
ATOM 2843 O O . GLY B 1 105 ? -24.531 9.727 6.316 1 88.12 105 GLY B O 1
ATOM 2844 N N . PRO B 1 106 ? -25.922 11.352 6.789 1 86.5 106 PRO B N 1
ATOM 2845 C CA . PRO B 1 106 ? -26.531 11.25 5.457 1 86.5 106 PRO B CA 1
ATOM 2846 C C . PRO B 1 106 ? -25.531 11.523 4.336 1 86.5 106 PRO B C 1
ATOM 2848 O O . PRO B 1 106 ? -25.641 10.953 3.25 1 86.5 106 PRO B O 1
ATOM 2851 N N . SER B 1 107 ? -24.609 12.367 4.672 1 93.06 107 SER B N 1
ATOM 2852 C CA . SER B 1 107 ? -23.531 12.664 3.719 1 93.06 107 SER B CA 1
ATOM 2853 C C . SER B 1 107 ? -22.156 12.523 4.363 1 93.06 107 SER B C 1
ATOM 2855 O O . SER B 1 107 ? -21.859 13.211 5.34 1 93.06 107 SER B O 1
ATOM 2857 N N . VAL B 1 108 ? -21.406 11.617 3.768 1 94.94 108 VAL B N 1
ATOM 2858 C CA . VAL B 1 108 ? -20.047 11.422 4.277 1 94.94 108 VAL B CA 1
ATOM 2859 C C . VAL B 1 108 ? -19.25 12.719 4.133 1 94.94 108 VAL B C 1
ATOM 2861 O O . VAL B 1 108 ? -18.5 13.086 5.031 1 94.94 108 VAL B O 1
ATOM 2864 N N . TRP B 1 109 ? -19.438 13.461 3.064 1 94.69 109 TRP B N 1
ATOM 2865 C CA . TRP B 1 109 ? -18.734 14.711 2.787 1 94.69 109 TRP B CA 1
ATOM 2866 C C . TRP B 1 109 ? -19.031 15.758 3.85 1 94.69 109 TRP B C 1
ATOM 2868 O O . TRP B 1 109 ? -18.141 16.438 4.332 1 94.69 109 TRP B O 1
ATOM 2878 N N . ARG B 1 110 ? -20.234 15.852 4.207 1 94.19 110 ARG B N 1
ATOM 2879 C CA . ARG B 1 110 ? -20.641 16.812 5.234 1 94.19 110 ARG B CA 1
ATOM 2880 C C . ARG B 1 110 ? -20.188 16.344 6.617 1 94.19 110 ARG B C 1
ATOM 2882 O O . ARG B 1 110 ? -19.781 17.156 7.445 1 94.19 110 ARG B O 1
ATOM 2889 N N . ALA B 1 111 ? -20.266 15.07 6.781 1 95.06 111 ALA B N 1
ATOM 2890 C CA . ALA B 1 111 ? -19.953 14.516 8.094 1 95.06 111 ALA B CA 1
ATOM 2891 C C . ALA B 1 111 ? -18.484 14.758 8.461 1 95.06 111 ALA B C 1
ATOM 2893 O O . ALA B 1 111 ? -18.156 14.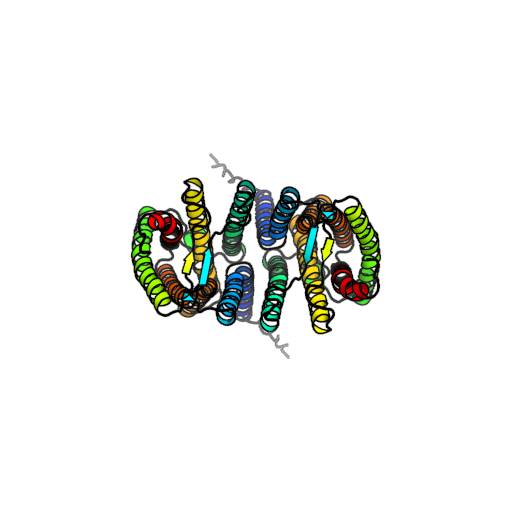953 9.633 1 95.06 111 ALA B O 1
ATOM 2894 N N . ILE B 1 112 ? -17.625 14.773 7.461 1 96.06 112 ILE B N 1
ATOM 2895 C CA . ILE B 1 112 ? -16.219 14.945 7.793 1 96.06 112 ILE B CA 1
ATOM 2896 C C . ILE B 1 112 ? -15.75 16.344 7.391 1 96.06 112 ILE B C 1
ATOM 2898 O O . ILE B 1 112 ? -14.562 16.656 7.488 1 96.06 112 ILE B O 1
ATOM 2902 N N . GLY B 1 113 ? -16.688 17.156 6.918 1 96.44 113 GLY B N 1
ATOM 2903 C CA . GLY B 1 113 ? -16.406 18.578 6.711 1 96.44 113 GLY B CA 1
ATOM 2904 C C . GLY B 1 113 ? -15.766 18.859 5.367 1 96.44 113 GLY B C 1
ATOM 2905 O O . GLY B 1 113 ? -14.977 19.797 5.238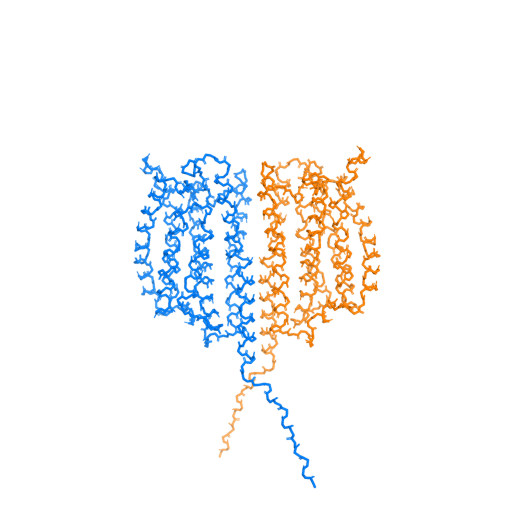 1 96.44 113 GLY B O 1
ATOM 2906 N N . LEU B 1 114 ? -16.062 17.984 4.379 1 96.25 114 LEU B N 1
ATOM 2907 C CA . LEU B 1 114 ? -15.539 18.172 3.031 1 96.25 114 LEU B CA 1
ATOM 2908 C C . LEU B 1 114 ? -16.625 18.688 2.098 1 96.25 114 LEU B C 1
ATOM 2910 O O . LEU B 1 114 ? -16.516 18.562 0.876 1 96.25 114 LEU B O 1
ATOM 2914 N N . ASP B 1 115 ? -17.531 19.281 2.77 1 91.88 115 ASP B N 1
ATOM 2915 C CA . ASP B 1 115 ? -18.562 19.891 1.926 1 91.88 115 ASP B CA 1
ATOM 2916 C C . ASP B 1 115 ? -18.094 21.219 1.372 1 91.88 115 ASP B C 1
ATOM 2918 O O . ASP B 1 115 ? -17.125 21.797 1.871 1 91.88 115 ASP B O 1
ATOM 2922 N N . GLY B 1 116 ? -18.438 21.766 0.287 1 89.81 116 GLY B N 1
ATOM 2923 C CA . GLY B 1 116 ? -18.031 23.016 -0.351 1 89.81 116 GLY B CA 1
ATOM 2924 C C . GLY B 1 116 ? -18.922 24.188 0.009 1 89.81 116 GLY B C 1
ATOM 2925 O O . GLY B 1 116 ? -19.078 25.125 -0.775 1 89.81 116 GLY B O 1
ATOM 2926 N N . LEU B 1 117 ? -19.422 24.156 1.244 1 89.44 117 LEU B N 1
ATOM 2927 C CA . LEU B 1 117 ? -20.453 25.141 1.597 1 89.44 117 LEU B CA 1
ATOM 2928 C C . LEU B 1 117 ? -19.828 26.359 2.254 1 89.44 117 LEU B C 1
ATOM 2930 O O . LEU B 1 117 ? -20.469 27.422 2.336 1 89.44 117 LEU B O 1
ATOM 2934 N N . ARG B 1 118 ? -18.641 26.328 2.754 1 94.06 118 ARG B N 1
ATOM 2935 C CA . ARG B 1 118 ? -17.984 27.422 3.465 1 94.06 118 ARG B CA 1
ATOM 2936 C C . ARG B 1 118 ? -16.578 27.672 2.916 1 94.06 118 ARG B C 1
ATOM 2938 O O . ARG B 1 118 ? -15.633 27.828 3.682 1 94.06 118 ARG B O 1
ATOM 2945 N N . VAL B 1 119 ? -16.469 27.703 1.689 1 92.38 119 VAL B N 1
ATOM 2946 C CA . VAL B 1 119 ? -15.195 27.719 0.991 1 92.38 119 VAL B CA 1
ATOM 2947 C C . VAL B 1 119 ? -14.352 28.906 1.465 1 92.38 119 VAL B C 1
ATOM 2949 O O . VAL B 1 119 ? -13.188 28.734 1.822 1 92.38 119 VAL B O 1
ATOM 2952 N N . ARG B 1 120 ? -14.922 30.125 1.468 1 95.94 120 ARG B N 1
ATOM 2953 C CA . ARG B 1 120 ? -14.172 31.312 1.834 1 95.94 120 ARG B CA 1
ATOM 2954 C C . ARG B 1 120 ? -13.641 31.203 3.26 1 95.94 120 ARG B C 1
ATOM 2956 O O . ARG B 1 120 ? -12.453 31.453 3.504 1 95.94 120 ARG B O 1
ATOM 2963 N N . ARG B 1 121 ? -14.453 30.875 4.16 1 96.5 121 ARG B N 1
ATOM 2964 C CA . ARG B 1 121 ? -14.047 30.75 5.559 1 96.5 121 ARG B CA 1
ATOM 2965 C C . ARG B 1 121 ? -13.023 29.625 5.727 1 96.5 121 ARG B C 1
ATOM 2967 O O . ARG B 1 121 ? -12.047 29.781 6.469 1 96.5 121 ARG B O 1
ATOM 2974 N N . ASP B 1 122 ? -13.234 28.484 5.105 1 97.62 122 ASP B N 1
ATOM 2975 C CA . ASP B 1 122 ? -12.32 27.359 5.195 1 97.62 122 ASP B CA 1
ATOM 2976 C C . ASP B 1 122 ? -10.93 27.734 4.695 1 97.62 122 ASP B C 1
ATOM 2978 O O . ASP B 1 122 ? -9.922 27.391 5.316 1 97.62 122 ASP B O 1
ATOM 2982 N N . VAL B 1 123 ? -10.898 28.453 3.607 1 97.5 123 VAL B N 1
ATOM 2983 C CA . VAL B 1 123 ? -9.625 28.875 3.033 1 97.5 123 VAL B CA 1
ATOM 2984 C C . VAL B 1 123 ? -8.938 29.875 3.965 1 97.5 123 VAL B C 1
ATOM 2986 O O . VAL B 1 123 ? -7.734 29.766 4.23 1 97.5 123 VAL B O 1
ATOM 2989 N N . LEU B 1 124 ? -9.648 30.844 4.504 1 97.75 124 LEU B N 1
ATOM 2990 C CA . LEU B 1 124 ? -9.078 31.859 5.379 1 97.75 124 LEU B CA 1
ATOM 2991 C C . LEU B 1 124 ? -8.531 31.219 6.656 1 97.75 124 LEU B C 1
ATOM 2993 O O . LEU B 1 124 ? -7.422 31.547 7.09 1 97.75 124 LEU B O 1
ATOM 2997 N N . VAL B 1 125 ? -9.312 30.359 7.227 1 97.81 125 VAL B N 1
ATOM 2998 C CA . VAL B 1 125 ? -8.859 29.656 8.43 1 97.81 125 VAL B CA 1
ATOM 2999 C C . VAL B 1 125 ? -7.641 28.797 8.094 1 97.81 125 VAL B C 1
ATOM 3001 O O . VAL B 1 125 ? -6.695 28.719 8.883 1 97.81 125 VAL B O 1
ATOM 3004 N N . GLY B 1 126 ? -7.66 28.109 6.93 1 98.38 126 GLY B N 1
ATOM 3005 C CA . GLY B 1 126 ? -6.516 27.328 6.492 1 98.38 126 GLY B CA 1
ATOM 3006 C C . GLY B 1 126 ? -5.246 28.141 6.348 1 98.38 126 GLY B C 1
ATOM 3007 O O . GLY B 1 126 ? -4.172 27.719 6.773 1 98.38 126 GLY B O 1
ATOM 3008 N N . VAL B 1 127 ? -5.395 29.297 5.793 1 97.88 127 VAL B N 1
ATOM 3009 C CA . VAL B 1 127 ? -4.254 30.188 5.613 1 97.88 127 VAL B CA 1
ATOM 3010 C C . VAL B 1 127 ? -3.732 30.641 6.977 1 97.88 127 VAL B C 1
ATOM 3012 O O . VAL B 1 127 ? -2.521 30.656 7.211 1 97.88 127 VAL B O 1
ATOM 3015 N N . GLY B 1 128 ? -4.645 31.062 7.805 1 98.06 128 GLY B N 1
ATOM 3016 C CA . GLY B 1 128 ? -4.242 31.406 9.156 1 98.06 128 GLY B CA 1
ATOM 3017 C C . GLY B 1 128 ? -3.541 30.266 9.883 1 98.06 128 GLY B C 1
ATOM 3018 O O . GLY B 1 128 ? -2.535 30.484 10.562 1 98.06 128 GLY B O 1
ATOM 3019 N N . ALA B 1 129 ? -4.059 29.047 9.734 1 98.19 129 ALA B N 1
ATOM 3020 C CA . ALA B 1 129 ? -3.473 27.875 10.367 1 98.19 129 ALA B CA 1
ATOM 3021 C C . ALA B 1 129 ? -2.09 27.578 9.797 1 98.19 129 ALA B C 1
ATOM 3023 O O . ALA B 1 129 ? -1.222 27.047 10.5 1 98.19 129 ALA B O 1
ATOM 3024 N N . THR B 1 130 ? -1.902 27.859 8.523 1 97.75 130 THR B N 1
ATOM 3025 C CA . THR B 1 130 ? -0.593 27.688 7.906 1 97.75 130 THR B CA 1
ATOM 3026 C C . THR B 1 130 ? 0.475 28.469 8.672 1 97.75 130 THR B C 1
ATOM 3028 O O . THR B 1 130 ? 1.523 27.922 9.016 1 97.75 130 THR B O 1
ATOM 3031 N N . ALA B 1 131 ? 0.222 29.703 8.938 1 96.38 131 ALA B N 1
ATOM 3032 C CA . ALA B 1 131 ? 1.176 30.531 9.672 1 96.38 131 ALA B CA 1
ATOM 3033 C C . ALA B 1 131 ? 1.324 30.062 11.109 1 96.38 131 ALA B C 1
ATOM 3035 O O . ALA B 1 131 ? 2.439 29.969 11.625 1 96.38 131 ALA B O 1
ATOM 3036 N N . ALA B 1 132 ? 0.192 29.75 11.703 1 97.25 132 ALA B N 1
ATOM 3037 C CA . ALA B 1 132 ? 0.182 29.359 13.109 1 97.25 132 ALA B CA 1
ATOM 3038 C C . ALA B 1 132 ? 0.981 28.078 13.328 1 97.25 132 ALA B C 1
ATOM 3040 O O . ALA B 1 132 ? 1.64 27.906 14.359 1 97.25 132 ALA B O 1
ATOM 3041 N N . VAL B 1 133 ? 0.965 27.188 12.375 1 96.88 133 VAL B N 1
ATOM 3042 C CA . VAL B 1 133 ? 1.651 25.906 12.484 1 96.88 133 VAL B CA 1
ATOM 3043 C C . VAL B 1 133 ? 3.023 25.984 11.82 1 96.88 133 VAL B C 1
ATOM 3045 O O . VAL B 1 133 ? 4.004 25.438 12.336 1 96.88 133 VAL B O 1
ATOM 3048 N N . GLY B 1 134 ? 3.049 26.656 10.711 1 95.12 134 GLY B N 1
ATOM 3049 C CA . GLY B 1 134 ? 4.262 26.719 9.906 1 95.12 134 GLY B CA 1
ATOM 3050 C C . GLY B 1 134 ? 5.395 27.453 10.586 1 95.12 134 GLY B C 1
ATOM 3051 O O . GLY B 1 134 ? 6.547 27.031 10.523 1 95.12 134 GLY B O 1
ATOM 3052 N N . ILE B 1 135 ? 5.156 28.531 11.211 1 93.5 135 ILE B N 1
ATOM 3053 C CA . ILE B 1 135 ? 6.191 29.359 11.82 1 93.5 135 ILE B CA 1
ATOM 3054 C C . ILE B 1 135 ? 6.836 28.609 12.977 1 93.5 135 ILE B C 1
ATOM 3056 O O . ILE B 1 135 ? 8.055 28.391 12.984 1 93.5 135 ILE B O 1
ATOM 3060 N N . PRO B 1 136 ? 6.074 28.172 13.945 1 94.38 136 PRO B N 1
ATOM 3061 C CA . PRO B 1 136 ? 6.711 27.344 14.977 1 94.38 136 PRO B CA 1
ATOM 3062 C C . PRO B 1 136 ? 7.336 26.078 14.43 1 94.38 136 PRO B C 1
ATOM 3064 O O . PRO B 1 136 ? 8.336 25.594 14.961 1 94.38 136 PRO B O 1
ATOM 3067 N N . GLY B 1 137 ? 6.684 25.484 13.398 1 92.94 137 GLY B N 1
ATOM 3068 C CA . GLY B 1 137 ? 7.242 24.297 12.766 1 92.94 137 GLY B CA 1
ATOM 3069 C C . GLY B 1 137 ? 8.625 24.531 12.188 1 92.94 137 GLY B C 1
ATOM 3070 O O . GLY B 1 137 ? 9.508 23.688 12.336 1 92.94 137 GLY B O 1
ATOM 3071 N N . LEU B 1 138 ? 8.773 25.641 11.57 1 90.44 138 LEU B N 1
ATOM 3072 C CA . LEU B 1 138 ? 10.086 26.016 11.047 1 90.44 138 LEU B CA 1
ATOM 3073 C C . LEU B 1 138 ? 11.094 26.203 12.172 1 90.44 138 LEU B C 1
ATOM 3075 O O . LEU B 1 138 ? 12.25 25.781 12.062 1 90.44 138 LEU B O 1
ATOM 3079 N N . GLY B 1 139 ? 10.68 26.859 13.211 1 92.5 139 GLY B N 1
ATOM 3080 C CA . GLY B 1 139 ? 11.523 26.984 14.391 1 92.5 139 GLY B CA 1
ATOM 3081 C C . GLY B 1 139 ? 11.953 25.641 14.961 1 92.5 139 GLY B C 1
ATOM 3082 O O . GLY B 1 139 ? 13.125 25.453 15.297 1 92.5 139 GLY B O 1
ATOM 3083 N N . CYS B 1 140 ? 11.016 24.75 15.008 1 93.5 140 CYS B N 1
ATOM 3084 C CA . CYS B 1 140 ? 11.289 23.406 15.5 1 93.5 140 CYS B CA 1
ATOM 3085 C C . CYS B 1 140 ? 12.297 22.688 14.609 1 93.5 140 CYS B C 1
ATOM 3087 O O . CYS B 1 140 ? 13.211 22.031 15.102 1 93.5 140 CYS B O 1
ATOM 3089 N N . TYR B 1 141 ? 12.133 22.812 13.352 1 90.44 141 TYR B N 1
ATOM 3090 C CA . TYR B 1 141 ? 13.047 22.188 12.398 1 90.44 141 TYR B CA 1
ATOM 3091 C C . TYR B 1 141 ? 14.453 22.75 12.539 1 90.44 141 TYR B C 1
ATOM 3093 O O . TYR B 1 141 ? 15.422 22 12.625 1 90.44 141 TYR B O 1
ATOM 3101 N N . LEU B 1 142 ? 14.594 24.078 12.648 1 90.69 142 LEU B N 1
ATOM 3102 C CA . LEU B 1 142 ? 15.898 24.734 12.734 1 90.69 142 LEU B CA 1
ATOM 3103 C C . LEU B 1 142 ? 16.578 24.406 14.055 1 90.69 142 LEU B C 1
ATOM 3105 O O . LEU B 1 142 ? 17.781 24.141 14.086 1 90.69 142 LEU B O 1
ATOM 3109 N N . LEU B 1 143 ? 15.789 24.406 15.086 1 93.5 143 LEU B N 1
ATOM 3110 C CA . LEU B 1 143 ? 16.344 24.031 16.375 1 93.5 143 LEU B CA 1
ATOM 3111 C C . LEU B 1 143 ? 16.766 22.562 16.391 1 93.5 143 LEU B C 1
ATOM 3113 O O . LEU B 1 143 ? 17.812 22.219 16.938 1 93.5 143 LEU B O 1
ATOM 3117 N N . GLY B 1 144 ? 16.016 21.75 15.812 1 93.81 144 GLY B N 1
ATOM 3118 C CA . GLY B 1 144 ? 16.344 20.344 15.711 1 93.81 144 GLY B CA 1
ATOM 3119 C C . GLY B 1 144 ? 17.625 20.094 14.93 1 93.81 144 GLY B C 1
ATOM 3120 O O . GLY B 1 144 ? 18.453 19.266 15.336 1 93.81 144 GLY B O 1
ATOM 3121 N N . ARG B 1 145 ? 17.734 20.781 13.898 1 91.5 145 ARG B N 1
ATOM 3122 C CA . ARG B 1 145 ? 18.953 20.641 13.109 1 91.5 145 ARG B CA 1
ATOM 3123 C C . ARG B 1 145 ? 20.172 21.094 13.914 1 91.5 145 ARG B C 1
ATOM 3125 O O . ARG B 1 145 ? 21.219 20.422 13.906 1 91.5 145 ARG B O 1
ATOM 3132 N N . GLN B 1 146 ? 20.062 22.172 14.57 1 93.62 146 GLN B N 1
ATOM 3133 C CA . GLN B 1 146 ? 21.156 22.703 15.375 1 93.62 146 GLN B CA 1
ATOM 3134 C C . GLN B 1 146 ? 21.547 21.734 16.484 1 93.62 146 GLN B C 1
ATOM 3136 O O . GLN B 1 146 ? 22.734 21.594 16.812 1 93.62 146 GLN B O 1
ATOM 3141 N N . LEU B 1 147 ? 20.547 21.047 16.984 1 96.38 147 LEU B N 1
ATOM 3142 C CA . LEU B 1 147 ? 20.781 20.156 18.109 1 96.38 147 LEU B CA 1
ATOM 3143 C C . LEU B 1 147 ? 21.125 18.75 17.625 1 96.38 147 LEU B C 1
ATOM 3145 O O . LEU B 1 147 ? 21.328 17.828 18.438 1 96.38 147 LEU B O 1
ATOM 3149 N N . GLY B 1 148 ? 21.109 18.547 16.344 1 95.19 148 GLY B N 1
ATOM 3150 C CA . GLY B 1 148 ? 21.453 17.266 15.781 1 95.19 148 GLY B CA 1
ATOM 3151 C C . GLY B 1 148 ? 20.312 16.25 15.852 1 95.19 148 GLY B C 1
ATOM 3152 O O . GLY B 1 148 ? 20.547 15.047 15.906 1 95.19 148 GLY B O 1
ATOM 3153 N N . LEU B 1 149 ? 19.141 16.734 15.828 1 96.31 149 LEU B N 1
ATOM 3154 C CA . LEU B 1 149 ? 17.969 15.867 16.016 1 96.31 149 LEU B CA 1
ATOM 3155 C C . LEU B 1 149 ? 17.266 15.602 14.695 1 96.31 149 LEU B C 1
ATOM 3157 O O . LEU B 1 149 ? 16.312 14.812 14.641 1 96.31 149 LEU B O 1
ATOM 3161 N N . ASN B 1 150 ? 17.781 16.266 13.57 1 95.75 150 ASN B N 1
ATOM 3162 C CA . ASN B 1 150 ? 17.172 16.078 12.25 1 95.75 150 ASN B CA 1
ATOM 3163 C C . ASN B 1 150 ? 18.234 16.031 11.156 1 95.75 150 ASN B C 1
ATOM 3165 O O . ASN B 1 150 ? 19.297 16.641 11.273 1 95.75 150 ASN B O 1
ATOM 3169 N N . THR B 1 151 ? 17.797 15.305 10.156 1 94 151 THR B N 1
ATOM 3170 C CA . THR B 1 151 ? 18.562 15.406 8.914 1 94 151 THR B CA 1
ATOM 3171 C C . THR B 1 151 ? 18.25 16.719 8.203 1 94 151 THR B C 1
ATOM 3173 O O . THR B 1 151 ? 17.312 17.422 8.562 1 94 151 THR B O 1
ATOM 3176 N N . THR B 1 152 ? 19.141 17.094 7.305 1 90.88 152 THR B N 1
ATOM 3177 C CA . THR B 1 152 ? 18.797 18.172 6.387 1 90.88 152 THR B CA 1
ATOM 3178 C C . THR B 1 152 ? 17.797 17.703 5.344 1 90.88 152 THR B C 1
ATOM 3180 O O . THR B 1 152 ? 18 16.688 4.684 1 90.88 152 THR B O 1
ATOM 3183 N N . ILE B 1 153 ? 16.703 18.406 5.219 1 86.81 153 ILE B N 1
ATOM 3184 C CA . ILE B 1 153 ? 15.656 18.016 4.289 1 86.81 153 ILE B CA 1
ATOM 3185 C C . ILE B 1 153 ? 15.875 18.703 2.941 1 86.81 153 ILE B C 1
ATOM 3187 O O . ILE B 1 153 ? 15.93 19.938 2.869 1 86.81 153 ILE B O 1
ATOM 3191 N N . ASN B 1 154 ? 16.062 17.938 1.956 1 83.5 154 ASN B N 1
ATOM 3192 C CA . ASN B 1 154 ? 16.141 18.391 0.575 1 83.5 154 ASN B CA 1
ATOM 3193 C C . ASN B 1 154 ? 14.891 18.031 -0.214 1 83.5 154 ASN B C 1
ATOM 3195 O O . ASN B 1 154 ? 14.648 16.844 -0.491 1 83.5 154 ASN B O 1
ATOM 3199 N N . THR B 1 155 ? 13.875 18.922 -0.476 1 76.19 155 THR B N 1
ATOM 3200 C CA . THR B 1 155 ? 12.586 18.625 -1.083 1 76.19 155 THR B CA 1
ATOM 3201 C C . THR B 1 155 ? 12.656 18.75 -2.604 1 76.19 155 THR B C 1
ATOM 3203 O O . THR B 1 155 ? 11.766 18.281 -3.312 1 76.19 155 THR B O 1
ATOM 3206 N N . ALA B 1 156 ? 13.664 19.5 -3.307 1 66.25 156 ALA B N 1
ATOM 3207 C CA . ALA B 1 156 ? 13.5 19.797 -4.73 1 66.25 156 ALA B CA 1
ATOM 3208 C C . ALA B 1 156 ? 14.547 19.062 -5.559 1 66.25 156 ALA B C 1
ATOM 3210 O O . ALA B 1 156 ? 15.75 19.188 -5.309 1 66.25 156 ALA B O 1
ATOM 3211 N N . GLY B 1 157 ? 14.203 17.609 -5.594 1 56.03 157 GLY B N 1
ATOM 3212 C CA . GLY B 1 157 ? 15.094 16.953 -6.535 1 56.03 157 GLY B CA 1
ATOM 3213 C C . GLY B 1 157 ? 15.305 17.75 -7.812 1 56.03 157 GLY B C 1
ATOM 3214 O O . GLY B 1 157 ? 16.453 17.953 -8.234 1 56.03 157 GLY B O 1
ATOM 3215 N N . SER B 1 158 ? 14.117 17.953 -8.539 1 55.41 158 SER B N 1
ATOM 3216 C CA . SER B 1 158 ? 14.234 18.359 -9.938 1 55.41 158 SER B CA 1
ATOM 3217 C C . SER B 1 158 ? 14.18 19.875 -10.07 1 55.41 158 SER B C 1
ATOM 3219 O O . SER B 1 158 ? 13.266 20.516 -9.547 1 55.41 158 SER B O 1
ATOM 3221 N N . GLY B 1 159 ? 15.078 20.469 -10.273 1 59.88 159 GLY B N 1
ATOM 3222 C CA . GLY B 1 159 ? 15.289 21.844 -10.68 1 59.88 159 GLY B CA 1
ATOM 3223 C C . GLY B 1 159 ? 14.055 22.719 -10.516 1 59.88 159 GLY B C 1
ATOM 3224 O O . GLY B 1 159 ? 12.992 22.219 -10.125 1 59.88 159 GLY B O 1
ATOM 3225 N N . ALA B 1 160 ? 14.039 24 -10.484 1 66.12 160 ALA B N 1
ATOM 3226 C CA . ALA B 1 160 ? 13.07 25.078 -10.305 1 66.12 160 ALA B CA 1
ATOM 3227 C C . ALA B 1 160 ? 12.266 25.312 -11.578 1 66.12 160 ALA B C 1
ATOM 3229 O O . ALA B 1 160 ? 11.75 26.406 -11.805 1 66.12 160 ALA B O 1
ATOM 3230 N N . SER B 1 161 ? 11.984 24.234 -12.328 1 76.19 161 SER B N 1
ATOM 3231 C CA . SER B 1 161 ? 11.172 24.469 -13.516 1 76.19 161 SER B CA 1
ATOM 3232 C C . SER B 1 161 ? 9.695 24.609 -13.156 1 76.19 161 SER B C 1
ATOM 3234 O O . SER B 1 161 ? 9.273 24.188 -12.078 1 76.19 161 SER B O 1
ATOM 3236 N N . LEU B 1 162 ? 8.945 25.297 -13.992 1 80.81 162 LEU B N 1
ATOM 3237 C CA . LEU B 1 162 ? 7.512 25.469 -13.797 1 80.81 162 LEU B CA 1
ATOM 3238 C C . LEU B 1 162 ? 6.801 24.125 -13.688 1 80.81 162 LEU B C 1
ATOM 3240 O O . LEU B 1 162 ? 5.875 23.969 -12.891 1 80.81 162 LEU B O 1
ATOM 3244 N N . ALA B 1 163 ? 7.238 23.203 -14.484 1 81.19 163 ALA B N 1
ATOM 3245 C CA . ALA B 1 163 ? 6.66 21.859 -14.445 1 81.19 163 ALA B CA 1
ATOM 3246 C C . ALA B 1 163 ? 6.906 21.188 -13.094 1 81.19 163 ALA B C 1
ATOM 3248 O O . ALA B 1 163 ?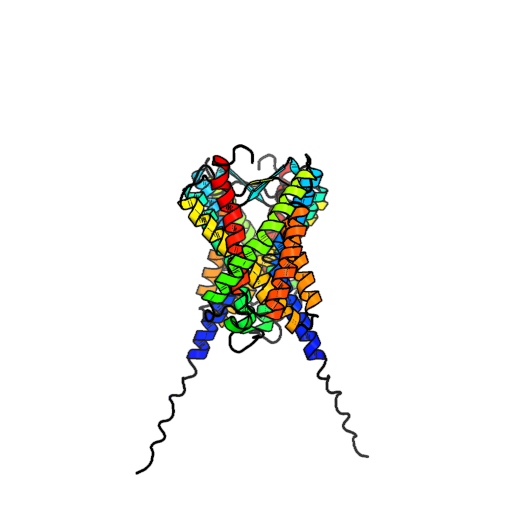 6.012 20.547 -12.547 1 81.19 163 ALA B O 1
ATOM 3249 N N . ALA B 1 164 ? 8.086 21.375 -12.617 1 81.56 164 ALA B N 1
ATOM 3250 C CA . ALA B 1 164 ? 8.422 20.812 -11.32 1 81.56 164 ALA B CA 1
ATOM 3251 C C . ALA B 1 164 ? 7.578 21.438 -10.211 1 81.56 164 ALA B C 1
ATOM 3253 O O . ALA B 1 164 ? 7.086 20.734 -9.328 1 81.56 164 ALA B O 1
ATOM 3254 N N . ILE B 1 165 ? 7.418 22.703 -10.32 1 84.19 165 ILE B N 1
ATOM 3255 C CA . ILE B 1 165 ? 6.629 23.422 -9.328 1 84.19 165 ILE B CA 1
ATOM 3256 C C . ILE B 1 165 ? 5.188 22.922 -9.352 1 84.19 165 ILE B C 1
ATOM 3258 O O . ILE B 1 165 ? 4.594 22.672 -8.297 1 84.19 165 ILE B O 1
ATOM 3262 N N . ALA B 1 166 ? 4.633 22.797 -10.523 1 87 166 ALA B N 1
ATOM 3263 C CA . ALA B 1 166 ? 3.268 22.297 -10.656 1 87 166 ALA B CA 1
ATOM 3264 C C . ALA B 1 166 ? 3.131 20.906 -10.023 1 87 166 ALA B C 1
ATOM 3266 O O . ALA B 1 166 ? 2.15 20.625 -9.336 1 87 166 ALA B O 1
ATOM 3267 N N . PHE B 1 167 ? 4.137 20.078 -10.234 1 85.94 167 PHE B N 1
ATOM 3268 C CA . PHE B 1 167 ? 4.121 18.734 -9.68 1 85.94 167 PHE B CA 1
ATOM 3269 C C . PHE B 1 167 ? 4.16 18.781 -8.156 1 85.94 167 PHE B C 1
ATOM 3271 O O . PHE B 1 167 ? 3.459 18.016 -7.484 1 85.94 167 PHE B O 1
ATOM 3278 N N . TYR B 1 168 ? 4.941 19.688 -7.66 1 87.56 168 TYR B N 1
ATOM 3279 C CA . TYR B 1 168 ? 5.09 19.781 -6.211 1 87.56 168 TYR B CA 1
ATOM 3280 C C . TYR B 1 168 ? 3.803 20.266 -5.559 1 87.56 168 TYR B C 1
ATOM 3282 O O . TYR B 1 168 ? 3.465 19.844 -4.449 1 87.56 168 TYR B O 1
ATOM 3290 N N . VAL B 1 169 ? 3.135 21.109 -6.258 1 91.38 169 VAL B N 1
ATOM 3291 C CA . VAL B 1 169 ? 1.862 21.609 -5.742 1 91.38 169 VAL B CA 1
ATOM 3292 C C . VAL B 1 169 ? 0.842 20.469 -5.707 1 91.38 169 VAL B C 1
ATOM 3294 O O . VAL B 1 169 ? 0.129 20.297 -4.715 1 91.38 169 VAL B O 1
ATOM 3297 N N . VAL B 1 170 ? 0.857 19.688 -6.738 1 92.06 170 VAL B N 1
ATOM 3298 C CA . VAL B 1 170 ? -0.061 18.562 -6.805 1 92.06 170 VAL B CA 1
ATOM 3299 C C . VAL B 1 170 ? 0.299 17.531 -5.73 1 92.06 170 VAL B C 1
ATOM 3301 O O . VAL B 1 170 ? -0.58 17.031 -5.031 1 92.06 170 VAL B O 1
ATOM 3304 N N . ALA B 1 171 ? 1.608 17.281 -5.629 1 91.81 171 ALA B N 1
ATOM 3305 C CA . ALA B 1 171 ? 2.074 16.328 -4.617 1 91.81 171 ALA B CA 1
ATOM 3306 C C . ALA B 1 171 ? 1.708 16.812 -3.215 1 91.81 171 ALA B C 1
ATOM 3308 O O . ALA B 1 171 ? 1.302 16 -2.369 1 91.81 171 ALA B O 1
ATOM 3309 N N . ALA B 1 172 ? 1.863 18.109 -3.016 1 94.5 172 ALA B N 1
ATOM 3310 C CA . ALA B 1 172 ? 1.519 18.688 -1.725 1 94.5 172 ALA B CA 1
ATOM 3311 C C . ALA B 1 172 ? 0.039 18.5 -1.409 1 94.5 172 ALA B C 1
ATOM 3313 O O . ALA B 1 172 ? -0.316 18.078 -0.306 1 94.5 172 ALA B O 1
ATOM 3314 N N . ALA B 1 173 ? -0.79 18.766 -2.363 1 96.31 173 ALA B N 1
ATOM 3315 C CA . ALA B 1 173 ? -2.232 18.625 -2.18 1 96.31 173 ALA B CA 1
ATOM 3316 C C . ALA B 1 173 ? -2.611 17.156 -1.949 1 96.31 173 ALA B C 1
ATOM 3318 O O . ALA B 1 173 ? -3.467 16.859 -1.113 1 96.31 173 ALA B O 1
ATOM 3319 N N . ALA B 1 174 ? -1.982 16.281 -2.693 1 96 174 ALA B N 1
ATOM 3320 C CA . ALA B 1 174 ? -2.252 14.852 -2.553 1 96 174 ALA B CA 1
ATOM 3321 C C . ALA B 1 174 ? -1.851 14.352 -1.167 1 96 174 ALA B C 1
ATOM 3323 O O . ALA B 1 174 ? -2.602 13.617 -0.524 1 96 174 ALA B O 1
ATOM 3324 N N . ASN B 1 175 ? -0.703 14.75 -0.723 1 96.56 175 ASN B N 1
ATOM 3325 C CA . ASN B 1 175 ? -0.221 14.367 0.6 1 96.56 175 ASN B CA 1
ATOM 3326 C C . ASN B 1 175 ? -1.131 14.898 1.704 1 96.56 175 ASN B C 1
ATOM 3328 O O . ASN B 1 175 ? -1.48 14.164 2.631 1 96.56 175 ASN B O 1
ATOM 3332 N N . ALA B 1 176 ? -1.459 16.125 1.556 1 98.19 176 ALA B N 1
ATOM 3333 C CA . ALA B 1 176 ? -2.355 16.75 2.529 1 98.19 176 ALA B CA 1
ATOM 3334 C C . ALA B 1 176 ? -3.707 16.031 2.559 1 98.19 176 ALA B C 1
ATOM 3336 O O . ALA B 1 176 ? -4.246 15.766 3.633 1 98.19 176 ALA B O 1
ATOM 3337 N N . GLY B 1 177 ? -4.246 15.82 1.385 1 97.94 177 GLY B N 1
ATOM 3338 C CA . GLY B 1 177 ? -5.496 15.086 1.304 1 97.94 177 GLY B CA 1
ATOM 3339 C C . GLY B 1 177 ? -5.426 13.719 1.959 1 97.94 177 GLY B C 1
ATOM 3340 O O . GLY B 1 177 ? -6.309 13.352 2.738 1 97.94 177 GLY B O 1
ATOM 3341 N N . LEU B 1 178 ? -4.398 12.977 1.643 1 98.25 178 LEU B N 1
ATOM 3342 C CA . LEU B 1 178 ? -4.223 11.648 2.223 1 98.25 178 LEU B CA 1
ATOM 3343 C C . LEU B 1 178 ? -4.168 11.719 3.744 1 98.25 178 LEU B C 1
ATOM 3345 O O . LEU B 1 178 ? -4.926 11.023 4.43 1 98.25 178 LEU B O 1
ATOM 3349 N N . GLU B 1 179 ? -3.332 12.562 4.223 1 98.75 179 GLU B N 1
ATOM 3350 C CA . GLU B 1 179 ? -3.088 12.594 5.66 1 98.75 179 GLU B CA 1
ATOM 3351 C C . GLU B 1 179 ? -4.297 13.133 6.414 1 98.75 179 GLU B C 1
ATOM 3353 O O . GLU B 1 179 ? -4.73 12.547 7.41 1 98.75 179 GLU B O 1
ATOM 3358 N N . GLU B 1 180 ? -4.883 14.203 5.945 1 98.81 180 GLU B N 1
ATOM 3359 C CA . GLU B 1 180 ? -5.977 14.812 6.699 1 98.81 180 GLU B CA 1
ATOM 3360 C C . GLU B 1 180 ? -7.254 13.984 6.586 1 98.81 180 GLU B C 1
ATOM 3362 O O . GLU B 1 180 ? -7.988 13.828 7.562 1 98.81 180 GLU B O 1
ATOM 3367 N N . ILE B 1 181 ? -7.531 13.477 5.426 1 98.62 181 ILE B N 1
ATOM 3368 C CA . ILE B 1 181 ? -8.758 12.703 5.258 1 98.62 181 ILE B CA 1
ATOM 3369 C C . ILE B 1 181 ? -8.633 11.375 5.996 1 98.62 181 ILE B C 1
ATOM 3371 O O . ILE B 1 181 ? -9.578 10.93 6.656 1 98.62 181 ILE B O 1
ATOM 3375 N N . VAL B 1 182 ? -7.473 10.742 5.961 1 98.69 182 VAL B N 1
ATOM 3376 C CA . VAL B 1 182 ? -7.32 9.43 6.574 1 98.69 182 VAL B CA 1
ATOM 3377 C C . VAL B 1 182 ? -7.078 9.586 8.078 1 98.69 182 VAL B C 1
ATOM 3379 O O . VAL B 1 182 ? -7.781 8.984 8.891 1 98.69 182 VAL B O 1
ATOM 3382 N N . MET B 1 183 ? -6.137 10.43 8.508 1 98.75 183 MET B N 1
ATOM 3383 C CA . MET B 1 183 ? -5.699 10.492 9.906 1 98.75 183 MET B CA 1
ATOM 3384 C C . MET B 1 183 ? -6.711 11.25 10.758 1 98.75 183 MET B C 1
ATOM 3386 O O . MET B 1 183 ? -6.773 11.055 11.969 1 98.75 183 MET B O 1
ATOM 3390 N N . ILE B 1 184 ? -7.453 12.156 10.156 1 98.69 184 ILE B N 1
ATOM 3391 C CA . ILE B 1 184 ? -8.383 12.961 10.938 1 98.69 184 ILE B CA 1
ATOM 3392 C C . ILE B 1 184 ? -9.82 12.617 10.547 1 98.69 184 ILE B C 1
ATOM 3394 O O . ILE B 1 184 ? -10.516 11.914 11.281 1 98.69 184 ILE B O 1
ATOM 3398 N N . GLY B 1 185 ? -10.242 12.891 9.336 1 98.25 185 GLY B N 1
ATOM 3399 C CA . GLY B 1 185 ? -11.617 12.648 8.914 1 98.25 185 GLY B CA 1
ATOM 3400 C C . GLY B 1 185 ? -12.062 11.211 9.133 1 98.25 185 GLY B C 1
ATOM 3401 O O . GLY B 1 185 ? -13.07 10.969 9.805 1 98.25 185 GLY B O 1
ATOM 3402 N N . TYR B 1 186 ? -11.328 10.32 8.633 1 98.5 186 TYR B N 1
ATOM 3403 C CA . TYR B 1 186 ? -11.688 8.914 8.648 1 98.5 186 TYR B CA 1
ATOM 3404 C C . TYR B 1 186 ? -11.406 8.289 10.008 1 98.5 186 TYR B C 1
ATOM 3406 O O . TYR B 1 186 ? -12.312 7.758 10.656 1 98.5 186 TYR B O 1
ATOM 3414 N N . LEU B 1 187 ? -10.18 8.344 10.531 1 98.44 187 LEU B N 1
ATOM 3415 C CA . LEU B 1 187 ? -9.766 7.605 11.719 1 98.44 187 LEU B CA 1
ATOM 3416 C C . LEU B 1 187 ? -10.492 8.109 12.961 1 98.44 187 LEU B C 1
ATOM 3418 O O . LEU B 1 187 ? -10.945 7.316 13.789 1 98.44 187 LEU B O 1
ATOM 3422 N N . LEU B 1 188 ? -10.594 9.414 13.109 1 98.31 188 LEU B N 1
ATOM 3423 C CA . LEU B 1 188 ? -11.258 9.945 14.297 1 98.31 188 LEU B CA 1
ATOM 3424 C C . LEU B 1 188 ? -12.75 9.609 14.273 1 98.31 188 LEU B C 1
ATOM 3426 O O . LEU B 1 188 ? -13.344 9.352 15.32 1 98.31 188 LEU B O 1
ATOM 3430 N N . THR B 1 189 ? -13.359 9.602 13.07 1 97.81 189 THR B N 1
ATOM 3431 C CA . THR B 1 189 ? -14.75 9.18 12.938 1 97.81 189 THR B CA 1
ATOM 3432 C C . THR B 1 189 ? -14.906 7.711 13.312 1 97.81 189 THR B C 1
ATOM 3434 O O . THR B 1 189 ? -15.773 7.363 14.125 1 97.81 189 THR B O 1
ATOM 3437 N N . ARG B 1 190 ? -14.047 6.863 12.789 1 97.56 190 ARG B N 1
ATOM 3438 C CA . ARG B 1 190 ? -14.156 5.426 13.016 1 97.56 190 ARG B CA 1
ATOM 3439 C C . ARG B 1 190 ? -13.859 5.07 14.469 1 97.56 190 ARG B C 1
ATOM 3441 O O . ARG B 1 190 ? -14.539 4.234 15.062 1 97.56 190 ARG B O 1
ATOM 3448 N N . TRP B 1 191 ? -12.812 5.711 14.984 1 97.69 191 TRP B N 1
ATOM 3449 C CA . TRP B 1 191 ? -12.453 5.387 16.359 1 97.69 191 TRP B CA 1
ATOM 3450 C C . TRP B 1 191 ? -13.516 5.879 17.328 1 97.69 191 TRP B C 1
ATOM 3452 O O . TRP B 1 191 ? -13.789 5.23 18.344 1 97.69 191 TRP B O 1
ATOM 3462 N N . ARG B 1 192 ? -14.18 6.965 17.031 1 95.88 192 ARG B N 1
ATOM 3463 C CA . ARG B 1 192 ? -15.336 7.387 17.828 1 95.88 192 ARG B CA 1
ATOM 3464 C C . ARG B 1 192 ? -16.469 6.379 17.719 1 95.88 192 ARG B C 1
ATOM 3466 O O . ARG B 1 192 ? -17.094 6.02 18.719 1 95.88 192 ARG B O 1
ATOM 3473 N N . GLN B 1 193 ? -16.719 5.949 16.5 1 95.38 193 GLN B N 1
ATOM 3474 C CA . GLN B 1 193 ? -17.75 4.953 16.281 1 95.38 193 GLN B CA 1
ATOM 3475 C C . GLN B 1 193 ? -17.422 3.643 16.984 1 95.38 193 GLN B C 1
ATOM 3477 O O . GLN B 1 193 ? -18.328 2.887 17.359 1 95.38 193 GLN B O 1
ATOM 3482 N N . ALA B 1 194 ? -16.172 3.414 17.172 1 95.56 194 ALA B N 1
ATOM 3483 C CA . ALA B 1 194 ? -15.719 2.201 17.859 1 95.56 194 ALA B CA 1
ATOM 3484 C C . ALA B 1 194 ? -15.727 2.389 19.375 1 95.56 194 ALA B C 1
ATOM 3486 O O . ALA B 1 194 ? -15.367 1.473 20.125 1 95.56 194 ALA B O 1
ATOM 3487 N N . GLY B 1 195 ? -16.016 3.637 19.875 1 95.31 195 GLY B N 1
ATOM 3488 C CA . GLY B 1 195 ? -16.203 3.875 21.297 1 95.31 195 GLY B CA 1
ATOM 3489 C C . GLY B 1 195 ? -14.992 4.488 21.969 1 95.31 195 GLY B C 1
ATOM 3490 O O . GLY B 1 195 ? -14.93 4.574 23.188 1 95.31 195 GLY B O 1
ATOM 3491 N N . TRP B 1 196 ? -14.078 4.926 21.156 1 96.5 196 TRP B N 1
ATOM 3492 C CA . TRP B 1 196 ? -12.898 5.559 21.734 1 96.5 196 TRP B CA 1
ATOM 3493 C C . TRP B 1 196 ? -13.25 6.918 22.328 1 96.5 196 TRP B C 1
ATOM 3495 O O . TRP B 1 196 ? -14.117 7.625 21.812 1 96.5 196 TRP B O 1
ATOM 3505 N N . ASN B 1 197 ? -12.477 7.168 23.422 1 97.06 197 ASN B N 1
ATOM 3506 C CA . ASN B 1 197 ? -12.438 8.547 23.891 1 97.06 197 ASN B CA 1
ATOM 3507 C C . ASN B 1 197 ? -11.844 9.484 22.844 1 97.06 197 ASN B C 1
ATOM 3509 O O . ASN B 1 197 ? -10.875 9.133 22.172 1 97.06 197 ASN B O 1
ATOM 3513 N N . ALA B 1 198 ? -12.484 10.672 22.734 1 96.56 198 ALA B N 1
ATOM 3514 C CA . ALA B 1 198 ? -12.07 11.617 21.703 1 96.56 198 ALA B CA 1
ATOM 3515 C C . ALA B 1 198 ? -10.594 11.969 21.844 1 96.56 198 ALA B C 1
ATOM 3517 O O . ALA B 1 198 ? -9.875 12.031 20.844 1 96.56 198 ALA B O 1
ATOM 3518 N N . TRP B 1 199 ? -10.125 12.203 23.016 1 97.69 199 TRP B N 1
ATOM 3519 C CA . TRP B 1 199 ? -8.734 12.602 23.234 1 97.69 199 TRP B CA 1
ATOM 3520 C C . TRP B 1 199 ? -7.789 11.438 22.953 1 97.69 199 TRP B C 1
ATOM 3522 O O . TRP B 1 199 ? -6.699 11.625 22.406 1 97.69 199 TRP B O 1
ATOM 3532 N N . ALA B 1 200 ? -8.156 10.25 23.328 1 98.38 200 ALA B N 1
ATOM 3533 C CA . ALA B 1 200 ? -7.336 9.078 23.016 1 98.38 200 ALA B CA 1
ATOM 3534 C C . ALA B 1 200 ? -7.176 8.914 21.5 1 98.38 200 ALA B C 1
ATOM 3536 O O . ALA B 1 200 ? -6.086 8.586 21.031 1 98.38 200 ALA B O 1
ATOM 3537 N N . ALA B 1 201 ? -8.273 9.133 20.828 1 98.5 201 ALA B N 1
ATOM 3538 C CA . ALA B 1 201 ? -8.234 9.023 19.375 1 98.5 201 ALA B CA 1
ATOM 3539 C C . ALA B 1 201 ? -7.312 10.078 18.766 1 98.5 201 ALA B C 1
ATOM 3541 O O . ALA B 1 201 ? -6.477 9.766 17.922 1 98.5 201 ALA B O 1
ATOM 3542 N N . ILE B 1 202 ? -7.418 11.305 19.25 1 98.75 202 ILE B N 1
ATOM 3543 C CA . ILE B 1 202 ? -6.617 12.414 18.734 1 98.75 202 ILE B CA 1
ATOM 3544 C C . ILE B 1 202 ? -5.137 12.156 19.031 1 98.75 202 ILE B C 1
ATOM 3546 O O . ILE B 1 202 ? -4.293 12.289 18.141 1 98.75 202 ILE B O 1
ATOM 3550 N N . VAL B 1 203 ? -4.836 11.742 20.219 1 98.81 203 VAL B N 1
ATOM 3551 C CA . VAL B 1 203 ? -3.453 11.547 20.641 1 98.81 203 VAL B CA 1
ATOM 3552 C C . VAL B 1 203 ? -2.84 10.383 19.859 1 98.81 203 VAL B C 1
ATOM 3554 O O . VAL B 1 203 ? -1.714 10.484 19.359 1 98.81 203 VAL B O 1
ATOM 3557 N N . THR B 1 204 ? -3.586 9.281 19.734 1 98.75 204 THR B N 1
ATOM 3558 C CA . THR B 1 204 ? -3.084 8.133 18.984 1 98.75 204 THR B CA 1
ATOM 3559 C C . THR B 1 204 ? -2.85 8.492 17.531 1 98.75 204 THR B C 1
ATOM 3561 O O . THR B 1 204 ? -1.804 8.172 16.969 1 98.75 204 THR B O 1
ATOM 3564 N N . SER B 1 205 ? -3.777 9.195 16.938 1 98.81 205 SER B N 1
ATOM 3565 C CA . SER B 1 205 ? -3.631 9.648 15.562 1 98.81 205 SER B CA 1
ATOM 3566 C C . SER B 1 205 ? -2.414 10.547 15.398 1 98.81 205 SER B C 1
ATOM 3568 O O . SER B 1 205 ? -1.639 10.391 14.453 1 98.81 205 SER B O 1
ATOM 3570 N N . ALA B 1 206 ? -2.236 11.453 16.328 1 98.88 206 ALA B N 1
ATOM 3571 C CA . ALA B 1 206 ? -1.112 12.391 16.297 1 98.88 206 ALA B CA 1
ATOM 3572 C C . ALA B 1 206 ? 0.217 11.648 16.422 1 98.88 206 ALA B C 1
ATOM 3574 O O . ALA B 1 206 ? 1.197 12 15.758 1 98.88 206 ALA B O 1
ATOM 3575 N N . LEU B 1 207 ? 0.268 10.672 17.266 1 98.88 207 LEU B N 1
ATOM 3576 C CA . LEU B 1 207 ? 1.488 9.891 17.438 1 98.88 207 LEU B CA 1
ATOM 3577 C C . LEU B 1 207 ? 1.825 9.102 16.188 1 98.88 207 LEU B C 1
ATOM 3579 O O . LEU B 1 207 ? 2.996 8.984 15.812 1 98.88 207 LEU B O 1
ATOM 3583 N N . ILE B 1 208 ? 0.826 8.562 15.531 1 98.81 208 ILE B N 1
ATOM 3584 C CA . ILE B 1 208 ? 1.049 7.867 14.266 1 98.81 208 ILE B CA 1
ATOM 3585 C C . ILE B 1 208 ? 1.567 8.852 13.219 1 98.81 208 ILE B C 1
ATOM 3587 O O . ILE B 1 208 ? 2.521 8.555 12.5 1 98.81 208 ILE B O 1
ATOM 3591 N N . ARG B 1 209 ? 0.99 10.047 13.211 1 98.75 209 ARG B N 1
ATOM 3592 C CA . ARG B 1 209 ? 1.441 11.102 12.305 1 98.75 209 ARG B CA 1
ATOM 3593 C C . ARG B 1 209 ? 2.908 11.438 12.547 1 98.75 209 ARG B C 1
ATOM 3595 O O . ARG B 1 209 ? 3.699 11.508 11.602 1 98.75 209 ARG B O 1
ATOM 3602 N N . GLY B 1 210 ? 3.217 11.672 13.75 1 98.69 210 GLY B N 1
ATOM 3603 C CA . GLY B 1 210 ? 4.617 11.906 14.062 1 98.69 210 GLY B CA 1
ATOM 3604 C C . GLY B 1 210 ? 5.527 10.773 13.641 1 98.69 210 GLY B C 1
ATOM 3605 O O . GLY B 1 210 ? 6.629 11.008 13.141 1 98.69 210 GLY B O 1
ATOM 3606 N N . SER B 1 211 ? 5.094 9.555 13.797 1 98.75 211 SER B N 1
ATOM 3607 C CA . SER B 1 211 ? 5.914 8.375 13.539 1 98.75 211 SER B CA 1
ATOM 3608 C C . SER B 1 211 ? 6.273 8.266 12.062 1 98.75 211 SER B C 1
ATOM 3610 O O . SER B 1 211 ? 7.398 7.902 11.719 1 98.75 211 SER B O 1
ATOM 3612 N N . TYR B 1 212 ? 5.324 8.57 11.172 1 98.56 212 TYR B N 1
ATOM 3613 C CA . TYR B 1 212 ? 5.695 8.43 9.766 1 98.56 212 TYR B CA 1
ATOM 3614 C C . TYR B 1 212 ? 6.527 9.625 9.305 1 98.56 212 TYR B C 1
ATOM 3616 O O . TYR B 1 212 ? 6.859 9.734 8.125 1 98.56 212 TYR B O 1
ATOM 3624 N N . HIS B 1 213 ? 7.004 10.531 10.188 1 98.25 213 HIS B N 1
ATOM 3625 C CA . HIS B 1 213 ? 7.945 11.609 9.891 1 98.25 213 HIS B CA 1
ATOM 3626 C C . HIS B 1 213 ? 9.273 11.391 10.609 1 98.25 213 HIS B C 1
ATOM 3628 O O . HIS B 1 213 ? 10.18 12.219 10.508 1 98.25 213 HIS B O 1
ATOM 3634 N N . LEU B 1 214 ? 9.406 10.273 11.289 1 98.38 214 LEU B N 1
ATOM 3635 C CA . LEU B 1 214 ? 10.625 9.977 12.023 1 98.38 214 LEU B CA 1
ATOM 3636 C C . LEU B 1 214 ? 11.812 9.828 11.07 1 98.38 214 LEU B C 1
ATOM 3638 O O . LEU B 1 214 ? 12.961 9.984 11.477 1 98.38 214 LEU B O 1
ATOM 3642 N N . TYR B 1 215 ? 11.555 9.492 9.781 1 97.19 215 TYR B N 1
ATOM 3643 C CA . TYR B 1 215 ? 12.633 9.367 8.805 1 97.19 215 TYR B CA 1
ATOM 3644 C C . TYR B 1 215 ? 13.398 10.672 8.672 1 97.19 215 TYR B C 1
ATOM 3646 O O . TYR B 1 215 ? 14.547 10.688 8.211 1 97.19 215 TYR B O 1
ATOM 3654 N N . GLN B 1 216 ? 12.781 11.773 9.109 1 96.06 216 GLN B N 1
ATOM 3655 C CA . GLN B 1 216 ? 13.422 13.086 9.062 1 96.06 216 GLN B CA 1
ATOM 3656 C C . GLN B 1 216 ? 14.234 13.352 10.328 1 96.06 216 GLN B C 1
ATOM 3658 O O . GLN B 1 216 ? 15.039 14.281 10.375 1 96.06 216 GLN B O 1
ATOM 3663 N N . GLY B 1 217 ? 13.961 12.633 11.367 1 97.56 217 GLY B N 1
ATOM 3664 C CA . GLY B 1 217 ? 14.547 12.852 12.68 1 97.56 217 GLY B CA 1
ATOM 3665 C C . GLY B 1 217 ? 13.516 13.109 13.766 1 97.56 217 GLY B C 1
ATOM 3666 O O . GLY B 1 217 ? 12.312 13.031 13.508 1 97.56 217 GLY B O 1
ATOM 3667 N N . PHE B 1 218 ? 14 13.398 14.938 1 97.94 218 PHE B N 1
ATOM 3668 C CA . PHE B 1 218 ? 13.156 13.531 16.109 1 97.94 218 PHE B CA 1
ATOM 3669 C C . PHE B 1 218 ? 12.359 14.828 16.062 1 97.94 218 PHE B C 1
ATOM 3671 O O . PHE B 1 218 ? 11.227 14.883 16.547 1 97.94 218 PHE B O 1
ATOM 3678 N N . ALA B 1 219 ? 12.961 15.844 15.555 1 96.56 219 ALA B N 1
ATOM 3679 C CA . ALA B 1 219 ? 12.227 17.109 15.445 1 96.56 219 ALA B CA 1
ATOM 3680 C C . ALA B 1 219 ? 11.055 16.969 14.477 1 96.56 219 ALA B C 1
ATOM 3682 O O . ALA B 1 219 ? 10 17.578 14.688 1 96.56 219 ALA B O 1
ATOM 3683 N N . GLY B 1 220 ? 11.305 16.234 13.383 1 96.12 220 GLY B N 1
ATOM 3684 C CA . GLY B 1 220 ? 10.195 15.938 12.492 1 96.12 220 GLY B CA 1
ATOM 3685 C C . GLY B 1 220 ? 9.047 15.227 13.18 1 96.12 220 GLY B C 1
ATOM 3686 O O . GLY B 1 220 ? 7.879 15.539 12.945 1 96.12 220 GLY B O 1
ATOM 3687 N N . PHE B 1 221 ? 9.359 14.289 14.016 1 98.19 221 PHE B N 1
ATOM 3688 C CA . PHE B 1 221 ? 8.367 13.578 14.82 1 98.19 221 PHE B CA 1
ATOM 3689 C C . PHE B 1 221 ? 7.602 14.547 15.711 1 98.19 221 PHE B C 1
ATOM 3691 O O . PHE B 1 221 ? 6.371 14.594 15.672 1 98.19 221 PHE B O 1
ATOM 3698 N N . ILE B 1 222 ? 8.305 15.328 16.453 1 98 222 ILE B N 1
ATOM 3699 C CA . ILE B 1 222 ? 7.711 16.219 17.438 1 98 222 ILE B CA 1
ATOM 3700 C C . ILE B 1 222 ? 6.824 17.25 16.734 1 98 222 ILE B C 1
ATOM 3702 O O . ILE B 1 222 ? 5.684 17.469 17.141 1 98 222 ILE B O 1
ATOM 3706 N N . GLY B 1 223 ? 7.344 17.875 15.695 1 97.31 223 GLY B N 1
ATOM 3707 C CA . GLY B 1 223 ? 6.574 18.859 14.945 1 97.31 223 GLY B CA 1
ATOM 3708 C C . GLY B 1 223 ? 5.266 18.312 14.406 1 97.31 223 GLY B C 1
ATOM 3709 O O . GLY B 1 223 ? 4.23 18.969 14.484 1 97.31 223 GLY B O 1
ATOM 3710 N N . ASN B 1 224 ? 5.297 17.172 13.945 1 98.19 224 ASN B N 1
ATOM 3711 C CA . ASN B 1 224 ? 4.105 16.594 13.328 1 98.19 224 ASN B CA 1
ATOM 3712 C C . ASN B 1 224 ? 3.137 16.047 14.375 1 98.19 224 ASN B C 1
ATOM 3714 O O . ASN B 1 224 ? 1.926 16.016 14.148 1 98.19 224 ASN B O 1
ATOM 3718 N N . VAL B 1 225 ? 3.641 15.625 15.547 1 98.62 225 VAL B N 1
ATOM 3719 C CA . VAL B 1 225 ? 2.746 15.289 16.641 1 98.62 225 VAL B CA 1
ATOM 3720 C C . VAL B 1 225 ? 1.963 16.531 17.078 1 98.62 225 VAL B C 1
ATOM 3722 O O . VAL B 1 225 ? 0.741 16.469 17.234 1 98.62 225 VAL B O 1
ATOM 3725 N N . VAL B 1 226 ? 2.666 17.641 17.188 1 98.44 226 VAL B N 1
ATOM 3726 C CA . VAL B 1 226 ? 2.035 18.875 17.625 1 98.44 226 VAL B CA 1
ATOM 3727 C C . VAL B 1 226 ? 0.989 19.312 16.594 1 98.44 226 VAL B C 1
ATOM 3729 O O . VAL B 1 226 ? -0.135 19.656 16.953 1 98.44 226 VAL B O 1
ATOM 3732 N N . MET B 1 227 ? 1.37 19.25 15.359 1 98.25 227 MET B N 1
ATOM 3733 C CA . MET B 1 227 ? 0.413 19.609 14.312 1 98.25 227 MET B CA 1
ATOM 3734 C C . MET B 1 227 ? -0.795 18.672 14.344 1 98.25 227 MET B C 1
ATOM 3736 O O . MET B 1 227 ? -1.935 19.125 14.211 1 98.25 227 MET B O 1
ATOM 3740 N N . GLY B 1 228 ? -0.535 17.344 14.477 1 98.62 228 GLY B N 1
ATOM 3741 C CA . GLY B 1 228 ? -1.619 16.391 14.562 1 98.62 228 GLY B CA 1
ATOM 3742 C C . GLY B 1 228 ? -2.568 16.656 15.719 1 98.62 228 GLY B C 1
ATOM 3743 O O . GLY B 1 228 ? -3.783 16.5 15.57 1 98.62 228 GLY B O 1
ATOM 3744 N N . LEU B 1 229 ? -2.041 17 16.875 1 98.69 229 LEU B N 1
ATOM 3745 C CA . LEU B 1 229 ? -2.863 17.344 18.031 1 98.69 229 LEU B CA 1
ATOM 3746 C C . LEU B 1 229 ? -3.721 18.562 17.75 1 98.69 229 LEU B C 1
ATOM 3748 O O . LEU B 1 229 ? -4.922 18.578 18.031 1 98.69 229 LEU B O 1
ATOM 3752 N N . ALA B 1 230 ? -3.113 19.594 17.172 1 98.69 230 ALA B N 1
ATOM 3753 C CA . ALA B 1 230 ? -3.824 20.828 16.875 1 98.69 230 ALA B CA 1
ATOM 3754 C C . ALA B 1 230 ? -4.93 20.594 15.852 1 98.69 230 ALA B C 1
ATOM 3756 O O . ALA B 1 230 ? -6.066 21.031 16.047 1 98.69 230 ALA B O 1
ATOM 3757 N N . PHE B 1 231 ? -4.59 19.906 14.781 1 98.81 231 PHE B N 1
ATOM 3758 C CA . PHE B 1 231 ? -5.551 19.641 13.711 1 98.81 231 PHE B CA 1
ATOM 3759 C C . PHE B 1 231 ? -6.68 18.75 14.203 1 98.81 231 PHE B C 1
ATOM 3761 O O . PHE B 1 231 ? -7.848 18.984 13.898 1 98.81 231 PHE B O 1
ATOM 3768 N N . GLY B 1 232 ? -6.293 17.672 14.93 1 98.75 232 GLY B N 1
ATOM 3769 C CA . GLY B 1 232 ? -7.312 16.812 15.5 1 98.75 232 GLY B CA 1
ATOM 3770 C C . GLY B 1 232 ? -8.281 17.547 16.406 1 98.75 232 GLY B C 1
ATOM 3771 O O . GLY B 1 232 ? -9.492 17.328 16.344 1 98.75 232 GLY B O 1
ATOM 3772 N N . TRP B 1 233 ? -7.727 18.422 17.266 1 98.5 233 TRP B N 1
ATOM 3773 C CA . TRP B 1 233 ? -8.547 19.219 18.172 1 98.5 233 TRP B CA 1
ATOM 3774 C C . TRP B 1 233 ? -9.484 20.141 17.375 1 98.5 233 TRP B C 1
ATOM 3776 O O . TRP B 1 233 ? -10.672 20.234 17.688 1 98.5 233 TRP B O 1
ATOM 3786 N N . TYR B 1 234 ? -8.969 20.797 16.422 1 98.56 234 TYR B N 1
ATOM 3787 C CA . TYR B 1 234 ? -9.766 21.703 15.594 1 98.56 234 TYR B CA 1
ATOM 3788 C C . TYR B 1 234 ? -10.93 20.953 14.938 1 98.56 234 TYR B C 1
ATOM 3790 O O . TYR B 1 234 ? -12.062 21.422 14.961 1 98.56 234 TYR B O 1
ATOM 3798 N N . TRP B 1 235 ? -10.617 19.828 14.352 1 98.44 235 TRP B N 1
ATOM 3799 C CA . TRP B 1 235 ? -11.648 19.047 13.672 1 98.44 235 TRP B CA 1
ATOM 3800 C C . TRP B 1 235 ? -12.703 18.562 14.656 1 98.44 235 TRP B C 1
ATOM 3802 O O . TRP B 1 235 ? -13.898 18.531 14.344 1 98.44 235 TRP B O 1
ATOM 3812 N N . GLN B 1 236 ? -12.227 18.156 15.82 1 97.25 236 GLN B N 1
ATOM 3813 C CA . GLN B 1 236 ? -13.164 17.703 16.844 1 97.25 236 GLN B CA 1
ATOM 3814 C C . GLN B 1 236 ? -14.156 18.797 17.203 1 97.25 236 GLN B C 1
ATOM 3816 O O . GLN B 1 236 ? -15.328 18.516 17.469 1 97.25 236 GLN B O 1
ATOM 3821 N N . ARG B 1 237 ? -13.719 19.984 17.156 1 96.69 237 ARG B N 1
ATOM 3822 C CA . ARG B 1 237 ? -14.539 21.109 17.594 1 96.69 237 ARG B CA 1
ATOM 3823 C C . ARG B 1 237 ? -15.414 21.609 16.453 1 96.69 237 ARG B C 1
ATOM 3825 O O . ARG B 1 237 ? -16.531 22.078 16.672 1 96.69 237 ARG B O 1
ATOM 3832 N N . THR B 1 238 ? -14.922 21.484 15.266 1 96.94 238 THR B N 1
ATOM 3833 C CA . THR B 1 238 ? -15.602 22.188 14.188 1 96.94 238 THR B CA 1
ATOM 3834 C C . THR B 1 238 ? -16.172 21.203 13.164 1 96.94 238 THR B C 1
ATOM 3836 O O . THR B 1 238 ? -17.047 21.547 12.375 1 96.94 238 THR B O 1
ATOM 3839 N N . ARG B 1 239 ? -15.492 20.062 13.055 1 96.25 239 ARG B N 1
ATOM 3840 C CA . ARG B 1 239 ? -15.812 19.031 12.078 1 96.25 239 ARG B CA 1
ATOM 3841 C C . ARG B 1 239 ? -15.586 19.531 10.656 1 96.25 239 ARG B C 1
ATOM 3843 O O . ARG B 1 239 ? -16.312 19.156 9.734 1 96.25 239 ARG B O 1
ATOM 3850 N N . ARG B 1 240 ? -14.688 20.422 10.562 1 97.81 240 ARG B N 1
ATOM 3851 C CA . ARG B 1 240 ? -14.336 20.938 9.25 1 97.81 240 ARG B CA 1
ATOM 3852 C C . ARG B 1 240 ? -12.945 20.469 8.828 1 97.81 240 ARG B C 1
ATOM 3854 O O . ARG B 1 240 ? -11.953 20.812 9.461 1 97.81 240 ARG B O 1
ATOM 3861 N N . LEU B 1 241 ? -12.867 19.781 7.762 1 98.25 241 LEU B N 1
ATOM 3862 C CA . LEU B 1 241 ? -11.602 19.203 7.328 1 98.25 241 LEU B CA 1
ATOM 3863 C C . LEU B 1 241 ? -10.906 20.109 6.32 1 98.25 241 LEU B C 1
ATOM 3865 O O . LEU B 1 241 ? -9.672 20.109 6.23 1 98.25 241 LEU B O 1
ATOM 3869 N N . TRP B 1 242 ? -11.625 20.891 5.539 1 98.31 242 TRP B N 1
ATOM 3870 C CA . TRP B 1 242 ? -11.078 21.688 4.445 1 98.31 242 TRP B CA 1
ATOM 3871 C C . TRP B 1 242 ? -9.992 22.625 4.953 1 98.31 242 TRP B C 1
ATOM 3873 O O . TRP B 1 242 ? -8.922 22.734 4.348 1 98.31 242 TRP B O 1
ATOM 3883 N N . PRO B 1 243 ? -10.211 23.359 6.105 1 98.5 243 PRO B N 1
ATOM 3884 C CA . PRO B 1 243 ? -9.148 24.25 6.59 1 98.5 243 PRO B CA 1
ATOM 3885 C C . PRO B 1 243 ? -7.832 23.5 6.828 1 98.5 243 PRO B C 1
ATOM 3887 O O . PRO B 1 243 ? -6.758 24.047 6.559 1 98.5 243 PRO B O 1
ATOM 3890 N N . LEU B 1 244 ? -7.934 22.297 7.301 1 98.81 244 LEU B N 1
ATOM 3891 C CA . LEU B 1 244 ? -6.746 21.5 7.578 1 98.81 244 LEU B CA 1
ATOM 3892 C C . LEU B 1 244 ? -6.035 21.109 6.285 1 98.81 244 LEU B C 1
ATOM 3894 O O . LEU B 1 244 ? -4.809 21.156 6.207 1 98.81 244 LEU B O 1
ATOM 3898 N N . ILE B 1 245 ? -6.805 20.688 5.277 1 98.62 245 ILE B N 1
ATOM 3899 C CA . ILE B 1 245 ? -6.246 20.312 3.988 1 98.62 245 ILE B CA 1
ATOM 3900 C C . ILE B 1 245 ? -5.566 21.516 3.34 1 98.62 245 ILE B C 1
ATOM 3902 O O . ILE B 1 245 ? -4.457 21.391 2.809 1 98.62 245 ILE B O 1
ATOM 3906 N N . VAL B 1 246 ? -6.203 22.641 3.428 1 98.44 246 VAL B N 1
ATOM 3907 C CA . VAL B 1 246 ? -5.645 23.859 2.867 1 98.44 246 VAL B CA 1
ATOM 3908 C C . VAL B 1 246 ? -4.344 24.219 3.584 1 98.44 246 VAL B C 1
ATOM 3910 O O . VAL B 1 246 ? -3.32 24.469 2.941 1 98.44 246 VAL B O 1
ATOM 3913 N N . ALA B 1 247 ? -4.379 24.297 4.867 1 98.69 247 ALA B N 1
ATOM 3914 C CA . ALA B 1 247 ? -3.197 24.641 5.656 1 98.69 247 ALA B CA 1
ATOM 3915 C C . ALA B 1 247 ? -2.043 23.688 5.355 1 98.69 247 ALA B C 1
ATOM 3917 O O . ALA B 1 247 ? -0.916 24.125 5.109 1 98.69 247 ALA B O 1
ATOM 3918 N N . HIS B 1 248 ? -2.303 22.391 5.398 1 98.69 248 HIS B N 1
ATOM 3919 C CA . HIS B 1 248 ? -1.292 21.359 5.164 1 98.69 248 HIS B CA 1
ATOM 3920 C C . HIS B 1 248 ? -0.711 21.484 3.758 1 98.69 248 HIS B C 1
ATOM 3922 O O . HIS B 1 248 ? 0.502 21.359 3.57 1 98.69 248 HIS B O 1
ATOM 3928 N N . THR B 1 249 ? -1.596 21.688 2.791 1 98.06 249 THR B N 1
ATOM 3929 C CA . THR B 1 249 ? -1.137 21.859 1.42 1 98.06 249 THR B CA 1
ATOM 3930 C C . THR B 1 249 ? -0.175 23.047 1.325 1 98.06 249 THR B C 1
ATOM 3932 O O . THR B 1 249 ? 0.895 22.938 0.724 1 98.06 249 THR B O 1
ATOM 3935 N N . LEU B 1 250 ? -0.57 24.109 1.902 1 97.25 250 LEU B N 1
ATOM 3936 C CA . LEU B 1 250 ? 0.261 25.312 1.854 1 97.25 250 LEU B CA 1
ATOM 3937 C C . LEU B 1 250 ? 1.59 25.078 2.566 1 97.25 250 LEU B C 1
ATOM 3939 O O . LEU B 1 250 ? 2.639 25.516 2.092 1 97.25 250 LEU B O 1
ATOM 3943 N N . LEU B 1 251 ? 1.565 24.469 3.678 1 96.25 251 LEU B N 1
ATOM 3944 C CA . LEU B 1 251 ? 2.795 24.125 4.391 1 96.25 251 LEU B CA 1
ATOM 3945 C C . LEU B 1 251 ? 3.746 23.344 3.498 1 96.25 251 LEU B C 1
ATOM 3947 O O . LEU B 1 251 ? 4.934 23.656 3.42 1 96.25 251 LEU B O 1
ATOM 3951 N N . ASP B 1 252 ? 3.186 22.312 2.818 1 94.69 252 ASP B N 1
ATOM 3952 C CA . ASP B 1 252 ? 4.004 21.484 1.942 1 94.69 252 ASP B CA 1
ATOM 3953 C C . ASP B 1 252 ? 4.496 22.281 0.734 1 94.69 252 ASP B C 1
ATOM 3955 O O . ASP B 1 252 ? 5.641 22.109 0.302 1 94.69 252 ASP B O 1
ATOM 3959 N N . VAL B 1 253 ? 3.668 23.094 0.191 1 92.5 253 VAL B N 1
ATOM 3960 C CA . VAL B 1 253 ? 4.066 23.906 -0.958 1 92.5 253 VAL B CA 1
ATOM 3961 C C . VAL B 1 253 ? 5.219 24.828 -0.566 1 92.5 253 VAL B C 1
ATOM 3963 O O . VAL B 1 253 ? 6.211 24.922 -1.292 1 92.5 253 VAL B O 1
ATOM 3966 N N . PHE B 1 254 ? 5.152 25.469 0.57 1 89.94 254 PHE B N 1
ATOM 3967 C CA . PHE B 1 254 ? 6.23 26.328 1.048 1 89.94 254 PHE B CA 1
ATOM 3968 C C . PHE B 1 254 ? 7.504 25.531 1.27 1 89.94 254 PHE B C 1
ATOM 3970 O O . PHE B 1 254 ? 8.602 25.984 0.945 1 89.94 254 PHE B O 1
ATOM 3977 N N . SER B 1 255 ? 7.328 24.359 1.748 1 87.25 255 SER B N 1
ATOM 3978 C CA . SER B 1 255 ? 8.477 23.5 2.021 1 87.25 255 SER B CA 1
ATOM 3979 C C . SER B 1 255 ? 9.125 23.016 0.729 1 87.25 255 SER B C 1
ATOM 3981 O O . SER B 1 255 ? 10.352 22.984 0.617 1 87.25 255 SER B O 1
ATOM 3983 N N . PHE B 1 256 ? 8.297 22.609 -0.214 1 84.56 256 PHE B N 1
ATOM 3984 C CA . PHE B 1 256 ? 8.797 22.016 -1.451 1 84.56 256 PHE B CA 1
ATOM 3985 C C . PHE B 1 256 ? 9.344 23.094 -2.383 1 84.56 256 PHE B C 1
ATOM 3987 O O . PHE B 1 256 ? 10.422 22.938 -2.955 1 84.56 256 PHE B O 1
ATOM 3994 N N . VAL B 1 257 ? 8.578 24.203 -2.514 1 80.81 257 VAL B N 1
ATOM 3995 C CA . VAL B 1 257 ? 8.867 25.219 -3.512 1 80.81 257 VAL B CA 1
ATOM 3996 C C . VAL B 1 257 ? 9.773 26.297 -2.906 1 80.81 257 VAL B C 1
ATOM 3998 O O . VAL B 1 257 ? 10.625 26.859 -3.598 1 80.81 257 VAL B O 1
ATOM 4001 N N . GLY B 1 258 ? 9.531 26.672 -1.679 1 74 258 GLY B N 1
ATOM 4002 C CA . GLY B 1 258 ? 10.359 27.672 -1.043 1 74 258 GLY B CA 1
ATOM 4003 C C . GLY B 1 258 ? 11.836 27.328 -1.066 1 74 258 GLY B C 1
ATOM 4004 O O . GLY B 1 258 ? 12.672 28.188 -1.37 1 74 258 GLY B O 1
ATOM 4005 N N . TYR B 1 259 ? 12.039 26.172 -0.856 1 63.94 259 TYR B N 1
ATOM 4006 C CA . TYR B 1 259 ? 13.422 25.703 -0.918 1 63.94 259 TYR B CA 1
ATOM 4007 C C . TYR B 1 259 ? 13.992 25.859 -2.322 1 63.94 259 TYR B C 1
ATOM 4009 O O . TYR B 1 259 ? 15.125 26.328 -2.49 1 63.94 259 TYR B O 1
ATOM 4017 N N . ALA B 1 260 ? 13.188 25.531 -3.238 1 62.91 260 ALA B N 1
ATOM 4018 C CA . ALA B 1 260 ? 13.633 25.609 -4.629 1 62.91 260 ALA B CA 1
ATOM 4019 C C . ALA B 1 260 ? 13.883 27.062 -5.043 1 62.91 260 ALA B C 1
ATOM 4021 O O . ALA B 1 260 ? 14.812 27.344 -5.801 1 62.91 260 ALA B O 1
ATOM 4022 N N . LEU B 1 261 ? 13.016 27.906 -4.508 1 63.88 261 LEU B N 1
ATOM 4023 C CA . LEU B 1 261 ? 13.094 29.312 -4.914 1 63.88 261 LEU B CA 1
ATOM 4024 C C . LEU B 1 261 ? 14.148 30.047 -4.098 1 63.88 261 LEU B C 1
ATOM 4026 O O . LEU B 1 261 ? 14.859 30.906 -4.621 1 63.88 261 LEU B O 1
ATOM 4030 N N . LEU B 1 262 ? 14.18 29.703 -2.857 1 59.66 262 LEU B N 1
ATOM 4031 C CA . LEU B 1 262 ? 15.047 30.484 -1.973 1 59.66 262 LEU B CA 1
ATOM 4032 C C . LEU B 1 262 ? 16.484 29.969 -2.033 1 59.66 262 LEU B C 1
ATOM 4034 O O . LEU B 1 262 ? 17.406 30.672 -1.621 1 59.66 262 LEU B O 1
ATOM 4038 N N . LYS B 1 263 ? 16.641 28.688 -2.369 1 55.59 263 LYS B N 1
ATOM 4039 C CA . LYS B 1 263 ? 18.016 28.203 -2.48 1 55.59 263 LYS B CA 1
ATOM 4040 C C . LYS B 1 263 ? 18.875 29.125 -3.328 1 55.59 263 LYS B C 1
ATOM 4042 O O . LYS B 1 263 ? 20.078 29.266 -3.092 1 55.59 263 LYS B O 1
ATOM 4047 N N . ASN B 1 264 ? 18.266 29.703 -4.34 1 51.34 264 ASN B N 1
ATOM 4048 C CA . ASN B 1 264 ? 19.031 30.625 -5.156 1 51.34 264 ASN B CA 1
ATOM 4049 C C . ASN B 1 264 ? 19.125 32 -4.496 1 51.34 264 ASN B C 1
ATOM 4051 O O . ASN B 1 264 ? 19.953 32.844 -4.895 1 51.34 264 ASN B O 1
ATOM 4055 N N . VAL B 1 265 ? 18.156 32.219 -3.73 1 47.06 265 VAL B N 1
ATOM 4056 C CA . VAL B 1 265 ? 18.172 33.562 -3.158 1 47.06 265 VAL B CA 1
ATOM 4057 C C . VAL B 1 265 ? 19.062 33.562 -1.916 1 47.06 265 VAL B C 1
ATOM 4059 O O . VAL B 1 265 ? 19.797 34.531 -1.688 1 47.06 265 VAL B O 1
ATOM 4062 N N . TRP B 1 266 ? 18.75 32.531 -0.993 1 43.12 266 TRP B N 1
ATOM 4063 C CA . TRP B 1 266 ? 19.484 32.656 0.269 1 43.12 266 TRP B CA 1
ATOM 4064 C C . TRP B 1 266 ? 20.75 31.812 0.249 1 43.12 266 TRP B C 1
ATOM 4066 O O . TRP B 1 266 ? 20.688 30.578 0.193 1 43.12 266 TRP B O 1
ATOM 4076 N N . THR B 1 267 ? 21.844 32.219 -0.398 1 42.25 267 THR B N 1
ATOM 4077 C CA . THR B 1 267 ? 23.203 31.688 -0.321 1 42.25 267 THR B CA 1
ATOM 4078 C C . THR B 1 267 ? 23.516 31.203 1.091 1 42.25 267 THR B C 1
ATOM 4080 O O . THR B 1 267 ? 24.469 30.438 1.294 1 42.25 267 THR B O 1
ATOM 4083 N N . TRP B 1 268 ? 22.953 31.812 2.188 1 38.28 268 TRP B N 1
ATOM 4084 C CA . TRP B 1 268 ? 23.344 31.391 3.527 1 38.28 268 TRP B CA 1
ATOM 4085 C C . TRP B 1 268 ? 22.531 30.188 3.969 1 38.28 268 TRP B C 1
ATOM 4087 O O . TRP B 1 268 ? 22.797 29.594 5.02 1 38.28 268 TRP B O 1
ATOM 4097 N N . LEU B 1 269 ? 21.469 29.875 3.314 1 32 269 LEU B N 1
ATOM 4098 C CA . LEU B 1 269 ? 20.734 28.719 3.83 1 32 269 LEU B CA 1
ATOM 4099 C C . LEU B 1 269 ? 21.297 27.422 3.254 1 32 269 LEU B C 1
ATOM 4101 O O . LEU B 1 269 ? 21.609 27.344 2.064 1 32 269 LEU B O 1
#

Radius of gyration: 26.24 Å; Cα contacts (8 Å, |Δi|>4): 727; chains: 2; bounding box: 92×68×63 Å

Secondary structure (DSSP, 8-state):
------------TTHHHHHHHHHHHHHHHHHHHTTHHHHHHHHHHHHHHHHHH-S-GGGSEEESS--SSTT-HHHHHHHHHHHHHHHHHHHHHHHHHHHHT--SSS-HHHHTT--SSSHHHHHHHHHHHHHHHHHHHHHHHHHHHHTT-BPEEE---S-S-HHHHHHHHHHHHHHHHHHIIIIIIIHHHHHHHTT--HHHHHHHHHHHHHHTTGGGBHHHHHHHHHHHHHHHHHHHHH---HHHHHHHHHHHHIIIIIHHHHTTT-TT-/------------TTHHHHHHHHHHHHHHHHHHHTTHHHHHHHHHHHHHHHHHH-S-GGGSEEESS--SSTT-HHHHHHHHHHHHHHHHHHHHHHHHHHHHT--SSS-HHHHTT--SSSHHHHHHHHHHHHHHHHHHHHHHHHHHHHTT-BPEEE---S-S-HHHHHHHHHHHHHHHHHHIIIIIIIHHHHHHHTT--HHHHHHHHHHHHHHTTGGGBHHHHHHHHHHHHHHHHHHHHH---HHHHHHHHHHHHIIIIIHHHHTTT-TT-

Solvent-accessible surface area (backbone atoms only — not comparable to full-atom values): 27193 Å² total; per-residue (Å²): 133,84,81,76,76,75,71,70,78,69,82,61,85,64,58,58,56,53,53,47,26,52,51,46,48,51,50,52,51,35,55,31,47,59,44,61,47,39,43,17,54,51,12,46,54,45,32,52,46,45,72,71,70,53,65,59,37,43,77,36,75,42,70,39,75,54,68,84,36,79,92,40,60,73,60,26,50,51,51,51,52,51,53,52,54,52,45,44,39,62,40,54,43,48,51,47,45,39,63,68,76,60,54,85,45,97,41,59,45,56,58,36,19,62,52,84,84,51,54,70,60,30,49,53,51,3,54,52,46,24,53,67,48,42,52,58,40,50,51,42,46,53,51,17,35,76,72,42,33,10,35,40,78,42,42,56,51,62,66,81,44,70,68,46,49,55,49,44,46,50,47,20,43,41,50,19,44,31,48,43,43,42,55,37,41,42,44,46,51,47,38,43,73,41,66,46,54,70,65,59,41,30,50,52,40,8,51,48,50,7,34,43,29,22,54,42,20,56,30,40,17,50,46,34,24,53,49,31,40,52,51,36,52,49,28,72,73,65,37,46,38,50,24,54,31,46,14,44,18,50,47,38,32,48,54,36,44,41,48,49,58,36,52,76,66,38,80,86,105,132,86,80,77,76,76,71,69,76,69,84,61,84,63,57,59,54,53,52,46,27,52,51,46,48,50,51,53,51,36,55,31,45,58,45,62,47,39,43,17,55,52,13,47,52,43,31,53,46,46,71,71,69,53,66,59,38,44,77,36,76,42,70,38,75,54,67,83,34,78,92,39,59,73,59,26,50,52,50,52,52,52,52,50,54,53,44,43,38,61,40,54,43,49,53,48,46,37,63,68,74,60,53,84,46,97,40,59,44,56,57,35,18,63,51,83,83,51,54,70,59,29,48,53,51,4,54,53,45,24,54,68,48,42,52,59,40,50,51,43,47,54,51,17,34,75,72,43,32,11,37,42,78,42,42,56,51,62,65,80,44,70,68,46,50,55,49,43,45,51,47,19,43,39,50,18,44,29,48,43,44,41,55,38,41,41,43,44,51,48,37,44,74,44,66,44,55,70,64,60,41,30,51,53,40,7,50,47,50,7,34,44,30,22,53,43,20,57,30,41,18,52,47,34,25,53,49,30,41,52,52,34,51,50,29,72,75,66,36,46,39,47,24,53,31,45,14,44,18,50,47,38,31,48,54,36,46,41,49,46,58,35,53,76,67,39,80,85,105

Sequence (538 aa):
MPLSGESAPLLGDGARPARRRVRLGLETFGLLSLCLGKSAVYSVLSLVTSLTVGPKLNEQTTTINGAVTPDRPWLDVAYKLADDFFLIVPVVLAIYLLASVRRPGPSVWRAIGLDGLRVRRDVLVGVGATAAVGIPGLGCYLLGRQLGLNTTINTAGSGASLAAIAFYVVAAAANAGLEEIVMIGYLLTRWRQAGWNAWAAIVTSALIRGSYHLYQGFAGFIGNVVMGLAFGWYWQRTRRLWPLIVAHTLLDVFSFVGYALLKNVWTWLMPLSGESAPLLGDGARPARRRVRLGLETFGLLSLCLGKSAVYSVLSLVTSLTVGPKLNEQTTTINGAVTPDRPWLDVAYKLADDFFLIVPVVLAIYLLASVRRPGPSVWRAIGLDGLRVRRDVLVGVGATAAVGIPGLGCYLLGRQLGLNTTINTAGSGASLAAIAFYVVAAAANAGLEEIVMIGYLLTRWRQAGWNAWAAIVTSALIRGSYHLYQGFAGFIGNVVMGLAFGWYWQRTRRLWPLIVAHTLLDVFSFVGYALLKNVWTWL

Organism: Propionibacterium freudenreichii subsp. shermanii (strain ATCC 9614 / DSM 4902 / CIP 103027 / NCIMB 8099 / CIRM-BIA1) (NCBI:txid754252)